Protein AF-0000000080307171 (afdb_homodimer)

Solvent-accessible surface area (backbone atoms only — not comparable to full-atom values): 32841 Å² total; per-residue (Å²): 119,34,70,27,59,46,83,41,43,65,80,33,69,46,70,68,60,58,66,61,47,36,55,33,38,45,42,75,67,17,59,69,42,80,75,53,62,64,29,27,46,39,48,31,55,58,38,39,78,59,56,26,82,56,65,39,86,40,44,44,78,24,10,11,58,54,11,36,52,40,49,56,48,55,66,59,37,56,58,87,26,27,34,36,37,55,36,51,30,69,65,64,64,58,67,69,60,53,37,44,75,45,79,36,65,47,35,81,44,96,52,27,58,39,85,43,64,68,59,48,58,71,66,60,54,97,49,52,44,32,40,40,48,43,34,26,24,55,40,54,1,41,66,41,32,51,69,56,46,53,55,52,46,68,67,64,49,26,36,37,34,42,34,60,38,36,86,38,62,40,87,57,62,89,55,49,45,62,42,88,62,50,49,92,44,93,27,43,33,38,40,32,33,45,52,63,66,45,59,37,55,22,43,15,30,35,38,56,36,36,42,69,69,60,33,54,52,51,47,52,47,50,60,71,44,34,51,48,32,10,39,68,27,12,28,58,47,63,16,38,44,58,47,61,67,59,37,59,67,33,52,51,50,48,49,51,41,32,49,52,43,48,50,56,46,41,72,75,36,74,84,42,58,48,62,28,16,44,56,39,40,52,45,74,57,66,32,93,81,32,64,32,44,57,39,60,15,54,61,23,71,38,60,80,58,28,30,35,35,26,28,47,28,47,63,70,54,40,53,53,26,48,52,34,28,64,78,119,33,68,26,60,48,83,39,43,65,80,34,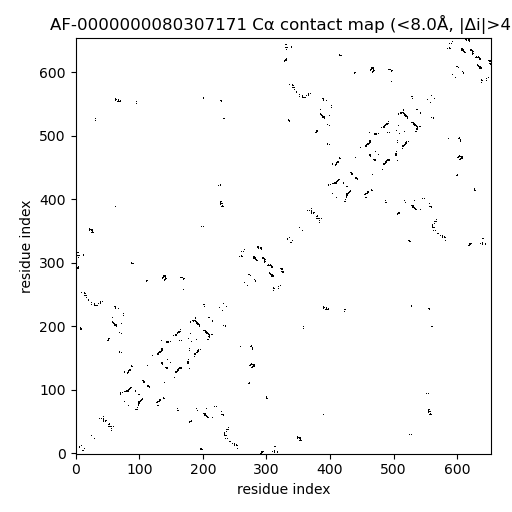71,47,69,67,61,58,66,62,48,35,56,33,37,48,43,74,69,16,60,71,40,81,76,54,63,64,30,27,45,39,49,29,54,58,38,39,77,57,58,24,82,57,66,39,87,39,43,45,78,25,11,12,56,54,11,34,52,38,49,55,47,55,65,59,37,56,56,89,27,26,33,35,37,55,34,50,29,70,65,64,66,56,68,68,60,54,39,44,75,45,78,38,66,49,34,80,45,96,54,27,57,39,85,44,64,68,58,48,57,70,67,59,52,97,51,51,42,33,41,41,47,42,33,27,24,56,39,54,2,40,65,40,32,50,68,57,48,52,55,52,46,68,68,65,50,29,36,36,35,41,36,58,38,37,85,38,61,40,90,57,63,89,53,49,46,63,43,89,60,50,48,93,40,92,28,43,32,36,40,31,32,44,51,60,66,46,59,38,53,23,44,15,31,35,40,54,36,35,43,68,69,62,34,54,52,50,47,51,47,50,60,71,44,34,49,47,32,8,40,68,26,14,29,58,47,65,15,40,41,57,45,62,68,59,37,58,68,34,53,50,50,49,48,52,41,30,51,53,44,47,51,54,47,41,73,75,36,74,83,42,58,47,61,28,17,44,56,39,39,52,45,74,56,68,30,91,81,32,63,35,45,57,38,60,16,55,61,23,70,38,59,79,57,29,28,34,36,26,26,49,28,47,64,70,53,41,53,54,27,48,51,34,29,64,78

Secondary structure (DSSP, 8-state):
-EE-----TTTTT----HHHHHHHHT-GGGGT----HHHHHHHHHHHHTTT----GGGEEEESSHHHHHHHHHHHH--TTSEEEEEESS-THHHHHTTSEEEEEEPEEETTEEE--HHHHHHH--TTEEEEEEESSPTTT-PPPBHHHHHHHHHT-S-EEEE-TTTT-BSS--TTB-S-GGGS--SS-EEEEEE-TT-GGG--EEEEEESSHHHHHHHHHHHHHTTTTT-PPPHHHHHHHHHHHHTTHHHHHHHHHHHHHHHHHHHHH-TTS----BSSEEEEE-S-TT-SEE-EEGGGGT--TTEEEEETTS-HHHHHHHHHHHH-/-EE-----TTTTT----HHHHHHHHT-GGGGT----HHHHHHHHHHHHTTT----GGGEEEESSHHHHHHHHHHHH--TTSEEEEEESS-THHHHHTTSEEEEEEPEEETTEEE--HHHHHHH--TTEEEEEEESSPTTT-PPPBHHHHHHHHHT-S-EEEE-TTTT-BSS--TTB-S-GGGS--SS-EEEEEE-TT-GGG--EEEEEESSHHHHHHHHHHHHHTTTTT-PPPHHHHHHHHHHHHTTHHHHHHHHHHHHHHHHHHHHH-TTSPP--BSSEEEEE-S-TT-SEE-EEGGGGT--TTEEEEETTS-HHHHHHHHHHHH-

InterPro domains:
  IPR004839 Aminotransferase, class I/classII, large domain [PF00155] (50-175)
  IPR015421 Pyridoxal phosphate-dependent transferase, major domain [G3DSA:3.40.640.10] (30-247)
  IPR015424 Pyridoxal phosphate-dependent transferase [SSF53383] (2-325)
  IPR050596 Aspartate/prephenate aminotransferase-like [PTHR46383] (40-172)

Sequence (654 aa):
MLDLTIDDPMRAALPVDERAMLAALSDPSALTTRDDAPARAAIARDWAALGVSIDPARIVLAAGRDSALARAIATLCEPHEEIITLTPRVAAIARLAGVHVAQVPLARAEHGFELDVAAIYDAISDRTRAIVLSAPHEPTGVVLTEDTHEALVALGVPLIVDESRARYVLDAPEDRVSSVLARPLETLAIASSCFEIAPALELAWLGVGGPAHDVEDAVAKLDATAATHGAIASPLLAAVPRLLESASATRDAITARIRRNLDALRARVPDGARIEGGWLACLRYRNENAGAHARPGVLYDLSSDWVVVSLLTEPATFDAGLDELLAMLDLTIDDPMRAALPVDERAMLAALSDPSALTTRDDAPARAAIARDWAALGVSIDPARIVLAAGRDSALARAIATLCEPHEEIITLTPRVAAIARLAGVHVAQVPLARAEHGFELDVAAIYDAISDRTRAIVLSAPHEPTGVVLTEDTHEALVALGVPLIVDESRARYVLDAPEDRVSSVLARPLETLAIASSCFEIAPALELAWLGVGGPAHDVEDAVAKLDATAATHGAIASPLLAAVPRLLESASATRDAITARIRRNLDALRARVPDGARIEGGWLACLRYRNENAGAHARPGVLYDLSSDWVVVSLLTEPATFDAGLDELLA

Structure (mmCIF, N/CA/C/O backbone):
data_AF-0000000080307171-model_v1
#
loop_
_entity.id
_entity.type
_entity.pdbx_description
1 polymer 'Glutamine-dependent 2-keto-4-methylthiobutyrate transaminase'
#
loop_
_atom_site.group_PDB
_atom_site.id
_atom_site.type_symbol
_atom_site.label_atom_id
_atom_site.label_alt_id
_atom_site.label_comp_id
_atom_site.label_asym_id
_atom_site.label_entity_id
_atom_site.label_seq_id
_atom_site.pdbx_PDB_ins_code
_atom_site.Cartn_x
_atom_site.Cartn_y
_atom_site.Cartn_z
_atom_site.occupancy
_atom_site.B_iso_or_equiv
_atom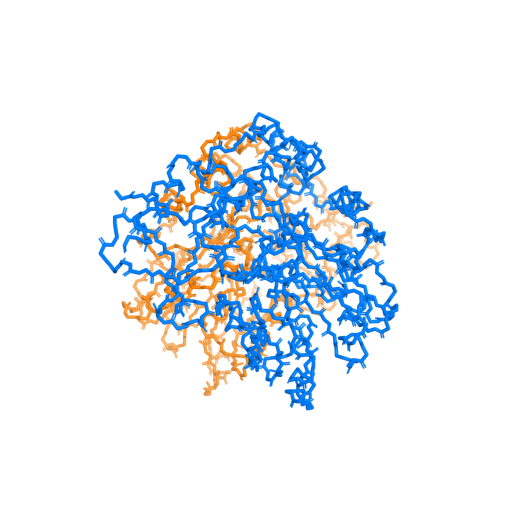_site.auth_seq_id
_atom_site.auth_comp_id
_atom_site.auth_asym_id
_atom_site.auth_atom_id
_atom_site.pdbx_PDB_model_num
ATOM 1 N N . MET A 1 1 ? 13.203 30.766 -10.047 1 83.75 1 MET A N 1
ATOM 2 C CA . MET A 1 1 ? 11.922 30.75 -9.352 1 83.75 1 MET A CA 1
ATOM 3 C C . MET A 1 1 ? 12.07 30.172 -7.953 1 83.75 1 MET A C 1
ATOM 5 O O . MET A 1 1 ? 12.727 29.141 -7.77 1 83.75 1 MET A O 1
ATOM 9 N N . LEU A 1 2 ? 11.742 31.016 -6.938 1 94.25 2 LEU A N 1
ATOM 10 C CA . LEU A 1 2 ? 11.812 30.625 -5.531 1 94.25 2 LEU A CA 1
ATOM 11 C C . LEU A 1 2 ? 10.695 29.656 -5.176 1 94.25 2 LEU A C 1
ATOM 13 O O . LEU A 1 2 ? 9.508 29.984 -5.316 1 94.25 2 LEU A O 1
ATOM 17 N N . ASP A 1 3 ? 11.039 28.438 -4.734 1 96.25 3 ASP A N 1
ATOM 18 C CA . ASP A 1 3 ? 10.047 27.391 -4.473 1 96.25 3 ASP A CA 1
ATOM 19 C C . ASP A 1 3 ? 9.602 27.422 -3.014 1 96.25 3 ASP A C 1
ATOM 21 O O . ASP A 1 3 ? 10.375 27.094 -2.113 1 96.25 3 ASP A O 1
ATOM 25 N N . LEU A 1 4 ? 8.367 27.766 -2.818 1 97.38 4 LEU A N 1
ATOM 26 C CA . LEU A 1 4 ? 7.816 27.812 -1.47 1 97.38 4 LEU A CA 1
ATOM 27 C C . LEU A 1 4 ? 6.887 26.625 -1.22 1 97.38 4 LEU A C 1
ATOM 29 O O . LEU A 1 4 ? 6.023 26.688 -0.343 1 97.38 4 LEU A O 1
ATOM 33 N N . THR A 1 5 ? 7.062 25.5 -1.976 1 95.44 5 THR A N 1
ATOM 34 C CA . THR A 1 5 ? 6.105 24.406 -1.896 1 95.44 5 THR A CA 1
ATOM 35 C C . THR A 1 5 ? 6.762 23.156 -1.317 1 95.44 5 THR A C 1
ATOM 37 O O . THR A 1 5 ? 6.109 22.125 -1.166 1 95.44 5 THR A O 1
ATOM 40 N N . ILE A 1 6 ? 8.039 23.219 -0.935 1 93.12 6 ILE A N 1
ATOM 41 C CA . ILE A 1 6 ? 8.758 22.047 -0.468 1 93.12 6 ILE A CA 1
ATOM 42 C C . ILE A 1 6 ? 8.195 21.594 0.883 1 93.12 6 ILE A C 1
ATOM 44 O O . ILE A 1 6 ? 8.211 22.359 1.85 1 93.12 6 ILE A O 1
ATOM 48 N N . ASP A 1 7 ? 7.652 20.406 0.942 1 90.06 7 ASP A N 1
ATOM 49 C CA . ASP A 1 7 ? 7.051 19.922 2.18 1 90.06 7 ASP A CA 1
ATOM 50 C C . ASP A 1 7 ? 7.684 18.594 2.615 1 90.06 7 ASP A C 1
ATOM 52 O O . ASP A 1 7 ? 7.039 17.781 3.281 1 90.06 7 ASP A O 1
ATOM 56 N N . ASP A 1 8 ? 8.867 18.328 2.174 1 91.69 8 ASP A N 1
ATOM 57 C CA . ASP A 1 8 ? 9.711 17.188 2.514 1 91.69 8 ASP A CA 1
ATOM 58 C C . ASP A 1 8 ? 10.969 17.641 3.258 1 91.69 8 ASP A C 1
ATOM 60 O O . ASP A 1 8 ? 11.836 18.297 2.68 1 91.69 8 ASP A O 1
ATOM 64 N N . PRO A 1 9 ? 11.062 17.219 4.504 1 93.88 9 PRO A N 1
ATOM 65 C CA . PRO A 1 9 ? 12.211 17.656 5.301 1 93.88 9 PRO A CA 1
ATOM 66 C C . PRO A 1 9 ? 13.547 17.328 4.648 1 93.88 9 PRO A C 1
ATOM 68 O O . PRO A 1 9 ? 14.5 18.109 4.75 1 93.88 9 PRO A O 1
ATOM 71 N N . MET A 1 10 ? 13.625 16.266 3.986 1 87.62 10 MET A N 1
ATOM 72 C CA . MET A 1 10 ? 14.867 15.867 3.322 1 87.62 10 MET A CA 1
ATOM 73 C C . MET A 1 10 ? 15.164 16.781 2.141 1 87.62 10 MET A C 1
ATOM 75 O O . MET A 1 10 ? 16.328 17.094 1.868 1 87.62 10 MET A O 1
ATOM 79 N N . ARG A 1 11 ? 14.188 17.266 1.496 1 87.56 11 ARG A N 1
ATOM 80 C CA . ARG A 1 11 ? 14.352 18.172 0.366 1 87.56 11 ARG A CA 1
ATOM 81 C C . ARG A 1 11 ? 14.531 19.609 0.843 1 87.56 11 ARG A C 1
ATOM 83 O O . ARG A 1 11 ? 15.023 20.453 0.099 1 87.56 11 ARG A O 1
ATOM 90 N N . ALA A 1 12 ? 14.086 19.891 2.039 1 91.94 12 ALA A N 1
ATOM 91 C CA . ALA A 1 12 ? 14.203 21.219 2.625 1 91.94 12 ALA A CA 1
ATOM 92 C C . ALA A 1 12 ? 15.555 21.406 3.312 1 91.94 12 ALA A C 1
ATOM 94 O O . ALA A 1 12 ? 15.75 22.359 4.07 1 91.94 12 ALA A O 1
ATOM 95 N N . ALA A 1 13 ? 16.438 20.484 3.141 1 88.25 13 ALA A N 1
ATOM 96 C CA . ALA A 1 13 ? 17.797 20.531 3.654 1 88.25 13 ALA A CA 1
ATOM 97 C C . ALA A 1 13 ? 17.812 20.516 5.18 1 88.25 13 ALA A C 1
ATOM 99 O O . ALA A 1 13 ? 18.609 21.219 5.809 1 88.25 13 ALA A O 1
ATOM 100 N N . LEU A 1 14 ? 16.906 19.938 5.742 1 93.88 14 LEU A N 1
ATOM 101 C CA . LEU A 1 14 ? 16.938 19.703 7.184 1 93.88 14 LEU A CA 1
ATOM 102 C C . LEU A 1 14 ? 17.828 18.5 7.516 1 93.88 14 LEU A C 1
ATOM 104 O O . LEU A 1 14 ? 17.969 17.594 6.699 1 93.88 14 LEU A O 1
ATOM 108 N N . PRO A 1 15 ? 18.453 18.578 8.656 1 91.88 15 PRO A N 1
ATOM 109 C CA . PRO A 1 15 ? 19.375 17.469 9.008 1 91.88 15 PRO A CA 1
ATOM 110 C C . PRO A 1 15 ? 18.641 16.156 9.25 1 91.88 15 PRO A C 1
ATOM 112 O O . PRO A 1 15 ? 17.688 16.109 10.039 1 91.88 15 PRO A O 1
ATOM 115 N N . VAL A 1 16 ? 18.969 15.156 8.539 1 89.94 16 VAL A N 1
ATOM 116 C CA . VAL A 1 16 ? 18.469 13.805 8.719 1 89.94 16 VAL A CA 1
ATOM 117 C C . VAL A 1 16 ? 19.625 12.828 8.867 1 89.94 16 VAL A C 1
ATOM 119 O O . VAL A 1 16 ? 20.641 12.945 8.18 1 89.94 16 VAL A O 1
ATOM 122 N N . ASP A 1 17 ? 19.516 11.938 9.812 1 90.19 17 ASP A N 1
ATOM 123 C CA . ASP A 1 17 ? 20.547 10.906 9.992 1 90.19 17 ASP A CA 1
ATOM 124 C C . ASP A 1 17 ? 20.406 9.805 8.945 1 90.19 17 ASP A C 1
ATOM 126 O O . ASP A 1 17 ? 19.953 8.703 9.258 1 90.19 17 ASP A O 1
ATOM 130 N N . GLU A 1 18 ? 20.891 10.078 7.789 1 88.5 18 GLU A N 1
ATOM 131 C CA . GLU A 1 18 ? 20.75 9.172 6.66 1 88.5 18 GLU A CA 1
ATOM 132 C C . GLU A 1 18 ? 21.469 7.844 6.93 1 88.5 18 GLU A C 1
ATOM 134 O O . GLU A 1 18 ? 20.984 6.781 6.543 1 88.5 18 GLU A O 1
ATOM 139 N N . ARG A 1 19 ? 22.594 7.914 7.57 1 88.69 19 ARG A N 1
ATOM 140 C CA . ARG A 1 19 ? 23.359 6.711 7.875 1 88.69 19 ARG A CA 1
ATOM 141 C C . ARG A 1 19 ? 22.578 5.766 8.773 1 88.69 19 ARG A C 1
ATOM 143 O O . ARG A 1 19 ? 22.5 4.566 8.508 1 88.69 19 ARG A O 1
ATOM 150 N N . ALA A 1 20 ? 21.984 6.344 9.766 1 89 20 ALA A N 1
ATOM 151 C CA . ALA A 1 20 ? 21.188 5.535 10.68 1 89 20 ALA A CA 1
ATOM 152 C C . ALA A 1 20 ? 19.984 4.941 9.977 1 89 20 ALA A C 1
ATOM 154 O O . ALA A 1 20 ? 19.609 3.791 10.219 1 89 20 ALA A O 1
ATOM 155 N N . MET A 1 21 ? 19.375 5.688 9.133 1 88.56 21 MET A N 1
ATOM 156 C CA . MET A 1 21 ? 18.188 5.23 8.414 1 88.56 21 MET A CA 1
ATOM 157 C C . MET A 1 21 ? 18.531 4.082 7.469 1 88.56 21 MET A C 1
ATOM 159 O O . MET A 1 21 ? 17.844 3.064 7.449 1 88.56 21 MET A O 1
ATOM 163 N N . LEU A 1 22 ? 19.641 4.242 6.738 1 87.5 22 LEU A N 1
ATOM 164 C CA . LEU A 1 22 ? 20.062 3.221 5.785 1 87.5 22 LEU A CA 1
ATOM 165 C C . LEU A 1 22 ? 20.5 1.951 6.508 1 87.5 22 LEU A C 1
ATOM 167 O O . LEU A 1 22 ? 20.234 0.842 6.039 1 87.5 22 LEU A O 1
ATOM 171 N N . ALA A 1 23 ? 21.141 2.121 7.617 1 88.25 23 ALA A N 1
ATOM 172 C CA . ALA A 1 23 ? 21.547 0.971 8.422 1 88.25 23 ALA A CA 1
ATOM 173 C C . ALA A 1 23 ? 20.328 0.185 8.906 1 88.25 23 ALA A C 1
ATOM 175 O O . ALA A 1 23 ? 20.375 -1.045 8.984 1 88.25 23 ALA A O 1
ATOM 176 N N . ALA A 1 24 ? 19.344 0.866 9.188 1 87.69 24 ALA A N 1
ATOM 177 C CA . ALA A 1 24 ? 18.125 0.219 9.68 1 87.69 24 ALA A CA 1
ATOM 178 C C . ALA A 1 24 ? 17.484 -0.631 8.586 1 87.69 24 ALA A C 1
ATOM 180 O O . ALA A 1 24 ? 16.859 -1.658 8.875 1 87.69 24 ALA A O 1
ATOM 181 N N . LEU A 1 25 ? 17.688 -0.289 7.363 1 86.62 25 LEU A N 1
ATOM 182 C CA . LEU A 1 25 ? 17.047 -0.962 6.23 1 86.62 25 LEU A CA 1
ATOM 183 C C . LEU A 1 25 ? 17.859 -2.18 5.801 1 86.62 25 LEU A C 1
ATOM 185 O O . LEU A 1 25 ? 17.406 -2.99 5 1 86.62 25 LEU A O 1
ATOM 189 N N . SER A 1 26 ? 19.062 -2.301 6.309 1 83.81 26 SER A N 1
ATOM 190 C CA . SER A 1 26 ? 19.984 -3.346 5.848 1 83.81 26 SER A CA 1
ATOM 191 C C . SER A 1 26 ? 20.094 -4.469 6.871 1 83.81 26 SER A C 1
ATOM 193 O O . SER A 1 26 ? 21.062 -5.227 6.859 1 83.81 26 SER A O 1
ATOM 195 N N . ASP A 1 27 ? 19.094 -4.637 7.648 1 81.31 27 ASP A N 1
ATOM 196 C CA . ASP A 1 27 ? 19.047 -5.742 8.602 1 81.31 27 ASP A CA 1
ATOM 197 C C . ASP A 1 27 ? 18.656 -7.047 7.91 1 81.31 27 ASP A C 1
ATOM 199 O O . ASP A 1 27 ? 17.578 -7.148 7.336 1 81.31 27 ASP A O 1
ATOM 203 N N . PRO A 1 28 ? 19.531 -8.047 7.957 1 78.12 28 PRO A N 1
ATOM 204 C CA . PRO A 1 28 ? 19.219 -9.305 7.273 1 78.12 28 PRO A CA 1
ATOM 205 C C . PRO A 1 28 ? 17.891 -9.914 7.746 1 78.12 28 PRO A C 1
ATOM 207 O O . PRO A 1 28 ? 17.203 -10.57 6.965 1 78.12 28 PRO A O 1
ATOM 210 N N . SER A 1 29 ? 17.641 -9.797 9 1 76.56 29 SER A N 1
ATOM 211 C CA . SER A 1 29 ? 16.375 -10.336 9.516 1 76.56 29 SER A CA 1
ATOM 212 C C . SER A 1 29 ? 15.18 -9.711 8.82 1 76.56 29 SER A C 1
ATOM 214 O O . SER A 1 29 ? 14.078 -10.266 8.852 1 76.56 29 SER A O 1
ATOM 216 N N . ALA A 1 30 ? 15.5 -8.68 8.117 1 75 30 ALA A N 1
ATOM 217 C CA . ALA A 1 30 ? 14.461 -7.863 7.496 1 75 30 ALA A CA 1
ATOM 218 C C . ALA A 1 30 ? 13.891 -8.555 6.254 1 75 30 ALA A C 1
ATOM 220 O O . ALA A 1 30 ? 12.797 -8.219 5.797 1 75 30 ALA A O 1
ATOM 221 N N . LEU A 1 31 ? 14.562 -9.516 5.836 1 78.44 31 LEU A N 1
ATOM 222 C CA . LEU A 1 31 ? 14.141 -10.117 4.574 1 78.44 31 LEU A CA 1
ATOM 223 C C . LEU A 1 31 ? 13.07 -11.172 4.809 1 78.44 31 LEU A C 1
ATOM 225 O O . LEU A 1 31 ? 12.375 -11.578 3.873 1 78.44 31 LEU A O 1
ATOM 229 N N . THR A 1 32 ? 12.898 -11.602 6.125 1 75.5 32 THR A N 1
ATOM 230 C CA . THR A 1 32 ? 11.961 -12.695 6.336 1 75.5 32 THR A CA 1
ATOM 231 C C . THR A 1 32 ? 10.961 -12.352 7.434 1 75.5 32 THR A C 1
ATOM 233 O O . THR A 1 32 ? 9.977 -13.062 7.629 1 75.5 32 THR A O 1
ATOM 236 N N . THR A 1 33 ? 11.188 -11.305 8.031 1 73.31 33 THR A N 1
ATOM 237 C CA . THR A 1 33 ? 10.336 -11.023 9.18 1 73.31 33 THR A CA 1
ATOM 238 C C . THR A 1 33 ? 8.961 -10.539 8.727 1 73.31 33 THR A C 1
ATOM 240 O O . THR A 1 33 ? 8.852 -9.805 7.742 1 73.31 33 THR A O 1
ATOM 243 N N . ARG A 1 34 ? 7.957 -11.086 9.422 1 78.81 34 ARG A N 1
ATOM 244 C CA . ARG A 1 34 ? 6.605 -10.586 9.219 1 78.81 34 ARG A CA 1
ATOM 245 C C . ARG A 1 34 ? 6.004 -10.094 10.531 1 78.81 34 ARG A C 1
ATOM 247 O O . ARG A 1 34 ? 4.883 -9.578 10.555 1 78.81 34 ARG A O 1
ATOM 254 N N . ASP A 1 35 ? 6.812 -10.164 11.508 1 86.38 35 ASP A N 1
ATOM 255 C CA . ASP A 1 35 ? 6.348 -9.742 12.828 1 86.38 35 ASP A CA 1
ATOM 256 C C . ASP A 1 35 ? 6.391 -8.219 12.961 1 86.38 35 ASP A C 1
ATOM 258 O O . ASP A 1 35 ? 7.461 -7.613 12.883 1 86.38 35 ASP A O 1
ATOM 262 N N . ASP A 1 36 ? 5.242 -7.637 13.242 1 91.81 36 ASP A N 1
ATOM 263 C CA . ASP A 1 36 ? 5.215 -6.18 13.336 1 91.81 36 ASP A CA 1
ATOM 264 C C . ASP A 1 36 ? 5.137 -5.723 14.789 1 91.81 36 ASP A C 1
ATOM 266 O O . ASP A 1 36 ? 4.977 -4.531 15.062 1 91.81 36 ASP A O 1
ATOM 270 N N . ALA A 1 37 ? 5.293 -6.676 15.758 1 95 37 ALA A N 1
ATOM 271 C CA . ALA A 1 37 ? 5.152 -6.352 17.172 1 95 37 ALA A CA 1
ATOM 272 C C . ALA A 1 37 ? 6.195 -5.324 17.609 1 95 37 ALA A C 1
ATOM 274 O O . ALA A 1 37 ? 5.867 -4.34 18.266 1 95 37 ALA A O 1
ATOM 275 N N . PRO A 1 38 ? 7.484 -5.48 17.203 1 95.12 38 PRO A N 1
ATOM 276 C CA . PRO A 1 38 ? 8.469 -4.473 17.594 1 95.12 38 PRO A CA 1
ATOM 277 C C . PRO A 1 38 ? 8.156 -3.088 17.047 1 95.12 38 PRO A C 1
ATOM 279 O O . PRO A 1 38 ? 8.359 -2.082 17.734 1 95.12 38 PRO A O 1
ATOM 282 N N . ALA A 1 39 ? 7.668 -3.057 15.867 1 96 39 ALA A N 1
ATOM 283 C CA . ALA A 1 39 ? 7.301 -1.779 15.258 1 96 39 ALA A CA 1
ATOM 284 C C . ALA A 1 39 ? 6.148 -1.123 16.016 1 96 39 ALA A C 1
ATOM 286 O O . ALA A 1 39 ? 6.203 0.068 16.328 1 96 39 ALA A O 1
ATOM 287 N N . ARG A 1 40 ? 5.113 -1.872 16.328 1 97.56 40 ARG A N 1
ATOM 288 C CA . ARG A 1 40 ? 3.959 -1.359 17.062 1 97.56 40 ARG A CA 1
ATOM 289 C C . ARG A 1 40 ? 4.367 -0.835 18.422 1 97.56 40 ARG A C 1
ATOM 291 O O . ARG A 1 40 ? 3.906 0.223 18.859 1 97.56 40 ARG A O 1
ATOM 298 N N . ALA A 1 41 ? 5.254 -1.563 19.062 1 98 41 ALA A N 1
ATOM 299 C CA . ALA A 1 41 ? 5.738 -1.14 20.375 1 98 41 ALA A CA 1
ATOM 300 C C . ALA A 1 41 ? 6.508 0.176 20.281 1 98 41 ALA A C 1
ATOM 302 O O . ALA A 1 41 ? 6.344 1.062 21.109 1 98 41 ALA A O 1
ATOM 303 N N . ALA A 1 42 ? 7.34 0.289 19.312 1 97.81 42 ALA A N 1
ATOM 304 C CA . ALA A 1 42 ? 8.117 1.511 19.109 1 97.81 42 ALA A CA 1
ATOM 305 C C . ALA A 1 42 ? 7.199 2.699 18.828 1 97.81 42 ALA A C 1
ATOM 307 O O . ALA A 1 42 ? 7.43 3.801 19.328 1 97.81 42 ALA A O 1
ATOM 308 N N . ILE A 1 43 ? 6.16 2.488 18.062 1 98.19 43 ILE A N 1
ATOM 309 C CA . ILE A 1 43 ? 5.207 3.539 17.734 1 98.19 43 ILE A CA 1
ATOM 310 C C . ILE A 1 43 ? 4.445 3.965 18.984 1 98.19 43 ILE A C 1
ATOM 312 O O . ILE A 1 43 ? 4.238 5.16 19.219 1 98.19 43 ILE A O 1
ATOM 316 N N . ALA A 1 44 ? 4.07 3.004 19.75 1 98.19 44 ALA A N 1
ATOM 317 C CA . ALA A 1 44 ? 3.391 3.314 21 1 98.19 44 ALA A CA 1
ATOM 318 C C . ALA A 1 44 ? 4.266 4.188 21.906 1 98.19 44 ALA A C 1
ATOM 320 O O . ALA A 1 44 ? 3.781 5.152 22.5 1 98.19 44 ALA A O 1
ATOM 321 N N . ARG A 1 45 ? 5.535 3.891 21.953 1 97.31 45 ARG A N 1
ATOM 322 C CA . ARG A 1 45 ? 6.465 4.688 22.75 1 97.31 45 ARG A CA 1
ATOM 323 C C . ARG A 1 45 ? 6.598 6.098 22.188 1 97.31 45 ARG A C 1
ATOM 325 O O . ARG A 1 45 ? 6.656 7.07 22.938 1 97.31 45 ARG A O 1
ATOM 332 N N . ASP A 1 46 ? 6.664 6.129 20.953 1 96.69 46 ASP A N 1
ATOM 333 C CA . ASP A 1 46 ? 6.758 7.43 20.297 1 96.69 46 ASP A CA 1
ATOM 334 C C . ASP A 1 46 ? 5.523 8.281 20.578 1 96.69 46 ASP A C 1
ATOM 336 O O . ASP A 1 46 ? 5.637 9.492 20.797 1 96.69 46 ASP A O 1
ATOM 340 N N . TRP A 1 47 ? 4.324 7.68 20.578 1 96.25 47 TRP A N 1
ATOM 341 C CA . TRP A 1 47 ? 3.07 8.375 20.844 1 96.25 47 TRP A CA 1
ATOM 342 C C . TRP A 1 47 ? 2.969 8.766 22.312 1 96.25 47 TRP A C 1
ATOM 344 O O . TRP A 1 47 ? 2.309 9.75 22.656 1 96.25 47 TRP A O 1
ATOM 354 N N . ALA A 1 48 ? 3.598 8.031 23.156 1 95.12 48 ALA A N 1
ATOM 355 C CA . ALA A 1 48 ? 3.602 8.359 24.578 1 95.12 48 ALA A CA 1
ATOM 356 C C . ALA A 1 48 ? 4.246 9.719 24.828 1 95.12 48 ALA A C 1
ATOM 358 O O . ALA A 1 48 ? 3.84 10.453 25.734 1 95.12 48 ALA A O 1
ATOM 359 N N . ALA A 1 49 ? 5.211 10.031 23.984 1 88.5 49 ALA A N 1
ATOM 360 C CA . ALA A 1 49 ? 5.871 11.328 24.078 1 88.5 49 ALA A CA 1
ATOM 361 C C . ALA A 1 49 ? 4.898 12.469 23.797 1 88.5 49 ALA A C 1
ATOM 363 O O . ALA A 1 49 ? 5.133 13.609 24.188 1 88.5 49 ALA A O 1
ATOM 364 N N . LEU A 1 50 ? 3.762 12.141 23.172 1 88.06 50 LEU A N 1
ATOM 365 C CA . LEU A 1 50 ? 2.709 13.102 22.875 1 88.06 50 LEU A CA 1
ATOM 366 C C . LEU A 1 50 ? 1.582 13 23.906 1 88.06 50 LEU A C 1
ATOM 368 O O . LEU A 1 50 ? 0.525 13.617 23.734 1 88.06 50 LEU A O 1
ATOM 372 N N . GLY A 1 51 ? 1.813 12.18 24.844 1 90.31 51 GLY A N 1
ATOM 373 C CA . GLY A 1 51 ? 0.803 12.039 25.891 1 90.31 51 GLY A CA 1
ATOM 374 C C . GLY A 1 51 ? -0.247 10.992 25.547 1 90.31 51 GLY A C 1
ATOM 375 O O . GLY A 1 51 ? -1.314 10.961 26.172 1 90.31 51 GLY A O 1
ATOM 376 N N . VAL A 1 52 ? -0.012 10.219 24.578 1 93.88 52 VAL A N 1
ATOM 377 C CA . VAL A 1 52 ? -0.95 9.18 24.172 1 93.88 52 VAL A CA 1
ATOM 378 C C . VAL A 1 52 ? -0.5 7.832 24.734 1 93.88 52 VAL A C 1
ATOM 380 O O . VAL A 1 52 ? 0.588 7.348 24.406 1 93.88 52 VAL A O 1
ATOM 383 N N . SER A 1 53 ? -1.235 7.266 25.594 1 94.81 53 SER A N 1
ATOM 384 C CA . SER A 1 53 ? -1.031 5.891 26.047 1 94.81 53 SER A CA 1
ATOM 385 C C . SER A 1 53 ? -1.925 4.922 25.281 1 94.81 53 SER A C 1
ATOM 387 O O . SER A 1 53 ? -3.141 4.898 25.484 1 94.81 53 SER A O 1
ATOM 389 N N . ILE A 1 54 ? -1.312 4.156 24.438 1 96.62 54 ILE A N 1
ATOM 390 C CA . ILE A 1 54 ? -2.102 3.268 23.594 1 96.62 54 ILE A CA 1
ATOM 391 C C . ILE A 1 54 ? -1.503 1.863 23.625 1 96.62 54 ILE A C 1
ATOM 393 O O . ILE A 1 54 ? -0.281 1.702 23.609 1 96.62 54 ILE A O 1
ATOM 397 N N . ASP A 1 55 ? -2.359 0.829 23.766 1 97.19 55 ASP A N 1
ATOM 398 C CA . ASP A 1 55 ? -1.956 -0.563 23.594 1 97.19 55 ASP A CA 1
ATOM 399 C C . ASP A 1 55 ? -1.416 -0.81 22.172 1 97.19 55 ASP A C 1
ATOM 401 O O . ASP A 1 55 ? -2.1 -0.542 21.188 1 97.19 55 ASP A O 1
ATOM 405 N N . PRO A 1 56 ? -0.181 -1.341 22.094 1 98.06 56 PRO A N 1
ATOM 406 C CA . PRO A 1 56 ? 0.39 -1.615 20.781 1 98.06 56 PRO A CA 1
ATOM 407 C C . PRO A 1 56 ? -0.537 -2.447 19.891 1 98.06 56 PRO A C 1
ATOM 409 O O . PRO A 1 56 ? -0.501 -2.326 18.672 1 98.06 56 PRO A O 1
ATOM 412 N N . ALA A 1 57 ? -1.396 -3.234 20.422 1 97 57 ALA A N 1
ATOM 413 C CA . ALA A 1 57 ? -2.314 -4.086 19.672 1 97 57 ALA A CA 1
ATOM 414 C C . ALA A 1 57 ? -3.34 -3.25 18.906 1 97 57 ALA A C 1
ATOM 416 O O . ALA A 1 57 ? -4.016 -3.754 18 1 97 57 ALA A O 1
ATOM 417 N N . ARG A 1 58 ? -3.486 -1.964 19.266 1 97.94 58 ARG A N 1
ATOM 418 C CA . ARG A 1 58 ? -4.453 -1.079 18.625 1 97.94 58 ARG A CA 1
ATOM 419 C C . ARG A 1 58 ? -3.789 -0.229 17.547 1 97.94 58 ARG A C 1
ATOM 421 O O . ARG A 1 58 ? -4.391 0.721 17.031 1 97.94 58 ARG A O 1
ATOM 428 N N . ILE A 1 59 ? -2.529 -0.539 17.312 1 97.88 59 ILE A N 1
ATOM 429 C CA . ILE A 1 59 ? -1.779 0.174 16.281 1 97.88 59 ILE A CA 1
ATOM 430 C C . ILE A 1 59 ? -1.666 -0.696 15.023 1 97.88 59 ILE A C 1
ATOM 432 O O . ILE A 1 59 ? -1.328 -1.879 15.117 1 97.88 59 ILE A O 1
ATOM 436 N N . VAL A 1 60 ? -2.018 -0.12 13.898 1 96.75 60 VAL A N 1
ATOM 437 C CA . VAL A 1 60 ? -1.908 -0.805 12.617 1 96.75 60 VAL A CA 1
ATOM 438 C C . VAL A 1 60 ? -1.036 0.013 11.664 1 96.75 60 VAL A C 1
ATOM 440 O O . VAL A 1 60 ? -1.249 1.217 11.5 1 96.75 60 VAL A O 1
ATOM 443 N N . LEU A 1 61 ? -0.077 -0.642 11.086 1 95.31 61 LEU A N 1
ATOM 444 C CA . LEU A 1 61 ? 0.806 0.046 10.148 1 95.31 61 LEU A CA 1
ATOM 445 C C . LEU A 1 61 ? 0.176 0.121 8.766 1 95.31 61 LEU A C 1
ATOM 447 O O . LEU A 1 61 ? -0.685 -0.693 8.422 1 95.31 61 LEU A O 1
ATOM 451 N N . ALA A 1 62 ? 0.573 1.118 8.008 1 93.5 62 ALA A N 1
ATOM 452 C CA . ALA A 1 62 ? 0.073 1.354 6.656 1 93.5 62 ALA A CA 1
ATOM 453 C C . ALA A 1 62 ? 1.19 1.837 5.738 1 93.5 62 ALA A C 1
ATOM 455 O O . ALA A 1 62 ? 2.176 2.416 6.199 1 93.5 62 ALA A O 1
ATOM 456 N N . ALA A 1 63 ? 0.985 1.626 4.469 1 91 63 ALA A N 1
ATOM 457 C CA . ALA A 1 63 ? 1.979 1.978 3.457 1 91 63 ALA A CA 1
ATOM 458 C C . ALA A 1 63 ? 1.776 3.406 2.963 1 91 63 ALA A C 1
ATOM 460 O O . ALA A 1 63 ? 1.522 3.631 1.777 1 91 63 ALA A O 1
ATOM 461 N N . GLY A 1 64 ? 1.893 4.352 3.893 1 91.31 64 GLY A N 1
ATOM 462 C CA . GLY A 1 64 ? 1.784 5.762 3.543 1 91.31 64 GLY A CA 1
ATOM 463 C C . GLY A 1 64 ? 0.6 6.449 4.195 1 91.31 64 GLY A C 1
ATOM 464 O O . GLY A 1 64 ? -0.376 5.793 4.57 1 91.31 64 GLY A O 1
ATOM 465 N N . ARG A 1 65 ? 0.686 7.707 4.219 1 90.69 65 ARG A N 1
ATOM 466 C CA . ARG A 1 65 ? -0.327 8.523 4.879 1 90.69 65 ARG A CA 1
ATOM 467 C C . ARG A 1 65 ? -1.675 8.398 4.176 1 90.69 65 ARG A C 1
ATOM 469 O O . ARG A 1 65 ? -2.705 8.219 4.824 1 90.69 65 ARG A O 1
ATOM 476 N N . ASP A 1 66 ? -1.672 8.523 2.898 1 87.56 66 ASP A N 1
ATOM 477 C CA . ASP A 1 66 ? -2.922 8.469 2.145 1 87.56 66 ASP A CA 1
ATOM 478 C C . ASP A 1 66 ? -3.576 7.098 2.26 1 87.56 66 ASP A C 1
ATOM 480 O O . ASP A 1 66 ? -4.797 6.992 2.381 1 87.56 66 ASP A O 1
ATOM 484 N N . SER A 1 67 ? -2.744 6.086 2.219 1 88.56 67 SER A N 1
ATOM 485 C CA . SER A 1 67 ? -3.268 4.738 2.408 1 88.56 67 SER A CA 1
ATOM 486 C C . SER A 1 67 ? -3.857 4.566 3.803 1 88.56 67 SER A C 1
ATOM 488 O O . SER A 1 67 ? -4.887 3.906 3.969 1 88.56 67 SER A O 1
ATOM 490 N N . ALA A 1 68 ? -3.215 5.082 4.781 1 92.44 68 ALA A N 1
ATOM 491 C CA . ALA A 1 68 ? -3.719 5 6.148 1 92.44 68 ALA A CA 1
ATOM 492 C C . ALA A 1 68 ? -5.109 5.621 6.258 1 92.44 68 ALA A C 1
ATOM 494 O O . ALA A 1 68 ? -6.023 5.02 6.824 1 92.44 68 ALA A O 1
ATOM 495 N N . LEU A 1 69 ? -5.25 6.762 5.652 1 91.06 69 LEU A N 1
ATOM 496 C CA . LEU A 1 69 ? -6.531 7.461 5.715 1 91.06 69 LEU A CA 1
ATOM 497 C C . LEU A 1 69 ? -7.598 6.707 4.934 1 91.06 69 LEU A C 1
ATOM 499 O O . LEU A 1 69 ? -8.734 6.578 5.391 1 91.06 69 LEU A O 1
ATOM 503 N N . ALA A 1 70 ? -7.238 6.254 3.805 1 87.56 70 ALA A N 1
ATOM 504 C CA . ALA A 1 70 ? -8.172 5.473 3 1 87.56 70 ALA A CA 1
ATOM 505 C C . ALA A 1 70 ? -8.641 4.23 3.752 1 87.56 70 ALA A C 1
ATOM 507 O O . ALA A 1 70 ? -9.828 3.889 3.725 1 87.56 70 ALA A O 1
ATOM 508 N N . ARG A 1 71 ? -7.734 3.582 4.414 1 89.69 71 ARG A N 1
ATOM 509 C CA . ARG A 1 71 ? -8.062 2.387 5.184 1 89.69 71 ARG A CA 1
ATOM 510 C C . ARG A 1 71 ? -8.992 2.721 6.344 1 89.69 71 ARG A C 1
ATOM 512 O O . ARG A 1 71 ? -9.93 1.972 6.629 1 89.69 71 ARG A O 1
ATOM 519 N N . ALA A 1 72 ? -8.688 3.771 6.98 1 93 72 ALA A N 1
ATOM 520 C CA . ALA A 1 72 ? -9.555 4.191 8.086 1 93 72 ALA A CA 1
ATOM 521 C C . ALA A 1 72 ? -10.977 4.438 7.602 1 93 72 ALA A C 1
ATOM 523 O O . ALA A 1 72 ? -11.938 3.982 8.227 1 93 72 ALA A O 1
ATOM 524 N N . ILE A 1 73 ? -11.102 5.102 6.504 1 90.69 73 ILE A N 1
ATOM 525 C CA . ILE A 1 73 ? -12.414 5.406 5.941 1 90.69 73 ILE A CA 1
ATOM 526 C C . ILE A 1 73 ? -13.117 4.113 5.539 1 90.69 73 ILE A C 1
ATOM 528 O O . ILE A 1 73 ? -14.289 3.91 5.863 1 90.69 73 ILE A O 1
ATOM 532 N N . ALA A 1 74 ? -12.383 3.24 4.906 1 86.31 74 ALA A N 1
ATOM 533 C CA . ALA A 1 74 ? -12.969 1.988 4.426 1 86.31 74 ALA A CA 1
ATOM 534 C C . ALA A 1 74 ? -13.398 1.105 5.594 1 86.31 74 ALA A C 1
ATOM 536 O O . ALA A 1 74 ? -14.32 0.292 5.457 1 86.31 74 ALA A O 1
ATOM 537 N N . THR A 1 75 ? -12.75 1.251 6.645 1 89.5 75 THR A N 1
ATOM 538 C CA . THR A 1 75 ? -13.07 0.478 7.84 1 89.5 75 THR A CA 1
ATOM 539 C C . THR A 1 75 ? -14.43 0.883 8.398 1 89.5 75 THR A C 1
ATOM 541 O O . THR A 1 75 ? -15.148 0.057 8.977 1 89.5 75 THR A O 1
ATOM 544 N N . LEU A 1 76 ? -14.844 2.115 8.141 1 91.56 76 LEU A N 1
ATOM 545 C CA . LEU A 1 76 ? -16.031 2.65 8.812 1 91.56 76 LEU A CA 1
ATOM 546 C C . LEU A 1 76 ? -17.156 2.875 7.82 1 91.56 76 LEU A C 1
ATOM 548 O O . LEU A 1 76 ? -18.312 3.039 8.219 1 91.56 76 LEU A O 1
ATOM 552 N N . CYS A 1 77 ? -16.797 2.9 6.559 1 87.94 77 CYS A N 1
ATOM 553 C CA . CYS A 1 77 ? -17.781 3.342 5.578 1 87.94 77 CYS A CA 1
ATOM 554 C C . CYS A 1 77 ? -17.891 2.342 4.434 1 87.94 77 CYS A C 1
ATOM 556 O O . CYS A 1 77 ? -16.875 1.916 3.869 1 87.94 77 CYS A O 1
ATOM 558 N N . GLU A 1 78 ? -19.078 2.049 4.121 1 82.19 78 GLU A N 1
ATOM 559 C CA . GLU A 1 78 ? -19.344 1.336 2.875 1 82.19 78 GLU A CA 1
ATOM 560 C C . GLU A 1 78 ? -19.453 2.301 1.698 1 82.19 78 GLU A C 1
ATOM 562 O O . GLU A 1 78 ? -19.688 3.498 1.889 1 82.19 78 GLU A O 1
ATOM 567 N N . PRO A 1 79 ? -19.266 1.923 0.428 1 75.62 79 PRO A N 1
ATOM 568 C CA . PRO A 1 79 ? -19.219 2.801 -0.744 1 75.62 79 PRO A CA 1
ATOM 569 C C . PRO A 1 79 ? -20.453 3.699 -0.857 1 75.62 79 PRO A C 1
ATOM 571 O O . PRO A 1 79 ? -20.359 4.805 -1.398 1 75.62 79 PRO A O 1
ATOM 574 N N . HIS A 1 80 ? -21.547 3.432 -0.35 1 78 80 HIS A N 1
ATOM 575 C CA . HIS A 1 80 ? -22.75 4.234 -0.511 1 78 80 HIS A CA 1
ATOM 576 C C . HIS A 1 80 ? -22.984 5.121 0.708 1 78 80 HIS A C 1
ATOM 578 O O . HIS A 1 80 ? -23.859 5.992 0.687 1 78 80 HIS A O 1
ATOM 584 N N . GLU A 1 81 ? -22.125 5.043 1.593 1 89.12 81 GLU A N 1
ATOM 585 C CA . GLU A 1 81 ? -22.297 5.816 2.818 1 89.12 81 GLU A CA 1
ATOM 586 C C . GLU A 1 81 ? -21.5 7.121 2.758 1 89.12 81 GLU A C 1
ATOM 588 O O . GLU A 1 81 ? -21 7.504 1.696 1 89.12 81 GLU A O 1
ATOM 593 N N . GLU A 1 82 ? -21.562 7.914 3.904 1 92.25 82 GLU A N 1
ATOM 594 C CA . GLU A 1 82 ? -21.094 9.297 3.844 1 92.25 82 GLU A CA 1
ATOM 595 C C . GLU A 1 82 ? -20.094 9.586 4.961 1 92.25 82 GLU A C 1
ATOM 597 O O . GLU A 1 82 ? -20.25 9.094 6.082 1 92.25 82 GLU A O 1
ATOM 602 N N . ILE A 1 83 ? -19.125 10.391 4.586 1 93.56 83 ILE A N 1
ATOM 603 C CA . ILE A 1 83 ? -18.25 10.977 5.598 1 93.56 83 ILE A CA 1
ATOM 604 C C . ILE A 1 83 ? -18.312 12.5 5.52 1 93.56 83 ILE A C 1
ATOM 606 O O . ILE A 1 83 ? -18.656 13.062 4.477 1 93.56 83 ILE A O 1
ATOM 610 N N . ILE A 1 84 ? -18 13.125 6.625 1 94.62 84 ILE A N 1
ATOM 611 C CA . ILE A 1 84 ? -17.875 14.578 6.68 1 94.62 84 ILE A CA 1
ATOM 612 C C . ILE A 1 84 ? -16.406 14.969 6.699 1 94.62 84 ILE A C 1
ATOM 614 O O . ILE A 1 84 ? -15.609 14.383 7.441 1 94.62 84 ILE A O 1
ATOM 618 N N . THR A 1 85 ? -16.016 15.875 5.871 1 93.56 85 THR A N 1
ATOM 619 C CA . THR A 1 85 ? -14.672 16.438 5.883 1 93.56 85 THR A CA 1
ATOM 620 C C . THR A 1 85 ? -14.727 17.953 6.074 1 93.56 85 THR A C 1
ATOM 622 O O . THR A 1 85 ? -15.773 18.578 5.875 1 93.56 85 THR A O 1
ATOM 625 N N . LEU A 1 86 ? -13.602 18.484 6.504 1 93.56 86 LEU A N 1
ATOM 626 C CA . LEU A 1 86 ? -13.508 19.922 6.719 1 93.56 86 LEU A CA 1
ATOM 627 C C . LEU A 1 86 ? -12.688 20.578 5.613 1 93.56 86 LEU A C 1
ATOM 629 O O . LEU A 1 86 ? -11.695 20.016 5.152 1 93.56 86 LEU A O 1
ATOM 633 N N . THR A 1 87 ? -13.062 21.75 5.176 1 90.62 87 THR A N 1
ATOM 634 C CA . THR A 1 87 ? -12.336 22.547 4.199 1 90.62 87 THR A CA 1
ATOM 635 C C . THR A 1 87 ? -11.859 23.859 4.82 1 90.62 87 THR A C 1
ATOM 637 O O . THR A 1 87 ? -12.461 24.359 5.773 1 90.62 87 THR A O 1
ATOM 640 N N . PRO A 1 88 ? -10.758 24.375 4.352 1 88.94 88 PRO A N 1
ATOM 641 C CA . PRO A 1 88 ? -10.008 23.984 3.158 1 88.94 88 PRO A CA 1
ATOM 642 C C . PRO A 1 88 ? -9.109 22.766 3.393 1 88.94 88 PRO A C 1
ATOM 644 O O . PRO A 1 88 ? -8.539 22.625 4.477 1 88.94 88 PRO A O 1
ATOM 647 N N . ARG A 1 89 ? -9.016 21.922 2.408 1 81.88 89 ARG A N 1
ATOM 648 C CA . ARG A 1 89 ? -8.133 20.766 2.391 1 81.88 89 ARG A CA 1
ATOM 649 C C . ARG A 1 89 ? -7.91 20.266 0.965 1 81.88 89 ARG A C 1
ATOM 651 O O . ARG A 1 89 ? -8.727 20.531 0.078 1 81.88 89 ARG A O 1
ATOM 658 N N . VAL A 1 90 ? -6.738 19.625 0.88 1 68.44 90 VAL A N 1
ATOM 659 C CA . VAL A 1 90 ? -6.527 19.031 -0.431 1 68.44 90 VAL A CA 1
ATOM 660 C C . VAL A 1 90 ? -7.562 17.922 -0.669 1 68.44 90 VAL A C 1
ATOM 662 O O . VAL A 1 90 ? -7.773 17.078 0.192 1 68.44 90 VAL A O 1
ATOM 665 N N . ALA A 1 91 ? -8.406 17.953 -1.706 1 57.22 91 ALA A N 1
ATOM 666 C CA . ALA A 1 91 ? -9.602 17.188 -2.055 1 57.22 91 ALA A CA 1
ATOM 667 C C . ALA A 1 91 ? -9.273 15.719 -2.289 1 57.22 91 ALA A C 1
ATOM 669 O O . ALA A 1 91 ? -10.164 14.875 -2.33 1 57.22 91 ALA A O 1
ATOM 670 N N . ALA A 1 92 ? -8.117 15.305 -2.318 1 59 92 ALA A N 1
ATOM 671 C CA . ALA A 1 92 ? -7.785 14.078 -3.035 1 59 92 ALA A CA 1
ATOM 672 C C . ALA A 1 92 ? -8.203 12.844 -2.238 1 59 92 ALA A C 1
ATOM 674 O O . ALA A 1 92 ? -8.664 11.859 -2.809 1 59 92 ALA A O 1
ATOM 675 N N . ILE A 1 93 ? -8.219 12.875 -0.945 1 60.5 93 ILE A N 1
ATOM 676 C CA . ILE A 1 93 ? -8.352 11.594 -0.253 1 60.5 93 ILE A CA 1
ATOM 677 C C . ILE A 1 93 ? -9.797 11.117 -0.336 1 60.5 93 ILE A C 1
ATOM 679 O O . ILE A 1 93 ? -10.055 9.914 -0.473 1 60.5 93 ILE A O 1
ATOM 683 N N . ALA A 1 94 ? -10.758 12.008 -0.201 1 55.12 94 ALA A N 1
ATOM 684 C CA . ALA A 1 94 ? -12.156 11.594 -0.125 1 55.12 94 ALA A CA 1
ATOM 685 C C . ALA A 1 94 ? -12.609 10.945 -1.429 1 55.12 94 ALA A C 1
ATOM 687 O O . ALA A 1 94 ? -13.336 9.945 -1.413 1 55.12 94 ALA A O 1
ATOM 688 N N . ARG A 1 95 ? -12.219 11.445 -2.434 1 56.31 95 ARG A N 1
ATOM 689 C CA . ARG A 1 95 ? -12.672 10.922 -3.715 1 56.31 95 ARG A CA 1
ATOM 690 C C . ARG A 1 95 ? -12.211 9.484 -3.914 1 56.31 95 ARG A C 1
ATOM 692 O O . ARG A 1 95 ? -12.914 8.68 -4.535 1 56.31 95 ARG A O 1
ATOM 699 N N . LEU A 1 96 ? -11.281 9.336 -3.189 1 58 96 LEU A N 1
ATOM 700 C CA . LEU A 1 96 ? -10.57 8.102 -3.516 1 58 96 LEU A CA 1
ATOM 701 C C . LEU A 1 96 ? -11.203 6.906 -2.816 1 58 96 LEU A C 1
ATOM 703 O O . LEU A 1 96 ? -11.008 5.762 -3.232 1 58 96 LEU A O 1
ATOM 707 N N . ALA A 1 97 ? -12.117 7.199 -1.847 1 59.69 97 ALA A N 1
ATOM 708 C CA . ALA A 1 97 ? -12.648 6.047 -1.123 1 59.69 97 ALA A CA 1
ATOM 709 C C . ALA A 1 97 ? -13.984 5.594 -1.721 1 59.69 97 ALA A C 1
ATOM 711 O O . ALA A 1 97 ? -14.531 4.562 -1.32 1 59.69 97 ALA A O 1
ATOM 712 N N . GLY A 1 98 ? -14.5 6.215 -2.707 1 67.44 98 GLY A N 1
ATOM 713 C CA . GLY A 1 98 ? -15.758 5.844 -3.326 1 67.44 98 GLY A CA 1
ATOM 714 C C . GLY A 1 98 ? -16.969 6.121 -2.439 1 67.44 98 GLY A C 1
ATOM 715 O O . GLY A 1 98 ? -18 5.461 -2.568 1 67.44 98 GLY A O 1
ATOM 716 N N . VAL A 1 99 ? -16.734 6.992 -1.449 1 78.81 99 VAL A N 1
ATOM 717 C CA . VAL A 1 99 ? -17.812 7.34 -0.519 1 78.81 99 VAL A CA 1
ATOM 718 C C . VAL A 1 99 ? -18.312 8.75 -0.815 1 78.81 99 VAL A C 1
ATOM 720 O O . VAL A 1 99 ? -17.641 9.516 -1.521 1 78.81 99 VAL A O 1
ATOM 723 N N . HIS A 1 100 ? -19.531 9 -0.321 1 86.81 100 HIS A N 1
ATOM 724 C CA . HIS A 1 100 ? -20.031 10.367 -0.403 1 86.81 100 HIS A CA 1
ATOM 725 C C . HIS A 1 100 ? -19.328 11.273 0.602 1 86.81 100 HIS A C 1
ATOM 727 O O . HIS A 1 100 ? -19.062 10.867 1.738 1 86.81 100 HIS A O 1
ATOM 733 N N . VAL A 1 101 ? -19.031 12.477 0.155 1 90.06 101 VAL A N 1
ATOM 734 C CA . VAL A 1 101 ? -18.328 13.406 1.023 1 90.06 101 VAL A CA 1
ATOM 735 C C . VAL A 1 101 ? -19.156 14.664 1.233 1 90.06 101 VAL A C 1
ATOM 737 O O . VAL A 1 101 ? -19.469 15.375 0.276 1 90.06 101 VAL A O 1
ATOM 740 N N . ALA A 1 102 ? -19.531 14.875 2.432 1 91.69 102 ALA A N 1
ATOM 741 C CA . ALA A 1 102 ? -20.094 16.156 2.838 1 91.69 102 ALA A CA 1
ATOM 742 C C . ALA A 1 102 ? -19.016 17.094 3.375 1 91.69 102 ALA A C 1
ATOM 744 O O . ALA A 1 102 ? -18.312 16.75 4.32 1 91.69 102 ALA A O 1
ATOM 745 N N . GLN A 1 103 ? -18.953 18.266 2.82 1 92.12 103 GLN A N 1
ATOM 746 C CA . GLN A 1 103 ? -17.906 19.219 3.201 1 92.12 103 GLN A CA 1
ATOM 747 C C . GLN A 1 103 ? -18.453 20.297 4.121 1 92.12 103 GLN A C 1
ATOM 749 O O . GLN A 1 103 ? -19.531 20.859 3.865 1 92.12 103 GLN A O 1
ATOM 754 N N . VAL A 1 104 ? -17.719 20.531 5.16 1 94.12 104 VAL A N 1
ATOM 755 C CA . VAL A 1 104 ? -18.031 21.609 6.086 1 94.12 104 VAL A CA 1
ATOM 756 C C . VAL A 1 104 ? -16.859 22.594 6.156 1 94.12 104 VAL A C 1
ATOM 758 O O . VAL A 1 104 ? -15.766 22.219 6.59 1 94.12 104 VAL A O 1
ATOM 761 N N . PRO A 1 105 ? -17.062 23.828 5.781 1 92.69 105 PRO A N 1
ATOM 762 C CA . PRO A 1 105 ? -15.961 24.797 5.855 1 92.69 105 PRO A CA 1
ATOM 763 C C . PRO A 1 105 ? -15.641 25.203 7.289 1 92.69 105 PRO A C 1
ATOM 765 O O . PRO A 1 105 ? -16.547 25.344 8.117 1 92.69 105 PRO A O 1
ATOM 768 N N . LEU A 1 106 ? -14.336 25.344 7.52 1 93.06 106 LEU A N 1
ATOM 769 C CA . LEU A 1 106 ? -13.977 26.031 8.758 1 93.06 106 LEU A CA 1
ATOM 770 C C . LEU A 1 106 ? -14.539 27.453 8.766 1 93.06 106 LEU A C 1
ATOM 772 O O . LEU A 1 106 ? -14.602 28.109 7.723 1 93.06 106 LEU A O 1
ATOM 776 N N . ALA A 1 107 ? -14.891 27.844 9.938 1 90.56 107 ALA A N 1
ATOM 777 C CA . ALA A 1 107 ? -15.391 29.219 10.078 1 90.56 107 ALA A CA 1
ATOM 778 C C . ALA A 1 107 ? -14.25 30.219 10.055 1 90.56 107 ALA A C 1
ATOM 780 O O . ALA A 1 107 ? -13.125 29.906 10.469 1 90.56 107 ALA A O 1
ATOM 781 N N . ARG A 1 108 ? -14.656 31.406 9.539 1 87.31 108 ARG A N 1
ATOM 782 C CA . ARG A 1 108 ? -13.695 32.5 9.617 1 87.31 108 ARG A CA 1
ATOM 783 C C . ARG A 1 108 ? -13.727 33.156 10.992 1 87.31 108 ARG A C 1
ATOM 785 O O . ARG A 1 108 ? -14.805 33.344 11.562 1 87.31 108 ARG A O 1
ATOM 792 N N . ALA A 1 109 ? -12.523 33.281 11.516 1 84.31 109 ALA A N 1
ATOM 793 C CA . ALA A 1 109 ? -12.375 34.031 12.766 1 84.31 109 ALA A CA 1
ATOM 794 C C . ALA A 1 109 ? -11.656 35.344 12.531 1 84.31 109 ALA A C 1
ATOM 796 O O . ALA A 1 109 ? -11.242 35.656 11.414 1 84.31 109 ALA A O 1
ATOM 797 N N . GLU A 1 110 ? -11.648 36.188 13.57 1 79.12 110 GLU A N 1
ATOM 798 C CA . GLU A 1 110 ? -10.977 37.5 13.469 1 79.12 110 GLU A CA 1
ATOM 799 C C . GLU A 1 110 ? -9.547 37.344 12.961 1 79.12 110 GLU A C 1
ATOM 801 O O . GLU A 1 110 ? -9.109 38.094 12.086 1 79.12 110 GLU A O 1
ATOM 806 N N . HIS A 1 111 ? -8.875 36.375 13.508 1 78.25 111 HIS A N 1
ATOM 807 C CA . HIS A 1 111 ? -7.484 36.156 13.109 1 78.25 111 HIS A CA 1
ATOM 808 C C . HIS A 1 111 ? -7.273 34.75 12.562 1 78.25 111 HIS A C 1
ATOM 810 O O . HIS A 1 111 ? -6.293 34.094 12.906 1 78.25 111 HIS A O 1
ATOM 816 N N . GLY A 1 112 ? -8.109 34.375 11.578 1 86.81 112 GLY A N 1
ATOM 817 C CA . GLY A 1 112 ? -7.84 33.094 10.961 1 86.81 112 GLY A CA 1
ATOM 818 C C . GLY A 1 112 ? -9.078 32.219 10.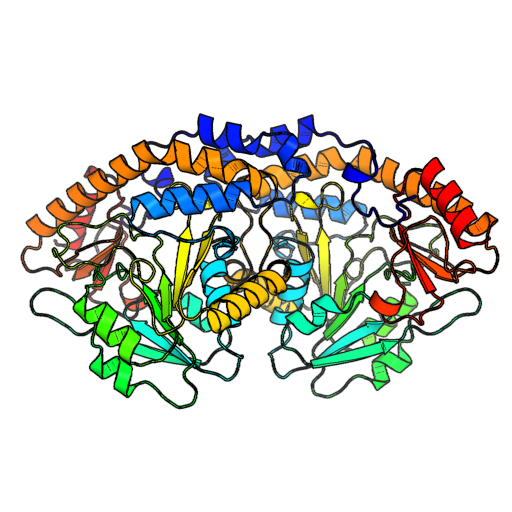844 1 86.81 112 GLY A C 1
ATOM 819 O O . GLY A 1 112 ? -10.117 32.656 10.352 1 86.81 112 GLY A O 1
ATOM 820 N N . PHE A 1 113 ? -8.867 30.938 11.203 1 90.69 113 PHE A N 1
ATOM 821 C CA . PHE A 1 113 ? -9.93 29.953 11.023 1 90.69 113 PHE A CA 1
ATOM 822 C C . PHE A 1 113 ? -10.266 29.281 12.344 1 90.69 113 PHE A C 1
ATOM 824 O O . PHE A 1 113 ? -9.469 29.312 13.281 1 90.69 113 PHE A O 1
ATOM 831 N N . GLU A 1 114 ? -11.469 28.766 12.477 1 91.31 114 GLU A N 1
ATOM 832 C CA . GLU A 1 114 ? -11.891 27.984 13.625 1 91.31 114 GLU A CA 1
ATOM 833 C C . GLU A 1 114 ? -12.836 26.859 13.211 1 91.31 114 GLU A C 1
ATOM 835 O O . GLU A 1 114 ? -13.516 26.953 12.188 1 91.31 114 GLU A O 1
ATOM 840 N N . LEU A 1 115 ? -12.789 25.812 13.992 1 93.25 115 LEU A N 1
ATOM 841 C CA . LEU A 1 115 ? -13.711 24.703 13.742 1 93.25 115 LEU A CA 1
ATOM 842 C C . LEU A 1 115 ? -15.133 25.078 14.156 1 93.25 115 LEU A C 1
ATOM 844 O O . LEU A 1 115 ? -15.344 25.609 15.242 1 93.25 115 LEU A O 1
ATOM 848 N N . ASP A 1 116 ? -16.078 24.797 13.305 1 94.25 116 ASP A N 1
ATOM 849 C CA . ASP A 1 116 ? -17.5 25.062 13.562 1 94.25 116 ASP A CA 1
ATOM 850 C C . ASP A 1 116 ? -18.266 23.766 13.828 1 94.25 116 ASP A C 1
ATOM 852 O O . ASP A 1 116 ? -18.844 23.188 12.914 1 94.25 116 ASP A O 1
ATOM 856 N N . VAL A 1 117 ? -18.375 23.422 15.086 1 96.62 117 VAL A N 1
ATOM 857 C CA . VAL A 1 117 ? -18.969 22.156 15.461 1 96.62 117 VAL A CA 1
ATOM 858 C C . VAL A 1 117 ? -20.453 22.156 15.141 1 96.62 117 VAL A C 1
ATOM 860 O O . VAL A 1 117 ? -21.031 21.141 14.766 1 96.62 117 VAL A O 1
ATOM 863 N N . ALA A 1 118 ? -21.078 23.312 15.258 1 96.69 118 ALA A N 1
ATOM 864 C CA . ALA A 1 118 ? -22.5 23.422 14.922 1 96.69 118 ALA A CA 1
ATOM 865 C C . ALA A 1 118 ? -22.734 23.109 13.445 1 96.69 118 ALA A C 1
ATOM 867 O O . ALA A 1 118 ? -23.703 22.422 13.094 1 96.69 118 ALA A O 1
ATOM 868 N N . ALA A 1 119 ? -21.906 23.609 12.633 1 97.12 119 ALA A N 1
ATOM 869 C CA . ALA A 1 119 ? -22.016 23.344 11.203 1 97.12 119 ALA A CA 1
ATOM 870 C C . ALA A 1 119 ? -21.797 21.859 10.906 1 97.12 119 ALA A C 1
ATOM 872 O O . ALA A 1 119 ? -22.438 21.312 10.008 1 97.12 119 ALA A O 1
ATOM 873 N N . ILE A 1 120 ? -20.922 21.266 11.648 1 97.62 120 ILE A N 1
ATOM 874 C CA . ILE A 1 120 ? -20.688 19.828 11.5 1 97.62 120 ILE A CA 1
ATOM 875 C C . ILE A 1 120 ? -21.938 19.047 11.914 1 97.62 120 ILE A C 1
ATOM 877 O O . ILE A 1 120 ? -22.375 18.141 11.203 1 97.62 120 ILE A O 1
ATOM 881 N N . TYR A 1 121 ? -22.484 19.438 12.992 1 97.88 121 TYR A N 1
ATOM 882 C CA . TYR A 1 121 ? -23.719 18.797 13.469 1 97.88 121 TYR A CA 1
ATOM 883 C C . TYR A 1 121 ? -24.812 18.875 12.406 1 97.88 121 TYR A C 1
ATOM 885 O O . TYR A 1 121 ? -25.484 17.875 12.133 1 97.88 121 TYR A O 1
ATOM 893 N N . ASP A 1 122 ? -24.922 20.031 11.812 1 97.88 122 ASP A N 1
ATOM 894 C CA . ASP A 1 122 ? -25.969 20.266 10.82 1 97.88 122 ASP A CA 1
ATOM 895 C C . ASP A 1 122 ? -25.75 19.391 9.586 1 97.88 122 ASP A C 1
ATOM 897 O O . ASP A 1 122 ? -26.688 19.078 8.867 1 97.88 122 ASP A O 1
ATOM 901 N N . ALA A 1 123 ? -24.516 18.984 9.375 1 97.06 123 ALA A N 1
ATOM 902 C CA . ALA A 1 123 ? -24.172 18.219 8.188 1 97.06 123 ALA A CA 1
ATOM 903 C C . ALA A 1 123 ? -24.375 16.734 8.422 1 97.06 123 ALA A C 1
ATOM 905 O O . ALA A 1 123 ? -24.375 15.938 7.469 1 97.06 123 ALA A O 1
ATOM 906 N N . ILE A 1 124 ? -24.578 16.312 9.664 1 97.5 124 ILE A N 1
ATOM 907 C CA . ILE A 1 124 ? -24.734 14.906 9.992 1 97.5 124 ILE A CA 1
ATOM 908 C C . ILE A 1 124 ? -26.094 14.406 9.5 1 97.5 124 ILE A C 1
ATOM 910 O O . ILE A 1 124 ? -27.109 15.094 9.648 1 97.5 124 ILE A O 1
ATOM 914 N N . SER A 1 125 ? -26.062 13.32 8.859 1 96 125 SER A N 1
ATOM 915 C CA . SER A 1 125 ? -27.266 12.617 8.406 1 96 125 SER A CA 1
ATOM 916 C C . SER A 1 125 ? -27.234 11.148 8.828 1 96 125 SER A C 1
ATOM 918 O O . SER A 1 125 ? -26.281 10.703 9.469 1 96 125 SER A O 1
ATOM 920 N N . ASP A 1 126 ? -28.297 10.367 8.391 1 94.31 126 ASP A N 1
ATOM 921 C CA . ASP A 1 126 ? -28.391 8.938 8.711 1 94.31 126 ASP A CA 1
ATOM 922 C C . ASP A 1 126 ? -27.328 8.141 7.945 1 94.31 126 ASP A C 1
ATOM 924 O O . ASP A 1 126 ? -27.047 6.992 8.289 1 94.31 126 ASP A O 1
ATOM 928 N N . ARG A 1 127 ? -26.734 8.781 7.02 1 93.75 127 ARG A N 1
ATOM 929 C CA . ARG A 1 127 ? -25.734 8.109 6.18 1 93.75 127 ARG A CA 1
ATOM 930 C C . ARG A 1 127 ? -24.328 8.406 6.656 1 93.75 127 ARG A C 1
ATOM 932 O O . ARG A 1 127 ? -23.359 7.777 6.195 1 93.75 127 ARG A O 1
ATOM 939 N N . THR A 1 128 ? -24.172 9.305 7.633 1 96.25 128 THR A N 1
ATOM 940 C CA . THR A 1 128 ? -22.844 9.703 8.078 1 96.25 128 THR A CA 1
ATOM 941 C C . THR A 1 128 ? -22.203 8.617 8.938 1 96.25 128 THR A C 1
ATOM 943 O O . THR A 1 128 ? -22.812 8.156 9.914 1 96.25 128 THR A O 1
ATOM 946 N N . ARG A 1 129 ? -20.984 8.273 8.586 1 95.62 129 ARG A N 1
ATOM 947 C CA . ARG A 1 129 ? -20.344 7.172 9.297 1 95.62 129 ARG A CA 1
ATOM 948 C C . ARG A 1 129 ? -19.078 7.645 10.008 1 95.62 129 ARG A C 1
ATOM 950 O O . ARG A 1 129 ? -18.594 6.973 10.914 1 95.62 129 ARG A O 1
ATOM 957 N N . ALA A 1 130 ? -18.578 8.836 9.578 1 96.31 130 ALA A N 1
ATOM 958 C CA . ALA A 1 130 ? -17.375 9.352 10.227 1 96.31 130 ALA A CA 1
ATOM 959 C C . ALA A 1 130 ? -17.188 10.836 9.938 1 96.31 130 ALA A C 1
ATOM 961 O O . ALA A 1 130 ? -17.672 11.344 8.922 1 96.31 130 ALA A O 1
ATOM 962 N N . ILE A 1 131 ? -16.531 11.484 10.805 1 96 131 ILE A N 1
ATOM 963 C CA . ILE A 1 131 ? -16 12.828 10.617 1 96 131 ILE A CA 1
ATOM 964 C C . ILE A 1 131 ? -14.484 12.758 10.445 1 96 131 ILE A C 1
ATOM 966 O O . ILE A 1 131 ? -13.773 12.242 11.312 1 96 131 ILE A O 1
ATOM 970 N N . VAL A 1 132 ? -13.992 13.289 9.344 1 94.94 132 VAL A N 1
ATOM 971 C CA . VAL A 1 132 ? -12.57 13.25 9.023 1 94.94 132 VAL A CA 1
ATOM 972 C C . VAL A 1 132 ? -11.977 14.648 9.141 1 94.94 132 VAL A C 1
ATOM 974 O O . VAL A 1 132 ? -12.469 15.594 8.516 1 94.94 132 VAL A O 1
ATOM 977 N N . LEU A 1 133 ? -10.938 14.766 9.906 1 94.56 133 LEU A N 1
ATOM 978 C CA . LEU A 1 133 ? -10.266 16.062 10.047 1 94.56 133 LEU A CA 1
ATOM 979 C C . LEU A 1 133 ? -8.773 15.859 10.305 1 94.56 133 LEU A C 1
ATOM 981 O O . LEU A 1 133 ? -8.289 14.727 10.352 1 94.56 133 LEU A O 1
ATOM 985 N N . SER A 1 134 ? -8.055 16.906 10.312 1 95 134 SER A N 1
ATOM 986 C CA . SER A 1 134 ? -6.652 16.906 10.703 1 95 134 SER A CA 1
ATOM 987 C C . SER A 1 134 ? -6.398 17.844 11.875 1 95 134 SER A C 1
ATOM 989 O O . SER A 1 134 ? -7.07 18.875 12.008 1 95 134 SER A O 1
ATOM 991 N N . ALA A 1 135 ? -5.539 17.5 12.648 1 94.12 135 ALA A N 1
ATOM 992 C CA . ALA A 1 135 ? -5.168 18.281 13.82 1 94.12 135 ALA A CA 1
ATOM 993 C C . ALA A 1 135 ? -3.658 18.25 14.047 1 94.12 135 ALA A C 1
ATOM 995 O O . ALA A 1 135 ? -3.121 17.281 14.586 1 94.12 135 ALA A O 1
ATOM 996 N N . PRO A 1 136 ? -2.932 19.312 13.734 1 94.69 136 PRO A N 1
ATOM 997 C CA . PRO A 1 136 ? -3.455 20.594 13.234 1 94.69 136 PRO A CA 1
ATOM 998 C C . PRO A 1 136 ? -4.082 20.469 11.852 1 94.69 136 PRO A C 1
ATOM 1000 O O . PRO A 1 136 ? -3.676 19.609 11.055 1 94.69 136 PRO A O 1
ATOM 1003 N N . HIS A 1 137 ? -5.059 21.344 11.656 1 94.12 137 HIS A N 1
ATOM 1004 C CA . HIS A 1 137 ? -5.668 21.422 10.336 1 94.12 137 HIS A CA 1
ATOM 1005 C C . HIS A 1 137 ? -4.734 22.078 9.328 1 94.12 137 HIS A C 1
ATOM 1007 O O . HIS A 1 137 ? -4.293 23.219 9.547 1 94.12 137 HIS A O 1
ATOM 1013 N N . GLU A 1 138 ? -4.398 21.422 8.32 1 91.69 138 GLU A N 1
ATOM 1014 C CA . GLU A 1 138 ? -3.611 22.016 7.246 1 91.69 138 GLU A CA 1
ATOM 1015 C C . GLU A 1 138 ? -4.488 22.359 6.047 1 91.69 138 GLU A C 1
ATOM 1017 O O . GLU A 1 138 ? -5.27 21.516 5.582 1 91.69 138 GLU A O 1
ATOM 1022 N N . PRO A 1 139 ? -4.484 23.547 5.578 1 92.12 139 PRO A N 1
ATOM 1023 C CA . PRO A 1 139 ? -3.373 24.484 5.734 1 92.12 139 PRO A CA 1
ATOM 1024 C C . PRO A 1 139 ? -3.678 25.594 6.734 1 92.12 139 PRO A C 1
ATOM 1026 O O . PRO A 1 139 ? -2.895 26.531 6.879 1 92.12 139 PRO A O 1
ATOM 1029 N N . THR A 1 140 ? -4.719 25.547 7.488 1 92.56 140 THR A N 1
ATOM 1030 C CA . THR A 1 140 ? -5.156 26.688 8.273 1 92.56 140 THR A CA 1
ATOM 1031 C C . THR A 1 140 ? -4.398 26.766 9.594 1 92.56 140 THR A C 1
ATOM 1033 O O . THR A 1 140 ? -4.379 27.797 10.25 1 92.56 140 THR A O 1
ATOM 1036 N N . GLY A 1 141 ? -3.891 25.641 10.016 1 93.56 141 GLY A N 1
ATOM 1037 C CA . GLY A 1 141 ? -3.086 25.625 11.227 1 93.56 141 GLY A CA 1
ATOM 1038 C C . GLY A 1 141 ? -3.916 25.484 12.492 1 93.56 141 GLY A C 1
ATOM 1039 O O . GLY A 1 141 ? -3.377 25.516 13.594 1 93.56 141 GLY A O 1
ATOM 1040 N N . VAL A 1 142 ? -5.191 25.312 12.359 1 93.25 142 VAL A N 1
ATOM 1041 C CA . VAL A 1 142 ? -6.082 25.203 13.508 1 93.25 142 VAL A CA 1
ATOM 1042 C C . VAL A 1 142 ? -5.793 23.906 14.273 1 93.25 142 VAL A C 1
ATOM 1044 O O . VAL A 1 142 ? -5.652 22.844 13.664 1 93.25 142 VAL A O 1
ATOM 1047 N N . VAL A 1 143 ? -5.656 23.984 15.609 1 94.31 143 VAL A N 1
ATOM 1048 C CA . VAL A 1 143 ? -5.414 22.812 16.453 1 94.31 143 VAL A CA 1
ATOM 1049 C C . VAL A 1 143 ? -6.715 22.391 17.125 1 94.31 143 VAL A C 1
ATOM 1051 O O . VAL A 1 143 ? -7.719 23.094 17.062 1 94.31 143 VAL A O 1
ATOM 1054 N N . LEU A 1 144 ? -6.699 21.266 17.688 1 93.56 144 LEU A N 1
ATOM 1055 C CA . LEU A 1 144 ? -7.828 20.734 18.438 1 93.56 144 LEU A CA 1
ATOM 1056 C C . LEU A 1 144 ? -7.727 21.125 19.906 1 93.56 144 LEU A C 1
ATOM 1058 O O . LEU A 1 144 ? -6.773 20.766 20.594 1 93.56 144 LEU A O 1
ATOM 1062 N N . THR A 1 145 ? -8.703 21.875 20.391 1 93.69 145 THR A N 1
ATOM 1063 C CA . THR A 1 145 ? -8.758 22.219 21.797 1 93.69 145 THR A CA 1
ATOM 1064 C C . THR A 1 145 ? -9.586 21.188 22.578 1 93.69 145 THR A C 1
ATOM 1066 O O . THR A 1 145 ? -10.297 20.375 21.969 1 93.69 145 THR A O 1
ATOM 1069 N N . GLU A 1 146 ? -9.469 21.188 23.906 1 94.81 146 GLU A N 1
ATOM 1070 C CA . GLU A 1 146 ? -10.242 20.281 24.734 1 94.81 146 GLU A CA 1
ATOM 1071 C C . GLU A 1 146 ? -11.742 20.453 24.516 1 94.81 146 GLU A C 1
ATOM 1073 O O . GLU A 1 146 ? -12.469 19.484 24.375 1 94.81 146 GLU A O 1
ATOM 1078 N N . ASP A 1 147 ? -12.141 21.719 24.453 1 94.69 147 ASP A N 1
ATOM 1079 C CA . ASP A 1 147 ? -13.555 22 24.266 1 94.69 147 ASP A CA 1
ATOM 1080 C C . ASP A 1 147 ? -14.055 21.484 22.922 1 94.69 147 ASP A C 1
ATOM 1082 O O . ASP A 1 147 ? -15.117 20.859 22.844 1 94.69 147 ASP A O 1
ATOM 1086 N N . THR A 1 148 ? -13.312 21.75 21.875 1 94.06 148 THR A N 1
ATOM 1087 C CA . THR A 1 148 ? -13.695 21.281 20.547 1 94.06 148 THR A CA 1
ATOM 1088 C C . THR A 1 148 ? -13.688 19.766 20.484 1 94.06 148 THR A C 1
ATOM 1090 O O . THR A 1 148 ? -14.562 19.156 19.875 1 94.06 148 THR A O 1
ATOM 1093 N N . HIS A 1 149 ? -12.703 19.172 21.078 1 95.69 149 HIS A N 1
ATOM 1094 C CA . HIS A 1 149 ? -12.602 17.719 21.141 1 95.69 149 HIS A CA 1
ATOM 1095 C C . HIS A 1 149 ? -13.844 17.109 21.797 1 95.69 149 HIS A C 1
ATOM 1097 O O . HIS A 1 149 ? -14.461 16.203 21.234 1 95.69 149 HIS A O 1
ATOM 1103 N N . GLU A 1 150 ? -14.18 17.641 22.938 1 95.75 150 GLU A N 1
ATOM 1104 C CA . GLU A 1 150 ? -15.344 17.141 23.672 1 95.75 150 GLU A CA 1
ATOM 1105 C C . GLU A 1 150 ? -16.625 17.312 22.844 1 95.75 150 GLU A C 1
ATOM 1107 O O . GLU A 1 150 ? -17.469 16.406 22.828 1 95.75 150 GLU A O 1
ATOM 1112 N N . ALA A 1 151 ? -16.734 18.438 22.25 1 96.31 151 ALA A N 1
ATOM 1113 C CA . ALA A 1 151 ? -17.922 18.719 21.438 1 96.31 151 ALA A CA 1
ATOM 1114 C C . ALA A 1 151 ? -18.031 17.75 20.266 1 96.31 151 ALA A C 1
ATOM 1116 O O . ALA A 1 151 ? -19.125 17.297 19.938 1 96.31 151 ALA A O 1
ATOM 1117 N N . LEU A 1 152 ? -16.922 17.453 19.609 1 96.44 152 LEU A N 1
ATOM 1118 C CA . LEU A 1 152 ? -16.922 16.531 18.484 1 96.44 152 LEU A CA 1
ATOM 1119 C C . LEU A 1 152 ? -17.312 15.117 18.922 1 96.44 152 LEU A C 1
ATOM 1121 O O . LEU A 1 152 ? -18.109 14.453 18.266 1 96.44 152 LEU A O 1
ATOM 1125 N N . VAL A 1 153 ? -16.766 14.672 20.031 1 96.19 153 VAL A N 1
ATOM 1126 C CA . VAL A 1 153 ? -17.031 13.344 20.578 1 96.19 153 VAL A CA 1
ATOM 1127 C C . VAL A 1 153 ? -18.516 13.227 20.938 1 96.19 153 VAL A C 1
ATOM 1129 O O . VAL A 1 153 ? -19.125 12.172 20.734 1 96.19 153 VAL A O 1
ATOM 1132 N N . ALA A 1 154 ? -19.047 14.305 21.422 1 95.81 154 ALA A N 1
ATOM 1133 C CA . ALA A 1 154 ? -20.438 14.32 21.875 1 95.81 154 ALA A CA 1
ATOM 1134 C C . ALA A 1 154 ? -21.406 14.148 20.703 1 95.81 154 ALA A C 1
ATOM 1136 O O . ALA A 1 154 ? -22.562 13.773 20.906 1 95.81 154 ALA A O 1
ATOM 1137 N N . LEU A 1 155 ? -20.953 14.391 19.5 1 96.88 155 LEU A N 1
ATOM 1138 C CA . LEU A 1 155 ? -21.797 14.227 18.328 1 96.88 155 LEU A CA 1
ATOM 1139 C C . LEU A 1 155 ? -22.156 12.758 18.109 1 96.88 155 LEU A C 1
ATOM 1141 O O . LEU A 1 155 ? -23.109 12.438 17.391 1 96.88 155 LEU A O 1
ATOM 1145 N N . GLY A 1 156 ? -21.297 11.828 18.625 1 96.25 156 GLY A N 1
ATOM 1146 C CA . GLY A 1 156 ? -21.594 10.406 18.594 1 96.25 156 GLY A CA 1
ATOM 1147 C C . GLY A 1 156 ? -21.219 9.742 17.281 1 96.25 156 GLY A C 1
ATOM 1148 O O . GLY A 1 156 ? -21.562 8.586 17.047 1 96.25 156 GLY A O 1
ATOM 1149 N N . VAL A 1 157 ? -20.625 10.453 16.391 1 97.38 157 VAL A N 1
ATOM 1150 C CA . VAL A 1 157 ? -20.141 9.938 15.109 1 97.38 157 VAL A CA 1
ATOM 1151 C C . VAL A 1 157 ? -18.641 9.633 15.211 1 97.38 157 VAL A C 1
ATOM 1153 O O . VAL A 1 157 ? -17.875 10.438 15.766 1 97.38 157 VAL A O 1
ATOM 1156 N N . PRO A 1 158 ? -18.188 8.453 14.734 1 98.12 158 PRO A N 1
ATOM 1157 C CA . PRO A 1 158 ? -16.766 8.133 14.781 1 98.12 158 PRO A CA 1
ATOM 1158 C C . PRO A 1 158 ? -15.883 9.219 14.172 1 98.12 158 PRO A C 1
ATOM 1160 O O . PRO A 1 158 ? -16.297 9.891 13.219 1 98.12 158 PRO A O 1
ATOM 1163 N N . LEU A 1 159 ? -14.672 9.367 14.703 1 97.62 159 LEU A N 1
ATOM 1164 C CA . LEU A 1 159 ? -13.719 10.367 14.234 1 97.62 159 LEU A CA 1
ATOM 1165 C C . LEU A 1 159 ? -12.531 9.703 13.547 1 97.62 159 LEU A C 1
ATOM 1167 O O . LEU A 1 159 ? -12.031 8.672 14.016 1 97.62 159 LEU A O 1
ATOM 1171 N N . ILE A 1 160 ? -12.117 10.211 12.469 1 96.38 160 ILE A N 1
ATOM 1172 C CA . ILE A 1 160 ? -10.836 9.93 11.828 1 96.38 160 ILE A CA 1
ATOM 1173 C C . ILE A 1 160 ? -9.984 11.195 11.805 1 96.38 160 ILE A C 1
ATOM 1175 O O . ILE A 1 160 ? -10.352 12.188 11.164 1 96.38 160 ILE A O 1
ATOM 1179 N N . VAL A 1 161 ? -8.859 11.172 12.43 1 96.75 161 VAL A N 1
ATOM 1180 C CA . VAL A 1 161 ? -8.078 12.391 12.578 1 96.75 161 VAL A CA 1
ATOM 1181 C C . VAL A 1 161 ? -6.664 12.164 12.055 1 96.75 161 VAL A C 1
ATOM 1183 O O . VAL A 1 161 ? -5.949 11.281 12.539 1 96.75 161 VAL A O 1
ATOM 1186 N N . ASP A 1 162 ? -6.348 12.914 11.055 1 96.12 162 ASP A N 1
ATOM 1187 C CA . ASP A 1 162 ? -4.965 12.93 10.594 1 96.12 162 ASP A CA 1
ATOM 1188 C C . ASP A 1 162 ? -4.082 13.75 11.523 1 96.12 162 ASP A C 1
ATOM 1190 O O . ASP A 1 162 ? -4.195 14.977 11.578 1 96.12 162 ASP A O 1
ATOM 1194 N N . GLU A 1 163 ? -3.15 13.078 12.18 1 96.62 163 GLU A N 1
ATOM 1195 C CA . GLU A 1 163 ? -2.303 13.727 13.172 1 96.62 163 GLU A CA 1
ATOM 1196 C C . GLU A 1 163 ? -0.831 13.656 12.781 1 96.62 163 GLU A C 1
ATOM 1198 O O . GLU A 1 163 ? 0.047 13.586 13.641 1 96.62 163 GLU A O 1
ATOM 1203 N N . SER A 1 164 ? -0.575 13.617 11.469 1 95.31 164 SER A N 1
ATOM 1204 C CA . SER A 1 164 ? 0.768 13.508 10.914 1 95.31 164 SER A CA 1
ATOM 1205 C C . SER A 1 164 ? 1.649 14.672 11.352 1 95.31 164 SER A C 1
ATOM 1207 O O . SER A 1 164 ? 2.877 14.555 11.367 1 95.31 164 SER A O 1
ATOM 1209 N N . ARG A 1 165 ? 1.006 15.789 11.742 1 95.56 165 ARG A N 1
ATOM 1210 C CA . ARG A 1 165 ? 1.768 16.969 12.148 1 95.56 165 ARG A CA 1
ATOM 1211 C C . ARG A 1 165 ? 1.453 17.359 13.586 1 95.56 165 ARG A C 1
ATOM 1213 O O . ARG A 1 165 ? 1.659 18.5 13.992 1 95.56 165 ARG A O 1
ATOM 1220 N N . ALA A 1 166 ? 0.994 16.438 14.352 1 94.75 166 ALA A N 1
ATOM 1221 C CA . ALA A 1 166 ? 0.522 16.719 15.703 1 94.75 166 ALA A CA 1
ATOM 1222 C C . ALA A 1 166 ? 1.656 17.234 16.594 1 94.75 166 ALA A C 1
ATOM 1224 O O . ALA A 1 166 ? 1.419 17.984 17.547 1 94.75 166 ALA A O 1
ATOM 1225 N N . ARG A 1 167 ? 2.859 16.906 16.25 1 93.75 167 ARG A N 1
ATOM 1226 C CA . ARG A 1 167 ? 4.023 17.281 17.047 1 93.75 167 ARG A CA 1
ATOM 1227 C C . ARG A 1 167 ? 4.398 18.75 16.812 1 93.75 167 ARG A C 1
ATOM 1229 O O . ARG A 1 167 ? 5.098 19.359 17.625 1 93.75 167 ARG A O 1
ATOM 1236 N N . TYR A 1 168 ? 3.953 19.234 15.758 1 95.19 168 TYR A N 1
ATOM 1237 C CA . TYR A 1 168 ? 4.469 20.531 15.32 1 95.19 168 TYR A CA 1
ATOM 1238 C C . TYR A 1 168 ? 3.457 21.641 15.594 1 95.19 168 TYR A C 1
ATOM 1240 O O . TYR A 1 168 ? 2.705 22.031 14.703 1 95.19 168 TYR A O 1
ATOM 1248 N N . VAL A 1 169 ? 3.465 22.062 16.719 1 91.25 169 VAL A N 1
ATOM 1249 C CA . VAL A 1 169 ? 2.576 23.125 17.172 1 91.25 169 VAL A CA 1
ATOM 1250 C C . VAL A 1 169 ? 3.398 24.312 17.641 1 91.25 169 VAL A C 1
ATOM 1252 O O . VAL A 1 169 ? 4.52 24.156 18.125 1 91.25 169 VAL A O 1
ATOM 1255 N N . LEU A 1 170 ? 2.773 25.438 17.203 1 83.75 170 LEU A N 1
ATOM 1256 C CA . LEU A 1 170 ? 3.402 26.688 17.578 1 83.75 170 LEU A CA 1
ATOM 1257 C C . LEU A 1 170 ? 2.414 27.594 18.312 1 83.75 170 LEU A C 1
ATOM 1259 O O . LEU A 1 170 ? 1.298 27.812 17.828 1 83.75 170 LEU A O 1
ATOM 1263 N N . ASP A 1 171 ? 2.732 28.047 19.438 1 81.25 171 ASP A N 1
ATOM 1264 C CA . ASP A 1 171 ? 1.937 28.969 20.234 1 81.25 171 ASP A CA 1
ATOM 1265 C C . ASP A 1 171 ? 0.525 28.422 20.453 1 81.25 171 ASP A C 1
ATOM 1267 O O . ASP A 1 171 ? -0.458 29.141 20.25 1 81.25 171 ASP A O 1
ATOM 1271 N N . ALA A 1 172 ? 0.432 27.156 20.625 1 79.69 172 ALA A N 1
ATOM 1272 C CA . ALA A 1 172 ? -0.872 26.531 20.828 1 79.69 172 ALA A CA 1
ATOM 1273 C C . ALA A 1 172 ? -1.477 26.938 22.156 1 79.69 172 ALA A C 1
ATOM 1275 O O . ALA A 1 172 ? -0.75 27.266 23.109 1 79.69 172 ALA A O 1
ATOM 1276 N N . PRO A 1 173 ? -2.801 26.969 22.078 1 85.81 173 PRO A N 1
ATOM 1277 C CA . PRO A 1 173 ? -3.463 27.234 23.359 1 85.81 173 PRO A CA 1
ATOM 1278 C C . PRO A 1 173 ? -3.129 26.203 24.422 1 85.81 173 PRO A C 1
ATOM 1280 O O . PRO A 1 173 ? -2.754 25.078 24.094 1 85.81 173 PRO A O 1
ATOM 1283 N N . GLU A 1 174 ? -3.314 26.594 25.625 1 87.31 174 GLU A N 1
ATOM 1284 C CA . GLU A 1 174 ? -2.994 25.734 26.75 1 87.31 174 GLU A CA 1
ATOM 1285 C C . GLU A 1 174 ? -3.879 24.5 26.766 1 87.31 174 GLU A C 1
ATOM 1287 O O . GLU A 1 174 ? -3.453 23.422 27.219 1 87.31 174 GLU A O 1
ATOM 1292 N N . ASP A 1 175 ? -5.043 24.625 26.219 1 91.88 175 ASP A N 1
ATOM 1293 C CA . ASP A 1 175 ? -6 23.531 26.297 1 91.88 175 ASP A CA 1
ATOM 1294 C C . ASP A 1 175 ? -5.965 22.672 25.031 1 91.88 175 ASP A C 1
ATOM 1296 O O . ASP A 1 175 ? -6.906 21.922 24.75 1 91.88 175 ASP A O 1
ATOM 1300 N N . ARG A 1 176 ? -4.941 22.781 24.297 1 92.38 176 ARG A N 1
ATOM 1301 C CA . ARG A 1 176 ? -4.801 21.969 23.094 1 92.38 176 ARG A CA 1
ATOM 1302 C C . ARG A 1 176 ? -4.738 20.484 23.453 1 92.38 176 ARG A C 1
ATOM 1304 O O . ARG A 1 176 ? -4.102 20.109 24.438 1 92.38 176 ARG A O 1
ATOM 1311 N N . VAL A 1 177 ? -5.363 19.734 22.625 1 92.44 177 VAL A N 1
ATOM 1312 C CA . VAL A 1 177 ? -5.281 18.281 22.719 1 92.44 177 VAL A CA 1
ATOM 1313 C C . VAL A 1 177 ? -4.23 17.766 21.734 1 92.44 177 VAL A C 1
ATOM 1315 O O . VAL A 1 177 ? -4.289 18.062 20.547 1 92.44 177 VAL A O 1
ATOM 1318 N N . SER A 1 178 ? -3.293 17 22.297 1 91.94 178 SER A N 1
ATOM 1319 C CA . SER A 1 178 ? -2.178 16.547 21.469 1 91.94 178 SER A CA 1
ATOM 1320 C C . SER A 1 178 ? -2.621 15.469 20.484 1 91.94 178 SER A C 1
ATOM 1322 O O . SER A 1 178 ? -2.006 15.297 19.422 1 91.94 178 SER A O 1
ATOM 1324 N N . SER A 1 179 ? -3.65 14.773 20.875 1 95.75 179 SER A N 1
ATOM 1325 C CA . SER A 1 179 ? -4.227 13.711 20.062 1 95.75 179 SER A CA 1
ATOM 1326 C C . SER A 1 179 ? -5.68 13.445 20.453 1 95.75 179 SER A C 1
ATOM 1328 O O . SER A 1 179 ? -6.062 13.617 21.609 1 95.75 179 SER A O 1
ATOM 1330 N N . VAL A 1 180 ? -6.434 13.023 19.484 1 96.19 180 VAL A N 1
ATOM 1331 C CA . VAL A 1 180 ? -7.816 12.633 19.75 1 96.19 180 VAL A CA 1
ATOM 1332 C C . VAL A 1 180 ? -7.844 11.438 20.703 1 96.19 180 VAL A C 1
ATOM 1334 O O . VAL A 1 180 ? -8.812 11.242 21.438 1 96.19 180 VAL A O 1
ATOM 1337 N N . LEU A 1 181 ? -6.707 10.703 20.797 1 96.56 181 LEU A N 1
ATOM 1338 C CA . LEU A 1 181 ? -6.625 9.492 21.594 1 96.56 181 LEU A CA 1
ATOM 1339 C C . LEU A 1 181 ? -6.066 9.789 22.984 1 96.56 181 LEU A C 1
ATOM 1341 O O . LEU A 1 181 ? -5.926 8.891 23.812 1 96.56 181 LEU A O 1
ATOM 1345 N N . ALA A 1 182 ? -5.762 11.039 23.203 1 92.88 182 ALA A N 1
ATOM 1346 C CA . ALA A 1 182 ? -5.113 11.406 24.469 1 92.88 182 ALA A CA 1
ATOM 1347 C C . ALA A 1 182 ? -6.133 11.508 25.594 1 92.88 182 ALA A C 1
ATOM 1349 O O . ALA A 1 182 ? -5.766 11.711 26.75 1 92.88 182 ALA A O 1
ATOM 1350 N N . ARG A 1 183 ? -7.391 11.383 25.219 1 87.5 183 ARG A N 1
ATOM 1351 C CA . ARG A 1 183 ? -8.477 11.469 26.203 1 87.5 183 ARG A CA 1
ATOM 1352 C C . ARG A 1 183 ? -9.414 10.273 26.078 1 87.5 183 ARG A C 1
ATOM 1354 O O . ARG A 1 183 ? -9.453 9.609 25.047 1 87.5 183 ARG A O 1
ATOM 1361 N N . PRO A 1 184 ? -10.062 9.953 27.141 1 83.81 184 PRO A N 1
ATOM 1362 C CA . PRO A 1 184 ? -11.07 8.898 27.031 1 83.81 184 PRO A CA 1
ATOM 1363 C C . PRO A 1 184 ? -12.141 9.211 26 1 83.81 184 PRO A C 1
ATOM 1365 O O . PRO A 1 184 ? -12.555 10.367 25.859 1 83.81 184 PRO A O 1
ATOM 1368 N N . LEU A 1 185 ? -12.562 8.242 25.344 1 92.88 185 LEU A N 1
ATOM 1369 C CA . LEU A 1 185 ? -13.5 8.438 24.234 1 92.88 185 LEU A CA 1
ATOM 1370 C C . LEU A 1 185 ? -14.742 7.586 24.438 1 92.88 185 LEU A C 1
ATOM 1372 O O . LEU A 1 185 ? -14.648 6.383 24.688 1 92.88 185 LEU A O 1
ATOM 1376 N N . GLU A 1 186 ? -15.836 8.25 24.297 1 93.38 186 GLU A N 1
ATOM 1377 C CA . GLU A 1 186 ? -17.109 7.543 24.281 1 93.38 186 GLU A CA 1
ATOM 1378 C C . GLU A 1 186 ? -17.531 7.172 22.859 1 93.38 186 GLU A C 1
ATOM 1380 O O . GLU A 1 186 ? -18.547 6.496 22.672 1 93.38 186 GLU A O 1
ATOM 1385 N N . THR A 1 187 ? -16.797 7.633 21.969 1 96.12 187 THR A N 1
ATOM 1386 C CA . THR A 1 187 ? -17 7.359 20.547 1 96.12 187 THR A CA 1
ATOM 1387 C C . THR A 1 187 ? -15.719 6.848 19.906 1 96.12 187 THR A C 1
ATOM 1389 O O . THR A 1 187 ? -14.617 7.18 20.344 1 96.12 187 THR A O 1
ATOM 1392 N N . LEU A 1 188 ? -15.867 6 18.891 1 98 188 LEU A N 1
ATOM 1393 C CA . LEU A 1 188 ? -14.719 5.453 18.188 1 98 188 LEU A CA 1
ATOM 1394 C C . LEU A 1 188 ? -13.922 6.559 17.5 1 98 188 LEU A C 1
ATOM 1396 O O . LEU A 1 188 ? -14.5 7.461 16.906 1 98 188 LEU A O 1
ATOM 1400 N N . ALA A 1 189 ? -12.625 6.461 17.625 1 98.19 189 ALA A N 1
ATOM 1401 C CA . ALA A 1 189 ? -11.742 7.379 16.922 1 98.19 189 ALA A CA 1
ATOM 1402 C C . ALA A 1 189 ? -10.531 6.645 16.359 1 98.19 189 ALA A C 1
ATOM 1404 O O . ALA A 1 189 ? -9.992 5.734 17 1 98.19 189 ALA A O 1
ATOM 1405 N N . ILE A 1 190 ? -10.133 6.996 15.211 1 98 190 ILE A N 1
ATOM 1406 C CA . ILE A 1 190 ? -8.922 6.5 14.578 1 98 190 ILE A CA 1
ATOM 1407 C C . ILE A 1 190 ? -7.977 7.664 14.289 1 98 190 ILE A C 1
ATOM 1409 O O . ILE A 1 190 ? -8.312 8.57 13.523 1 98 190 ILE A O 1
ATOM 1413 N N . ALA A 1 191 ? -6.855 7.641 14.938 1 97.94 191 ALA A N 1
ATOM 1414 C CA . ALA A 1 191 ? -5.809 8.625 14.664 1 97.94 191 ALA A CA 1
ATOM 1415 C C . ALA A 1 191 ? -4.781 8.07 13.68 1 97.94 191 ALA A C 1
ATOM 1417 O O . ALA A 1 191 ? -4.355 6.922 13.797 1 97.94 191 ALA A O 1
ATOM 1418 N N . SER A 1 192 ? -4.453 8.875 12.695 1 96.56 192 SER A N 1
ATOM 1419 C CA . SER A 1 192 ? -3.412 8.484 11.75 1 96.56 192 SER A CA 1
ATOM 1420 C C . SER A 1 192 ? -2.168 9.352 11.906 1 96.56 192 SER A C 1
ATOM 1422 O O . SER A 1 192 ? -2.268 10.531 12.242 1 96.56 192 SER A O 1
ATOM 1424 N N . SER A 1 193 ? -1.038 8.75 11.703 1 96.75 193 SER A N 1
ATOM 1425 C CA . SER A 1 193 ? 0.248 9.438 11.688 1 96.75 193 SER A CA 1
ATOM 1426 C C . SER A 1 193 ? 1.221 8.766 10.727 1 96.75 193 SER A C 1
ATOM 1428 O O . SER A 1 193 ? 0.846 7.84 10 1 96.75 193 SER A O 1
ATOM 1430 N N . CYS A 1 194 ? 2.449 9.375 10.586 1 96 194 CYS A N 1
ATOM 1431 C CA . CYS A 1 194 ? 3.441 8.836 9.664 1 96 194 CYS A CA 1
ATOM 1432 C C . CYS A 1 194 ? 4.852 9.219 10.094 1 96 194 CYS A C 1
ATOM 1434 O O . CYS A 1 194 ? 5.031 9.977 11.047 1 96 194 CYS A O 1
ATOM 1436 N N . PHE A 1 195 ? 5.801 8.547 9.547 1 95.69 195 PHE A N 1
ATOM 1437 C CA . PHE A 1 195 ? 7.195 8.953 9.695 1 95.69 195 PHE A CA 1
ATOM 1438 C C . PHE A 1 195 ? 7.504 10.156 8.812 1 95.69 195 PHE A C 1
ATOM 1440 O O . PHE A 1 195 ? 8.039 10 7.715 1 95.69 195 PHE A O 1
ATOM 1447 N N . GLU A 1 196 ? 7.254 11.312 9.281 1 94.62 196 GLU A N 1
ATOM 1448 C CA . GLU A 1 196 ? 7.164 12.547 8.508 1 94.62 196 GLU A CA 1
ATOM 1449 C C . GLU A 1 196 ? 8.555 13.047 8.109 1 94.62 196 GLU A C 1
ATOM 1451 O O . GLU A 1 196 ? 8.68 13.875 7.203 1 94.62 196 GLU A O 1
ATOM 1456 N N . ILE A 1 197 ? 9.609 12.57 8.727 1 93.06 197 ILE A N 1
ATOM 1457 C CA . ILE A 1 197 ? 10.969 13.039 8.469 1 93.06 197 ILE A CA 1
ATOM 1458 C C . ILE A 1 197 ? 11.438 12.555 7.098 1 93.06 197 ILE A C 1
ATOM 1460 O O . ILE A 1 197 ? 12.242 13.219 6.441 1 93.06 197 ILE A O 1
ATOM 1464 N N . ALA A 1 198 ? 11.016 11.453 6.742 1 91.12 198 ALA A N 1
ATOM 1465 C CA . ALA A 1 198 ? 11.352 10.852 5.457 1 91.12 198 ALA A CA 1
ATOM 1466 C C . ALA A 1 198 ? 10.109 10.305 4.766 1 91.12 198 ALA A C 1
ATOM 1468 O O . ALA A 1 198 ? 9.922 9.086 4.688 1 91.12 198 ALA A O 1
ATOM 1469 N N . PRO A 1 199 ? 9.344 11.219 4.133 1 90.44 199 PRO A N 1
ATOM 1470 C CA . PRO A 1 199 ? 8.062 10.805 3.562 1 90.44 199 PRO A CA 1
ATOM 1471 C C . PRO A 1 199 ? 8.211 9.766 2.459 1 90.44 199 PRO A C 1
ATOM 1473 O O . PRO A 1 199 ? 7.297 8.969 2.223 1 90.44 199 PRO A O 1
ATOM 1476 N N . ALA A 1 200 ? 9.375 9.688 1.868 1 88.88 200 ALA A N 1
ATOM 1477 C CA . ALA A 1 200 ? 9.609 8.758 0.765 1 88.88 200 ALA A CA 1
ATOM 1478 C C . ALA A 1 200 ? 9.625 7.312 1.26 1 88.88 200 ALA A C 1
ATOM 1480 O O . ALA A 1 200 ? 9.547 6.375 0.462 1 88.88 200 ALA A O 1
ATOM 1481 N N . LEU A 1 201 ? 9.703 7.074 2.566 1 91.25 201 LEU A N 1
ATOM 1482 C CA . LEU A 1 201 ? 9.664 5.727 3.125 1 91.25 201 LEU A CA 1
ATOM 1483 C C . LEU A 1 201 ? 8.234 5.203 3.182 1 91.25 201 LEU A C 1
ATOM 1485 O O . LEU A 1 201 ? 8.016 4.008 3.393 1 91.25 201 LEU A O 1
ATOM 1489 N N . GLU A 1 202 ? 7.254 6.051 3.027 1 91.75 202 GLU A N 1
ATOM 1490 C CA . GLU A 1 202 ? 5.848 5.664 2.982 1 91.75 202 GLU A CA 1
ATOM 1491 C C . GLU A 1 202 ? 5.465 4.828 4.203 1 91.75 202 GLU A C 1
ATOM 1493 O O . GLU A 1 202 ? 4.848 3.77 4.066 1 91.75 202 GLU A O 1
ATOM 1498 N N . LEU A 1 203 ? 5.918 5.281 5.328 1 94.62 203 LEU A N 1
ATOM 1499 C CA . LEU A 1 203 ? 5.602 4.633 6.594 1 94.62 203 LEU A CA 1
ATOM 1500 C C . LEU A 1 203 ? 4.562 5.43 7.375 1 94.62 203 LEU A C 1
ATOM 1502 O O . LEU A 1 203 ? 4.793 6.594 7.715 1 94.62 203 LEU A O 1
ATOM 1506 N N . ALA A 1 204 ? 3.416 4.812 7.59 1 96.12 204 ALA A N 1
ATOM 1507 C CA . ALA A 1 204 ? 2.34 5.426 8.367 1 96.12 204 ALA A CA 1
ATOM 1508 C C . ALA A 1 204 ? 1.696 4.414 9.305 1 96.12 204 ALA A C 1
ATOM 1510 O O . ALA A 1 204 ? 2.029 3.227 9.273 1 96.12 204 ALA A O 1
ATOM 1511 N N . TRP A 1 205 ? 0.875 4.914 10.188 1 97.44 205 TRP A N 1
ATOM 1512 C CA . TRP A 1 205 ? 0.214 4.023 11.141 1 97.44 205 TRP A CA 1
ATOM 1513 C C . TRP A 1 205 ? -1.077 4.648 11.664 1 97.44 205 TRP A C 1
ATOM 1515 O O . TRP A 1 205 ? -1.272 5.863 11.562 1 97.44 205 TRP A O 1
ATOM 1525 N N . LEU A 1 206 ? -1.945 3.799 12.086 1 97.75 206 LEU A N 1
ATOM 1526 C CA . LEU A 1 206 ? -3.232 4.141 12.68 1 97.75 206 LEU A CA 1
ATOM 1527 C C . LEU A 1 206 ? -3.307 3.672 14.133 1 97.75 206 LEU A C 1
ATOM 1529 O O . LEU A 1 206 ? -2.812 2.592 14.461 1 97.75 206 LEU A O 1
ATOM 1533 N N . GLY A 1 207 ? -3.812 4.496 14.953 1 98.31 207 GLY A N 1
ATOM 1534 C CA . GLY A 1 207 ? -4.195 4.133 16.312 1 98.31 207 GLY A CA 1
ATOM 1535 C C . GLY A 1 207 ? -5.691 4.215 16.547 1 98.31 207 GLY A C 1
ATOM 1536 O O . GLY A 1 207 ? -6.34 5.18 16.141 1 98.31 207 GLY A O 1
ATOM 1537 N N . VAL A 1 208 ? -6.234 3.217 17.219 1 98.5 208 VAL A N 1
ATOM 1538 C CA . VAL A 1 208 ? -7.68 3.137 17.391 1 98.5 208 VAL A CA 1
ATOM 1539 C C . VAL A 1 208 ? -8.031 3.295 18.875 1 98.5 208 VAL A C 1
ATOM 1541 O O . VAL A 1 208 ? -7.406 2.67 19.734 1 98.5 208 VAL A O 1
ATOM 1544 N N . GLY A 1 209 ? -8.992 4.16 19.156 1 97.94 209 GLY A N 1
ATOM 1545 C CA . GLY A 1 209 ? -9.5 4.371 20.5 1 97.94 209 GLY A CA 1
ATOM 1546 C C . GLY A 1 209 ? -11.016 4.453 20.562 1 97.94 209 GLY A C 1
ATOM 1547 O O . GLY A 1 209 ? -11.672 4.621 19.531 1 97.94 209 GLY A O 1
ATOM 1548 N N . GLY A 1 210 ? -11.586 4.297 21.781 1 97.62 210 GLY A N 1
ATOM 1549 C CA . GLY A 1 210 ? -13.023 4.309 21.984 1 97.62 210 GLY A CA 1
ATOM 1550 C C . GLY A 1 210 ? -13.523 3.123 22.797 1 97.62 210 GLY A C 1
ATOM 1551 O O . GLY A 1 210 ? -12.758 2.504 23.531 1 97.62 210 GLY A O 1
ATOM 1552 N N . PRO A 1 211 ? -14.82 2.848 22.688 1 96.88 211 PRO A N 1
ATOM 1553 C CA . PRO A 1 211 ? -15.367 1.69 23.391 1 96.88 211 PRO A CA 1
ATOM 1554 C C . PRO A 1 211 ? -14.734 0.373 22.953 1 96.88 211 PRO A C 1
ATOM 1556 O O . PRO A 1 211 ? -14.469 0.181 21.766 1 96.88 211 PRO A O 1
ATOM 1559 N N . ALA A 1 212 ? -14.578 -0.55 23.875 1 95.62 212 ALA A N 1
ATOM 1560 C CA . ALA A 1 212 ? -13.781 -1.76 23.688 1 95.62 212 ALA A CA 1
ATOM 1561 C C . ALA A 1 212 ? -14.273 -2.566 22.484 1 95.62 212 ALA A C 1
ATOM 1563 O O . ALA A 1 212 ? -13.484 -2.959 21.625 1 95.62 212 ALA A O 1
ATOM 1564 N N . HIS A 1 213 ? -15.516 -2.773 22.406 1 96.31 213 HIS A N 1
ATOM 1565 C CA . HIS A 1 213 ? -16.078 -3.59 21.344 1 96.31 213 HIS A CA 1
ATOM 1566 C C . HIS A 1 213 ? -15.844 -2.947 19.969 1 96.31 213 HIS A C 1
ATOM 1568 O O . HIS A 1 213 ? -15.492 -3.635 19.016 1 96.31 213 HIS A O 1
ATOM 1574 N N . ASP A 1 214 ? -16.062 -1.614 19.922 1 96.88 214 ASP A N 1
ATOM 1575 C CA . ASP A 1 214 ? -15.859 -0.88 18.672 1 96.88 214 ASP A CA 1
ATOM 1576 C C . ASP A 1 214 ? -14.398 -0.913 18.25 1 96.88 214 ASP A C 1
ATOM 1578 O O . ASP A 1 214 ? -14.094 -1.053 17.062 1 96.88 214 ASP A O 1
ATOM 1582 N N . VAL A 1 215 ? -13.547 -0.819 19.25 1 97.62 215 VAL A N 1
ATOM 1583 C CA . VAL A 1 215 ? -12.117 -0.834 18.984 1 97.62 215 VAL A CA 1
ATOM 1584 C C . VAL A 1 215 ? -11.703 -2.199 18.438 1 97.62 215 VAL A C 1
ATOM 1586 O O . VAL A 1 215 ? -10.992 -2.283 17.438 1 97.62 215 VAL A O 1
ATOM 1589 N N . GLU A 1 216 ? -12.117 -3.258 19.031 1 97.25 216 GLU A N 1
ATOM 1590 C CA . GLU A 1 216 ? -11.781 -4.613 18.594 1 97.25 216 GLU A CA 1
ATOM 1591 C C . GLU A 1 216 ? -12.258 -4.867 17.172 1 97.25 216 GLU A C 1
ATOM 1593 O O . GLU A 1 216 ? -11.516 -5.41 16.344 1 97.25 216 GLU A O 1
ATOM 1598 N N . ASP A 1 217 ? -13.422 -4.422 16.922 1 96.88 217 ASP A N 1
ATOM 1599 C CA . ASP A 1 217 ? -13.992 -4.602 15.594 1 96.88 217 ASP A CA 1
ATOM 1600 C C . ASP A 1 217 ? -13.203 -3.816 14.547 1 96.88 217 ASP A C 1
ATOM 1602 O O . ASP A 1 217 ? -12.906 -4.336 13.469 1 96.88 217 ASP A O 1
ATOM 1606 N N . ALA A 1 218 ? -12.898 -2.59 14.859 1 97.06 218 ALA A N 1
ATOM 1607 C CA . ALA A 1 218 ? -12.172 -1.733 13.922 1 97.06 218 ALA A CA 1
ATOM 1608 C C . ALA A 1 218 ? -10.773 -2.285 13.648 1 97.06 218 ALA A C 1
ATOM 1610 O O . ALA A 1 218 ? -10.344 -2.344 12.492 1 97.06 218 ALA A O 1
ATOM 1611 N N . VAL A 1 219 ? -10.102 -2.754 14.672 1 97.06 219 VAL A N 1
ATOM 1612 C CA . VAL A 1 219 ? -8.75 -3.289 14.531 1 97.06 219 VAL A CA 1
ATOM 1613 C C . VAL A 1 219 ? -8.789 -4.57 13.703 1 97.06 219 VAL A C 1
ATOM 1615 O O . VAL A 1 219 ? -7.957 -4.773 12.82 1 97.06 219 VAL A O 1
ATOM 1618 N N . ALA A 1 220 ? -9.758 -5.375 13.969 1 94.31 220 ALA A N 1
ATOM 1619 C CA . ALA A 1 220 ? -9.906 -6.617 13.211 1 94.31 220 ALA A CA 1
ATOM 1620 C C . ALA A 1 220 ? -10.125 -6.328 11.727 1 94.31 220 ALA A C 1
ATOM 1622 O O . ALA A 1 220 ? -9.531 -6.988 10.867 1 94.31 220 ALA A O 1
ATOM 1623 N N . LYS A 1 221 ? -10.906 -5.391 11.445 1 91.25 221 LYS A N 1
ATOM 1624 C CA . LYS A 1 221 ? -11.18 -5.012 10.062 1 91.25 221 LYS A CA 1
ATOM 1625 C C . LYS A 1 221 ? -9.93 -4.438 9.391 1 91.25 221 LYS A C 1
ATOM 1627 O O . LYS A 1 221 ? -9.641 -4.754 8.234 1 91.25 221 LYS A O 1
ATOM 1632 N N . LEU A 1 222 ? -9.25 -3.6 10.117 1 93.12 222 LEU A N 1
ATOM 1633 C CA . LEU A 1 222 ? -8.016 -3.021 9.594 1 93.12 222 LEU A CA 1
ATOM 1634 C C . LEU A 1 222 ? -6.992 -4.113 9.281 1 93.12 222 LEU A C 1
ATOM 1636 O O . LEU A 1 222 ? -6.348 -4.086 8.234 1 93.12 222 LEU A O 1
ATOM 1640 N N . ASP A 1 223 ? -6.902 -5.059 10.125 1 88.44 223 ASP A N 1
ATOM 1641 C CA . ASP A 1 223 ? -5.961 -6.156 9.914 1 88.44 223 ASP A CA 1
ATOM 1642 C C . ASP A 1 223 ? -6.387 -7.031 8.742 1 88.44 223 ASP A C 1
ATOM 1644 O O . ASP A 1 223 ? -5.551 -7.434 7.926 1 88.44 223 ASP A O 1
ATOM 1648 N N . ALA A 1 224 ? -7.637 -7.227 8.648 1 82.62 224 ALA A N 1
ATOM 1649 C CA . ALA A 1 224 ? -8.172 -8.102 7.605 1 82.62 224 ALA A CA 1
ATOM 1650 C C . ALA A 1 224 ? -7.977 -7.496 6.223 1 82.62 224 ALA A C 1
ATOM 1652 O O . ALA A 1 224 ? -7.855 -8.219 5.23 1 82.62 224 ALA A O 1
ATOM 1653 N N . THR A 1 225 ? -7.824 -6.195 6.125 1 79.94 225 THR A N 1
ATOM 1654 C CA . THR A 1 225 ? -7.77 -5.539 4.824 1 79.94 225 THR A CA 1
ATOM 1655 C C . THR A 1 225 ? -6.352 -5.074 4.512 1 79.94 225 THR A C 1
ATOM 1657 O O . THR A 1 225 ? -6.113 -4.414 3.498 1 79.94 225 THR A O 1
ATOM 1660 N N . ALA A 1 226 ? -5.445 -5.438 5.387 1 77.19 226 ALA A N 1
ATOM 1661 C CA . ALA A 1 226 ? -4.07 -4.957 5.258 1 77.19 226 ALA A CA 1
ATOM 1662 C C . ALA A 1 226 ? -3.467 -5.367 3.918 1 77.19 226 ALA A C 1
ATOM 1664 O O . ALA A 1 226 ? -2.814 -4.562 3.252 1 77.19 226 ALA A O 1
ATOM 1665 N N . ALA A 1 227 ? -3.777 -6.492 3.504 1 70.5 227 ALA A N 1
ATOM 1666 C CA . ALA A 1 227 ? -3.135 -7.027 2.307 1 70.5 227 ALA A CA 1
ATOM 1667 C C . ALA A 1 227 ? -3.654 -6.336 1.049 1 70.5 227 ALA A C 1
ATOM 1669 O O . ALA A 1 227 ? -2.906 -6.133 0.09 1 70.5 227 ALA A O 1
ATOM 1670 N N . THR A 1 228 ? -4.895 -5.875 1.074 1 76.81 228 THR A N 1
ATOM 1671 C CA . THR A 1 228 ? -5.488 -5.289 -0.123 1 76.81 228 THR A CA 1
ATOM 1672 C C . THR A 1 228 ? -5.125 -3.812 -0.238 1 76.81 228 THR A C 1
ATOM 1674 O O . THR A 1 228 ? -5.211 -3.229 -1.319 1 76.81 228 THR A O 1
ATOM 1677 N N . HIS A 1 229 ? -4.684 -3.229 0.817 1 77.38 229 HIS A N 1
ATOM 1678 C CA . HIS A 1 229 ? -4.352 -1.809 0.797 1 77.38 229 HIS A CA 1
ATOM 1679 C C . HIS A 1 229 ? -2.842 -1.596 0.769 1 77.38 229 HIS A C 1
ATOM 1681 O O . HIS A 1 229 ? -2.365 -0.473 0.95 1 77.38 229 HIS A O 1
ATOM 1687 N N . GLY A 1 230 ? -2.219 -2.615 0.522 1 78.81 230 GLY A N 1
ATOM 1688 C CA . GLY A 1 230 ? -0.769 -2.516 0.472 1 78.81 230 GLY A CA 1
ATOM 1689 C C . GLY A 1 230 ? -0.099 -2.885 1.781 1 78.81 230 GLY A C 1
ATOM 1690 O O . GLY A 1 230 ? -0.403 -2.307 2.826 1 78.81 230 GLY A O 1
ATOM 1691 N N . ALA A 1 231 ? 0.759 -3.836 1.73 1 84.69 231 ALA A N 1
ATOM 1692 C CA . ALA A 1 231 ? 1.49 -4.289 2.91 1 84.69 231 ALA A CA 1
ATOM 1693 C C . ALA A 1 231 ? 2.84 -3.588 3.023 1 84.69 231 ALA A C 1
ATOM 1695 O O . ALA A 1 231 ? 3.43 -3.195 2.014 1 84.69 231 ALA A O 1
ATOM 1696 N N . ILE A 1 232 ? 3.213 -3.393 4.23 1 90.25 232 ILE A N 1
ATOM 1697 C CA . ILE A 1 232 ? 4.531 -2.812 4.465 1 90.25 232 ILE A CA 1
ATOM 1698 C C . ILE A 1 232 ? 5.605 -3.877 4.266 1 90.25 232 ILE A C 1
ATOM 1700 O O . ILE A 1 232 ? 5.488 -4.992 4.781 1 90.25 232 ILE A O 1
ATOM 1704 N N . ALA A 1 233 ? 6.586 -3.449 3.492 1 91.5 233 ALA A N 1
ATOM 1705 C CA . ALA A 1 233 ? 7.707 -4.359 3.264 1 91.5 233 ALA A CA 1
ATOM 1706 C C . ALA A 1 233 ? 8.445 -4.66 4.566 1 91.5 233 ALA A C 1
ATOM 1708 O O . ALA A 1 233 ? 8.633 -3.771 5.398 1 91.5 233 ALA A O 1
ATOM 1709 N N . SER A 1 234 ? 8.93 -5.836 4.703 1 90.81 234 SER A N 1
ATOM 1710 C CA . SER A 1 234 ? 9.539 -6.328 5.938 1 90.81 234 SER A CA 1
ATOM 1711 C C . SER A 1 234 ? 10.758 -5.492 6.324 1 90.81 234 SER A C 1
ATOM 1713 O O . SER A 1 234 ? 10.977 -5.215 7.504 1 90.81 234 SER A O 1
ATOM 1715 N N . PRO A 1 235 ? 11.617 -5.098 5.363 1 89.88 235 PRO A N 1
ATOM 1716 C CA . PRO A 1 235 ? 12.758 -4.273 5.777 1 89.88 235 PRO A CA 1
ATOM 1717 C C . PRO A 1 235 ? 12.328 -2.953 6.418 1 89.88 235 PRO A C 1
ATOM 1719 O O . PRO A 1 235 ? 12.992 -2.465 7.336 1 89.88 235 PRO A O 1
ATOM 1722 N N . LEU A 1 236 ? 11.266 -2.4 5.934 1 90.94 236 LEU A N 1
ATOM 1723 C CA . LEU A 1 236 ? 10.75 -1.171 6.523 1 90.94 236 LEU A CA 1
ATOM 1724 C C . LEU A 1 236 ? 10.156 -1.435 7.902 1 90.94 236 LEU A C 1
ATOM 1726 O O . LEU A 1 236 ? 10.398 -0.671 8.844 1 90.94 236 LEU A O 1
ATOM 1730 N N . LEU A 1 237 ? 9.414 -2.477 7.957 1 91.31 237 LEU A N 1
ATOM 1731 C CA . LEU A 1 237 ? 8.812 -2.861 9.234 1 91.31 237 LEU A CA 1
ATOM 1732 C C . LEU A 1 237 ? 9.883 -3.041 10.305 1 91.31 237 LEU A C 1
ATOM 1734 O O . LEU A 1 237 ? 9.742 -2.543 11.422 1 91.31 237 LEU A O 1
ATOM 1738 N N . ALA A 1 238 ? 10.906 -3.693 9.953 1 91.25 238 ALA A N 1
ATOM 1739 C CA . ALA A 1 238 ? 12 -3.984 10.883 1 91.25 238 ALA A CA 1
ATOM 1740 C C . ALA A 1 238 ? 12.758 -2.711 11.258 1 91.25 238 ALA A C 1
ATOM 1742 O O . ALA A 1 238 ? 13.344 -2.627 12.336 1 91.25 238 ALA A O 1
ATOM 1743 N N . ALA A 1 239 ? 12.688 -1.769 10.414 1 92.12 239 ALA A N 1
ATOM 1744 C CA . ALA A 1 239 ? 13.469 -0.55 10.594 1 92.12 239 ALA A CA 1
ATOM 1745 C C . ALA A 1 239 ? 12.75 0.438 11.508 1 92.12 239 ALA A C 1
ATOM 1747 O O . ALA A 1 239 ? 13.352 1.4 11.992 1 92.12 239 ALA A O 1
ATOM 1748 N N . VAL A 1 240 ? 11.484 0.283 11.812 1 94.88 240 VAL A N 1
ATOM 1749 C CA . VAL A 1 240 ? 10.633 1.28 12.453 1 94.88 240 VAL A CA 1
ATOM 1750 C C . VAL A 1 240 ? 11.227 1.688 13.797 1 94.88 240 VAL A C 1
ATOM 1752 O O . VAL A 1 240 ? 11.398 2.879 14.07 1 94.88 240 VAL A O 1
ATOM 1755 N N . PRO A 1 241 ? 11.656 0.693 14.68 1 95.12 241 PRO A N 1
ATOM 1756 C CA . PRO A 1 241 ? 12.18 1.111 15.984 1 95.12 241 PRO A CA 1
ATOM 1757 C C . PRO A 1 241 ? 13.406 2.02 15.859 1 95.12 241 PRO A C 1
ATOM 1759 O O . PRO A 1 241 ? 13.461 3.072 16.5 1 95.12 241 PRO A O 1
ATOM 1762 N N . ARG A 1 242 ? 14.297 1.729 14.984 1 94 242 ARG A N 1
ATOM 1763 C CA . ARG A 1 242 ? 15.516 2.506 14.82 1 94 242 ARG A CA 1
ATOM 1764 C C . ARG A 1 242 ? 15.234 3.842 14.148 1 94 242 ARG A C 1
ATOM 1766 O O . ARG A 1 242 ? 15.867 4.852 14.469 1 94 242 ARG A O 1
ATOM 1773 N N . LEU A 1 243 ? 14.32 3.83 13.188 1 94.5 243 LEU A N 1
ATOM 1774 C CA . LEU A 1 243 ? 13.945 5.07 12.516 1 94.5 243 LEU A CA 1
ATOM 1775 C C . LEU A 1 243 ? 13.383 6.082 13.508 1 94.5 243 LEU A C 1
ATOM 1777 O O . LEU A 1 243 ? 13.797 7.242 13.516 1 94.5 243 LEU A O 1
ATOM 1781 N N . LEU A 1 244 ? 12.492 5.641 14.367 1 96.31 244 LEU A N 1
ATOM 1782 C CA . LEU A 1 244 ? 11.852 6.531 15.328 1 96.31 244 LEU A CA 1
ATOM 1783 C C . LEU A 1 244 ? 12.859 7.023 16.359 1 96.31 244 LEU A C 1
ATOM 1785 O O . LEU A 1 244 ? 12.82 8.188 16.766 1 96.31 244 LEU A O 1
ATOM 1789 N N . GLU A 1 245 ? 13.742 6.211 16.719 1 93.38 245 GLU A N 1
ATOM 1790 C CA . GLU A 1 245 ? 14.781 6.586 17.672 1 93.38 245 GLU A CA 1
ATOM 1791 C C . GLU A 1 245 ? 15.695 7.664 17.109 1 93.38 245 GLU A C 1
ATOM 1793 O O . GLU A 1 245 ? 16.203 8.508 17.844 1 93.38 245 GLU A O 1
ATOM 1798 N N . SER A 1 246 ? 15.906 7.656 15.836 1 91.94 246 SER A N 1
ATOM 1799 C CA . SER A 1 246 ? 16.859 8.555 15.195 1 91.94 246 SER A CA 1
ATOM 1800 C C . SER A 1 246 ? 16.188 9.867 14.781 1 91.94 246 SER A C 1
ATOM 1802 O O . SER A 1 246 ? 16.828 10.742 14.195 1 91.94 246 SER A O 1
ATOM 1804 N N . ALA A 1 247 ? 14.953 10.055 15.148 1 94.25 247 ALA A N 1
ATOM 1805 C CA . ALA A 1 247 ? 14.164 11.109 14.523 1 94.25 247 ALA A CA 1
ATOM 1806 C C . ALA A 1 247 ? 14.234 12.398 15.336 1 94.25 247 ALA A C 1
ATOM 1808 O O . ALA A 1 247 ? 13.883 13.477 14.844 1 94.25 247 ALA A O 1
ATOM 1809 N N . SER A 1 248 ? 14.68 12.375 16.578 1 92.94 248 SER A N 1
ATOM 1810 C CA . SER A 1 248 ? 14.523 13.461 17.547 1 92.94 248 SER A CA 1
ATOM 1811 C C . SER A 1 248 ? 15.203 14.734 17.047 1 92.94 248 SER A C 1
ATOM 1813 O O . SER A 1 248 ? 14.586 15.805 17.016 1 92.94 248 SER A O 1
ATOM 1815 N N . ALA A 1 249 ? 16.438 14.617 16.594 1 94.62 249 ALA A N 1
ATOM 1816 C CA . ALA A 1 249 ? 17.188 15.797 16.172 1 94.62 249 ALA A CA 1
ATOM 1817 C C . ALA A 1 249 ? 16.531 16.453 14.961 1 94.62 249 ALA A C 1
ATOM 1819 O O . ALA A 1 249 ? 16.484 17.688 14.875 1 94.62 249 ALA A O 1
ATOM 1820 N N . THR A 1 250 ? 16.109 15.656 14.078 1 96.19 250 THR A N 1
ATOM 1821 C CA . THR A 1 250 ? 15.445 16.188 12.891 1 96.19 250 THR A CA 1
ATOM 1822 C C . THR A 1 250 ? 14.125 16.859 13.266 1 96.19 250 THR A C 1
ATOM 1824 O O . THR A 1 250 ? 13.797 17.922 12.727 1 96.19 250 THR A O 1
ATOM 1827 N N . ARG A 1 251 ? 13.375 16.312 14.164 1 96.25 251 ARG A N 1
ATOM 1828 C CA . ARG A 1 251 ? 12.109 16.875 14.609 1 96.25 251 ARG A CA 1
ATOM 1829 C C . ARG A 1 251 ? 12.32 18.234 15.273 1 96.25 251 ARG A C 1
ATOM 1831 O O . ARG A 1 251 ? 11.555 19.172 15.055 1 96.25 251 ARG A O 1
ATOM 1838 N N . ASP A 1 252 ? 13.391 18.328 16 1 96.12 252 ASP A N 1
ATOM 1839 C CA . ASP A 1 252 ? 13.734 19.609 16.609 1 96.12 252 ASP A CA 1
ATOM 1840 C C . ASP A 1 252 ? 14.062 20.656 15.547 1 96.12 252 ASP A C 1
ATOM 1842 O O . ASP A 1 252 ? 13.641 21.812 15.648 1 96.12 252 ASP A O 1
ATOM 1846 N N . ALA A 1 253 ? 14.797 20.219 14.594 1 97.38 253 ALA A N 1
ATOM 1847 C CA . ALA A 1 253 ? 15.172 21.125 13.508 1 97.38 253 ALA A CA 1
ATOM 1848 C C . ALA A 1 253 ? 13.945 21.578 12.719 1 97.38 253 ALA A C 1
ATOM 1850 O O . ALA A 1 253 ? 13.867 22.719 12.289 1 97.38 253 ALA A O 1
ATOM 1851 N N . ILE A 1 254 ? 13.031 20.688 12.516 1 97.31 254 ILE A N 1
ATOM 1852 C CA . ILE A 1 254 ? 11.781 21.016 11.836 1 97.31 254 ILE A CA 1
ATOM 1853 C C . ILE A 1 254 ? 11.023 22.062 12.625 1 97.31 254 ILE A C 1
ATOM 1855 O O . ILE A 1 254 ? 10.594 23.078 12.062 1 97.31 254 ILE A O 1
ATOM 1859 N N . THR A 1 255 ? 10.914 21.844 13.898 1 96.12 255 THR A N 1
ATOM 1860 C CA . THR A 1 255 ? 10.211 22.781 14.766 1 96.12 255 THR A CA 1
ATOM 1861 C C . THR A 1 255 ? 10.859 24.156 14.703 1 96.12 255 THR A C 1
ATOM 1863 O O . THR A 1 255 ? 10.172 25.172 14.586 1 96.12 255 THR A O 1
ATOM 1866 N N . ALA A 1 256 ? 12.148 24.188 14.742 1 96.81 256 ALA A N 1
ATOM 1867 C CA . ALA A 1 256 ? 12.875 25.453 14.688 1 96.81 256 ALA A CA 1
ATOM 1868 C C . ALA A 1 256 ? 12.641 26.156 13.352 1 96.81 256 ALA A C 1
ATOM 1870 O O . ALA A 1 256 ? 12.461 27.375 13.312 1 96.81 256 ALA A O 1
ATOM 1871 N N . ARG A 1 257 ? 12.719 25.375 12.258 1 97.75 257 ARG A N 1
ATOM 1872 C CA . ARG A 1 257 ? 12.492 25.922 10.922 1 97.75 257 ARG A CA 1
ATOM 1873 C C . ARG A 1 257 ? 11.094 26.516 10.797 1 97.75 257 ARG A C 1
ATOM 1875 O O . ARG A 1 257 ? 10.93 27.625 10.297 1 97.75 257 ARG A O 1
ATOM 1882 N N . ILE A 1 258 ? 10.102 25.797 11.273 1 97.06 258 ILE A N 1
ATOM 1883 C CA . ILE A 1 258 ? 8.711 26.219 11.195 1 97.06 258 ILE A CA 1
ATOM 1884 C C . ILE A 1 258 ? 8.531 27.5 12.008 1 97.06 258 ILE A C 1
ATOM 1886 O O . ILE A 1 258 ? 7.918 28.469 11.539 1 97.06 258 ILE A O 1
ATOM 1890 N N . ARG A 1 259 ? 9.078 27.547 13.164 1 95.94 259 ARG A N 1
ATOM 1891 C CA . ARG A 1 259 ? 8.969 28.719 14.023 1 95.94 259 ARG A CA 1
ATOM 1892 C C . ARG A 1 259 ? 9.602 29.938 13.367 1 95.94 259 ARG A C 1
ATOM 1894 O O . ARG A 1 259 ? 8.992 31.016 13.32 1 95.94 259 ARG A O 1
ATOM 1901 N N . ARG A 1 260 ? 10.766 29.75 12.875 1 97.12 260 ARG A N 1
ATOM 1902 C CA . ARG A 1 260 ? 11.477 30.844 12.234 1 97.12 260 ARG A CA 1
ATOM 1903 C C . ARG A 1 260 ? 10.688 31.406 11.055 1 97.12 260 ARG A C 1
ATOM 1905 O O . ARG A 1 260 ? 10.539 32.625 10.914 1 97.12 260 ARG A O 1
ATOM 1912 N N . ASN A 1 261 ? 10.266 30.516 10.219 1 96.88 261 ASN A N 1
ATOM 1913 C CA . ASN A 1 261 ? 9.562 30.953 9.016 1 96.88 261 ASN A CA 1
ATOM 1914 C C . ASN A 1 261 ? 8.195 31.547 9.344 1 96.88 261 ASN A C 1
ATOM 1916 O O . ASN A 1 261 ? 7.738 32.469 8.688 1 96.88 261 ASN A O 1
ATOM 1920 N N . LEU A 1 262 ? 7.551 31 10.352 1 95.5 262 LEU A N 1
ATOM 1921 C CA . LEU A 1 262 ? 6.273 31.562 10.773 1 95.5 262 LEU A CA 1
ATOM 1922 C C . LEU A 1 262 ? 6.461 32.969 11.344 1 95.5 262 LEU A C 1
ATOM 1924 O O . LEU A 1 262 ? 5.648 33.844 11.094 1 95.5 262 LEU A O 1
ATOM 1928 N N . ASP A 1 263 ? 7.488 33.156 12.102 1 95.06 263 ASP A N 1
ATOM 1929 C CA . ASP A 1 263 ? 7.801 34.469 12.617 1 95.06 263 ASP A CA 1
ATOM 1930 C C . ASP A 1 263 ? 8.047 35.469 11.484 1 95.06 263 ASP A C 1
ATOM 1932 O O . ASP A 1 263 ? 7.59 36.594 11.547 1 95.06 263 ASP A O 1
ATOM 1936 N N . ALA A 1 264 ? 8.75 35 10.531 1 96.69 264 ALA A N 1
ATOM 1937 C CA . ALA A 1 264 ? 9 35.875 9.367 1 96.69 264 ALA A CA 1
ATOM 1938 C C . ALA A 1 264 ? 7.699 36.25 8.664 1 96.69 264 ALA A C 1
ATOM 1940 O O . ALA A 1 264 ? 7.531 37.375 8.219 1 96.69 264 ALA A O 1
ATOM 1941 N N . LEU A 1 265 ? 6.84 35.281 8.547 1 95.31 265 LEU A N 1
ATOM 1942 C CA . LEU A 1 265 ? 5.543 35.531 7.93 1 95.31 265 LEU A CA 1
ATOM 1943 C C . LEU A 1 265 ? 4.727 36.531 8.75 1 95.31 265 LEU A C 1
ATOM 1945 O O . LEU A 1 265 ? 4.172 37.469 8.203 1 95.31 265 LEU A O 1
ATOM 1949 N N . ARG A 1 266 ? 4.691 36.344 10.008 1 92.81 266 ARG A N 1
ATOM 1950 C CA . ARG A 1 266 ? 3.922 37.188 10.906 1 92.81 266 ARG A CA 1
ATOM 1951 C C . ARG A 1 266 ? 4.445 38.625 10.883 1 92.81 266 ARG A C 1
ATOM 1953 O O . ARG A 1 266 ? 3.668 39.594 11 1 92.81 266 ARG A O 1
ATOM 1960 N N . ALA A 1 267 ? 5.672 38.75 10.758 1 94.69 267 ALA A N 1
ATOM 1961 C CA . ALA A 1 267 ? 6.289 40.062 10.703 1 94.69 267 ALA A CA 1
ATOM 1962 C C . ALA A 1 267 ? 5.855 40.812 9.445 1 94.69 267 ALA A C 1
ATOM 1964 O O . ALA A 1 267 ? 5.742 42.062 9.461 1 94.69 267 ALA A O 1
ATOM 1965 N N . ARG A 1 268 ? 5.586 40.094 8.422 1 93.56 268 ARG A N 1
ATOM 1966 C CA . ARG A 1 268 ? 5.254 40.719 7.141 1 93.56 268 ARG A CA 1
ATOM 1967 C C . ARG A 1 268 ? 3.746 40.906 6.996 1 93.56 268 ARG A C 1
ATOM 1969 O O . ARG A 1 268 ? 3.291 41.75 6.246 1 93.56 268 ARG A O 1
ATOM 1976 N N . VAL A 1 269 ? 3.066 40.031 7.621 1 90.19 269 VAL A N 1
ATOM 1977 C CA . VAL A 1 269 ? 1.61 40.094 7.559 1 90.19 269 VAL A CA 1
ATOM 1978 C C . VAL A 1 269 ? 1.028 40 8.969 1 90.19 269 VAL A C 1
ATOM 1980 O O . VAL A 1 269 ? 0.357 39.031 9.32 1 90.19 269 VAL A O 1
ATOM 1983 N N . PRO A 1 270 ? 1.066 41.031 9.656 1 82.44 270 PRO A N 1
ATOM 1984 C CA . PRO A 1 270 ? 0.65 41 11.062 1 82.44 270 PRO A CA 1
ATOM 1985 C C . PRO A 1 270 ? -0.84 40.719 11.227 1 82.44 270 PRO A C 1
ATOM 1987 O O . PRO A 1 270 ? -1.251 40.156 12.25 1 82.44 270 PRO A O 1
ATOM 1990 N N . ASP A 1 271 ? -1.588 41.031 10.273 1 78.44 271 ASP A N 1
ATOM 1991 C CA . ASP A 1 271 ? -3.025 40.781 10.352 1 78.44 271 ASP A CA 1
ATOM 1992 C C . ASP A 1 271 ? -3.41 39.5 9.609 1 78.44 271 ASP A C 1
ATOM 1994 O O . ASP A 1 271 ? -4.582 39.281 9.289 1 78.44 271 ASP A O 1
ATOM 1998 N N . GLY A 1 272 ? -2.408 38.75 9.406 1 80.69 272 GLY A N 1
ATOM 1999 C CA . GLY A 1 272 ? -2.666 37.531 8.68 1 80.69 272 GLY A CA 1
ATOM 2000 C C . GLY A 1 272 ? -3.309 36.438 9.539 1 80.69 272 GLY A C 1
ATOM 2001 O O . GLY A 1 272 ? -3.508 36.625 10.742 1 80.69 272 GLY A O 1
ATOM 2002 N N . ALA A 1 273 ? -3.672 35.344 8.906 1 79.56 273 ALA A N 1
ATOM 2003 C CA . ALA A 1 273 ? -4.316 34.219 9.586 1 79.56 273 ALA A CA 1
ATOM 2004 C C . ALA A 1 273 ? -3.41 33.656 10.664 1 79.56 273 ALA A C 1
ATOM 2006 O O . ALA A 1 273 ? -2.199 33.5 10.469 1 79.56 273 ALA A O 1
ATOM 2007 N N . ARG A 1 274 ? -4.047 33.438 11.836 1 86.31 274 ARG A N 1
ATOM 2008 C CA . ARG A 1 274 ? -3.326 32.812 12.938 1 86.31 274 ARG A CA 1
ATOM 2009 C C . ARG A 1 274 ? -3.055 31.328 12.633 1 86.31 274 ARG A C 1
ATOM 2011 O O . ARG A 1 274 ? -3.98 30.562 12.352 1 86.31 274 ARG A O 1
ATOM 2018 N N . ILE A 1 275 ? -1.852 30.984 12.648 1 90.81 275 ILE A N 1
ATOM 2019 C CA . ILE A 1 275 ? -1.411 29.625 12.414 1 90.81 275 ILE A CA 1
ATOM 2020 C C . ILE A 1 275 ? -0.828 29.031 13.695 1 90.81 275 ILE A C 1
ATOM 2022 O O . ILE A 1 275 ? 0.199 29.516 14.188 1 90.81 275 ILE A O 1
ATOM 2026 N N . GLU A 1 276 ? -1.481 28.016 14.195 1 93.06 276 GLU A N 1
ATOM 2027 C CA . GLU A 1 276 ? -1.114 27.484 15.508 1 93.06 276 GLU A CA 1
ATOM 2028 C C . GLU A 1 276 ? -0.291 26.203 15.367 1 93.06 276 GLU A C 1
ATOM 2030 O O . GLU A 1 276 ? 0.343 25.766 16.328 1 93.06 276 GLU A O 1
ATOM 2035 N N . GLY A 1 277 ? -0.295 25.578 14.188 1 93.69 277 GLY A N 1
ATOM 2036 C CA . GLY A 1 277 ? 0.465 24.359 14 1 93.69 277 GLY A CA 1
ATOM 2037 C C . GLY A 1 277 ? 0.514 23.906 12.547 1 93.69 277 GLY A C 1
ATOM 2038 O O . GLY A 1 277 ? -0.126 24.5 11.688 1 93.69 277 GLY A O 1
ATOM 2039 N N . GLY A 1 278 ? 1.366 22.844 12.273 1 94.12 278 GLY A N 1
ATOM 2040 C CA . GLY A 1 278 ? 1.539 22.297 10.938 1 94.12 278 GLY A CA 1
ATOM 2041 C C . GLY A 1 278 ? 2.74 22.859 10.203 1 94.12 278 GLY A C 1
ATOM 2042 O O . GLY A 1 278 ? 3.523 23.625 10.781 1 94.12 278 GLY A O 1
ATOM 2043 N N . TRP A 1 279 ? 2.861 22.453 8.883 1 94.75 279 TRP A N 1
ATOM 2044 C CA . TRP A 1 279 ? 4.008 22.859 8.086 1 94.75 279 TRP A CA 1
ATOM 2045 C C . TRP A 1 279 ? 3.576 23.781 6.945 1 94.75 279 TRP A C 1
ATOM 2047 O O . TRP A 1 279 ? 4.387 24.125 6.082 1 94.75 279 TRP A O 1
ATOM 2057 N N . LEU A 1 280 ? 2.297 24.062 6.945 1 94.94 280 LEU A N 1
ATOM 2058 C CA . LEU A 1 280 ? 1.776 24.906 5.871 1 94.94 280 LEU A CA 1
ATOM 2059 C C . LEU A 1 280 ? 1.147 26.172 6.43 1 94.94 280 LEU A C 1
ATOM 2061 O O . LEU A 1 280 ? 0.711 26.203 7.582 1 94.94 280 LEU A O 1
ATOM 2065 N N . ALA A 1 281 ? 1.169 27.172 5.582 1 94.06 281 ALA A N 1
ATOM 2066 C CA . ALA A 1 281 ? 0.5 28.422 5.914 1 94.06 281 ALA A CA 1
ATOM 2067 C C . ALA A 1 281 ? -0.286 28.953 4.723 1 94.06 281 ALA A C 1
ATOM 2069 O O . ALA A 1 281 ? 0.202 28.938 3.59 1 94.06 281 ALA A O 1
ATOM 2070 N N . CYS A 1 282 ? -1.438 29.281 4.98 1 92.19 282 CYS A N 1
ATOM 2071 C CA . CYS A 1 282 ? -2.203 29.953 3.934 1 92.19 282 CYS A CA 1
ATOM 2072 C C . CYS A 1 282 ? -2.164 31.469 4.113 1 92.19 282 CYS A C 1
ATOM 2074 O O . CYS A 1 282 ? -2.199 31.969 5.238 1 92.19 282 CYS A O 1
ATOM 2076 N N . LEU A 1 283 ? -2.004 32.219 3.037 1 90.94 283 LEU A N 1
ATOM 2077 C CA . LEU A 1 283 ? -1.968 33.656 3.078 1 90.94 283 LEU A CA 1
ATOM 2078 C C . LEU A 1 283 ? -2.545 34.25 1.797 1 90.94 283 LEU A C 1
ATOM 2080 O O . LEU A 1 283 ? -2.562 33.594 0.755 1 90.94 283 LEU A O 1
ATOM 2084 N N . ARG A 1 284 ? -3.002 35.406 1.927 1 89.94 284 ARG A N 1
ATOM 2085 C CA . ARG A 1 284 ? -3.426 36.156 0.758 1 89.94 284 ARG A CA 1
ATOM 2086 C C . ARG A 1 284 ? -2.234 36.812 0.079 1 89.94 284 ARG A C 1
ATOM 2088 O O . ARG A 1 284 ? -1.397 37.438 0.745 1 89.94 284 ARG A O 1
ATOM 2095 N N . TYR A 1 285 ? -2.107 36.562 -1.115 1 88.75 285 TYR A N 1
ATOM 2096 C CA . TYR A 1 285 ? -0.985 37.188 -1.827 1 88.75 285 TYR A CA 1
ATOM 2097 C C . TYR A 1 285 ? -1.423 38.438 -2.578 1 88.75 285 TYR A C 1
ATOM 2099 O O . TYR A 1 285 ? -2.619 38.656 -2.75 1 88.75 285 TYR A O 1
ATOM 2107 N N . ARG A 1 286 ? -0.435 39.312 -3.051 1 86.44 286 ARG A N 1
ATOM 2108 C CA . ARG A 1 286 ? -0.711 40.594 -3.656 1 86.44 286 ARG A CA 1
ATOM 2109 C C . ARG A 1 286 ? -0.155 40.688 -5.074 1 86.44 286 ARG A C 1
ATOM 2111 O O . ARG A 1 286 ? -0.636 41.469 -5.895 1 86.44 286 ARG A O 1
ATOM 2118 N N . ASN A 1 287 ? 0.858 39.812 -5.32 1 87.81 287 ASN A N 1
ATOM 2119 C CA . ASN A 1 287 ? 1.549 39.906 -6.605 1 87.81 287 ASN A CA 1
ATOM 2120 C C . ASN A 1 287 ? 1.297 38.656 -7.461 1 87.81 287 ASN A C 1
ATOM 2122 O O . ASN A 1 287 ? 1.937 37.625 -7.266 1 87.81 287 ASN A O 1
ATOM 2126 N N . GLU A 1 288 ? 0.625 38.719 -8.453 1 81.44 288 GLU A N 1
ATOM 2127 C CA . GLU A 1 288 ? 0.271 37.594 -9.328 1 81.44 288 GLU A CA 1
ATOM 2128 C C . GLU A 1 288 ? 1.458 37.188 -10.188 1 81.44 288 GLU A C 1
ATOM 2130 O O . GLU A 1 288 ? 1.488 36.062 -10.695 1 81.44 288 GLU A O 1
ATOM 2135 N N . ASN A 1 289 ? 2.367 38.062 -10.367 1 82.25 289 ASN A N 1
ATOM 2136 C CA . ASN A 1 289 ? 3.537 37.812 -11.188 1 82.25 289 ASN A CA 1
ATOM 2137 C C . ASN A 1 289 ? 4.777 37.531 -10.344 1 82.25 289 ASN A C 1
ATOM 2139 O O . ASN A 1 289 ? 5.902 37.719 -10.805 1 82.25 289 ASN A O 1
ATOM 2143 N N . ALA A 1 290 ? 4.523 37.094 -9.195 1 84.12 290 ALA A N 1
ATOM 2144 C CA . ALA A 1 290 ? 5.625 36.844 -8.266 1 84.12 290 ALA A CA 1
ATOM 2145 C C . ALA A 1 290 ? 6.586 35.812 -8.797 1 84.12 290 ALA A C 1
ATOM 2147 O O . ALA A 1 290 ? 6.156 34.812 -9.398 1 84.12 290 ALA A O 1
ATOM 2148 N N . GLY A 1 291 ? 7.895 36 -8.656 1 90.5 291 GLY A N 1
ATOM 2149 C CA . GLY A 1 291 ? 8.922 35.031 -8.953 1 90.5 291 GLY A CA 1
ATOM 2150 C C . GLY A 1 291 ? 9.016 33.938 -7.902 1 90.5 291 GLY A C 1
ATOM 2151 O O . GLY A 1 291 ? 10.109 33.5 -7.555 1 90.5 291 GLY A O 1
ATOM 2152 N N . ALA A 1 292 ? 7.969 33.719 -7.215 1 93.88 292 ALA A N 1
ATOM 2153 C CA . ALA A 1 292 ? 7.887 32.656 -6.199 1 93.88 292 ALA A CA 1
ATOM 2154 C C . ALA A 1 292 ? 6.758 31.688 -6.508 1 93.88 292 ALA A C 1
ATOM 2156 O O . ALA A 1 292 ? 5.672 32.094 -6.926 1 93.88 292 ALA A O 1
ATOM 2157 N N . HIS A 1 293 ? 7.102 30.469 -6.355 1 94.81 293 HIS A N 1
ATOM 2158 C CA . HIS A 1 293 ? 6.137 29.406 -6.598 1 94.81 293 HIS A CA 1
ATOM 2159 C C . HIS A 1 293 ? 5.465 28.953 -5.301 1 94.81 293 HIS A C 1
ATOM 2161 O O . HIS A 1 293 ? 6.129 28.438 -4.402 1 94.81 293 HIS A O 1
ATOM 2167 N N . ALA A 1 294 ? 4.191 29.266 -5.18 1 95.44 294 ALA A N 1
ATOM 2168 C CA . ALA A 1 294 ? 3.332 28.828 -4.086 1 95.44 294 ALA A CA 1
ATOM 2169 C C . ALA A 1 294 ? 2.16 28 -4.605 1 95.44 294 ALA A C 1
ATOM 2171 O O . ALA A 1 294 ? 1.834 28.047 -5.793 1 95.44 294 ALA A O 1
ATOM 2172 N N . ARG A 1 295 ? 1.577 27.219 -3.697 1 94 295 ARG A N 1
ATOM 2173 C CA . ARG A 1 295 ? 0.424 26.438 -4.125 1 94 295 ARG A CA 1
ATOM 2174 C C . ARG A 1 295 ? -0.833 27.297 -4.191 1 94 295 ARG A C 1
ATOM 2176 O O . ARG A 1 295 ? -1.179 27.984 -3.219 1 94 295 ARG A O 1
ATOM 2183 N N . PRO A 1 296 ? -1.483 27.125 -5.34 1 92.12 296 PRO A N 1
ATOM 2184 C CA . PRO A 1 296 ? -2.727 27.891 -5.438 1 92.12 296 PRO A CA 1
ATOM 2185 C C . PRO A 1 296 ? -3.775 27.453 -4.418 1 92.12 296 PRO A C 1
ATOM 2187 O O . PRO A 1 296 ? -3.969 26.25 -4.207 1 92.12 296 PRO A O 1
ATOM 2190 N N . GLY A 1 297 ? -4.445 28.453 -3.852 1 89.94 297 GLY A N 1
ATOM 2191 C CA . GLY A 1 297 ? -5.453 28.188 -2.84 1 89.94 297 GLY A CA 1
ATOM 2192 C C . GLY A 1 297 ? -6.598 27.328 -3.354 1 89.94 297 GLY A C 1
ATOM 2193 O O . GLY A 1 297 ? -7.188 26.547 -2.602 1 89.94 297 GLY A O 1
ATOM 2194 N N . VAL A 1 298 ? -6.855 27.344 -4.586 1 87.44 298 VAL A N 1
ATOM 2195 C CA . VAL A 1 298 ? -7.98 26.641 -5.191 1 87.44 298 VAL A CA 1
ATOM 2196 C C . VAL A 1 298 ? -7.785 25.141 -5.039 1 87.44 298 VAL A C 1
ATOM 2198 O O . VAL A 1 298 ? -8.758 24.375 -4.984 1 87.44 298 VAL A O 1
ATOM 2201 N N . LEU A 1 299 ? -6.543 24.703 -4.891 1 85.69 299 LEU A N 1
ATOM 2202 C CA . LEU A 1 299 ? -6.254 23.281 -4.672 1 85.69 299 LEU A CA 1
ATOM 2203 C C . LEU A 1 299 ? -6.719 22.844 -3.291 1 85.69 299 LEU A C 1
ATOM 2205 O O . LEU A 1 299 ? -6.836 21.641 -3.025 1 85.69 299 LEU A O 1
ATOM 2209 N N . TYR A 1 300 ? -7.008 23.781 -2.438 1 87.75 300 TYR A N 1
ATOM 2210 C CA . TYR A 1 300 ? -7.414 23.516 -1.063 1 87.75 300 TYR A CA 1
ATOM 2211 C C . TYR A 1 300 ? -8.844 23.984 -0.811 1 87.75 300 TYR A C 1
ATOM 2213 O O . TYR A 1 300 ? -9.266 24.125 0.34 1 87.75 300 TYR A O 1
ATOM 2221 N N . ASP A 1 301 ? -9.484 24.344 -1.858 1 84.69 301 ASP A N 1
ATOM 2222 C CA . ASP A 1 301 ? -10.859 24.844 -1.777 1 84.69 301 ASP A CA 1
ATOM 2223 C C . ASP A 1 301 ? -10.906 26.25 -1.183 1 84.69 301 ASP A C 1
ATOM 2225 O O . ASP A 1 301 ? -11.828 26.594 -0.446 1 84.69 301 ASP A O 1
ATOM 2229 N N . LEU A 1 302 ? -9.836 26.984 -1.37 1 87.06 302 LEU A N 1
ATOM 2230 C CA . LEU A 1 302 ? -9.789 28.406 -1.043 1 87.06 302 LEU A CA 1
ATOM 2231 C C . LEU A 1 302 ? -9.984 29.266 -2.291 1 87.06 302 LEU A C 1
ATOM 2233 O O . LEU A 1 302 ? -9.93 28.75 -3.412 1 87.06 302 LEU A O 1
ATOM 2237 N N . SER A 1 303 ? -10.375 30.516 -2.033 1 87.56 303 SER A N 1
ATOM 2238 C CA . SER A 1 303 ? -10.5 31.438 -3.158 1 87.56 303 SER A CA 1
ATOM 2239 C C . SER A 1 303 ? -9.148 31.719 -3.803 1 87.56 303 SER A C 1
ATOM 2241 O O . SER A 1 303 ? -8.102 31.406 -3.225 1 87.56 303 SER A O 1
ATOM 2243 N N . SER A 1 304 ? -9.164 32.219 -4.98 1 89.81 304 SER A N 1
ATOM 2244 C CA . SER A 1 304 ? -7.984 32.344 -5.832 1 89.81 304 SER A CA 1
ATOM 2245 C C . SER A 1 304 ? -7.004 33.375 -5.27 1 89.81 304 SER A C 1
ATOM 2247 O O . SER A 1 304 ? -5.848 33.406 -5.691 1 89.81 304 SER A O 1
ATOM 2249 N N . ASP A 1 305 ? -7.406 34.156 -4.375 1 90.5 305 ASP A N 1
ATOM 2250 C CA . ASP A 1 305 ? -6.52 35.188 -3.814 1 90.5 305 ASP A CA 1
ATOM 2251 C C . ASP A 1 305 ? -5.684 34.625 -2.672 1 90.5 305 ASP A C 1
ATOM 2253 O O . ASP A 1 305 ? -4.852 35.312 -2.09 1 90.5 305 ASP A O 1
ATOM 2257 N N . TRP A 1 306 ? -5.883 33.344 -2.414 1 91.31 306 TRP A N 1
ATOM 2258 C CA . TRP A 1 306 ? -5.098 32.656 -1.391 1 91.31 306 TRP A CA 1
ATOM 2259 C C . TRP A 1 306 ? -4.016 31.797 -2.023 1 91.31 306 TRP A C 1
ATOM 2261 O O . TRP A 1 306 ? -4.203 31.25 -3.115 1 91.31 306 TRP A O 1
ATOM 2271 N N . VAL A 1 307 ? -2.932 31.672 -1.332 1 94.25 307 VAL A N 1
ATOM 2272 C CA . VAL A 1 307 ? -1.907 30.688 -1.649 1 94.25 307 VAL A CA 1
ATOM 2273 C C . VAL A 1 307 ? -1.495 29.953 -0.38 1 94.25 307 VAL A C 1
ATOM 2275 O O . VAL A 1 307 ? -1.794 30.391 0.731 1 94.25 307 VAL A O 1
ATOM 2278 N N . VAL A 1 308 ? -0.935 28.828 -0.582 1 95 308 VAL A N 1
ATOM 2279 C CA . VAL A 1 308 ? -0.41 28.016 0.515 1 95 308 VAL A CA 1
ATOM 2280 C C . VAL A 1 308 ? 1.099 27.844 0.355 1 95 308 VAL A C 1
ATOM 2282 O O . VAL A 1 308 ? 1.576 27.469 -0.716 1 95 308 VAL A O 1
ATOM 2285 N N . VAL A 1 309 ? 1.817 28.172 1.425 1 96.25 309 VAL A N 1
ATOM 2286 C CA . VAL A 1 309 ? 3.271 28.062 1.387 1 96.25 309 VAL A CA 1
ATOM 2287 C C . VAL A 1 309 ? 3.75 27.078 2.449 1 96.25 309 VAL A C 1
ATOM 2289 O O . VAL A 1 309 ? 3.043 26.812 3.426 1 96.25 309 VAL A O 1
ATOM 2292 N N . SER A 1 310 ? 4.938 26.5 2.201 1 97.38 310 SER A N 1
ATOM 2293 C CA . SER A 1 310 ? 5.543 25.562 3.135 1 97.38 310 SER A CA 1
ATOM 2294 C C . SER A 1 310 ? 6.441 26.266 4.137 1 97.38 310 SER A C 1
ATOM 2296 O O . SER A 1 310 ? 7.363 27 3.75 1 97.38 310 SER A O 1
ATOM 2298 N N . LEU A 1 311 ? 6.223 26 5.34 1 96.94 311 LEU A N 1
ATOM 2299 C CA . LEU A 1 311 ? 7.031 26.562 6.41 1 96.94 311 LEU A CA 1
ATOM 2300 C C . LEU A 1 311 ? 8.336 25.797 6.578 1 96.94 311 LEU A C 1
ATOM 2302 O O . LEU A 1 311 ? 9.172 26.156 7.406 1 96.94 311 LEU A O 1
ATOM 2306 N N . LEU A 1 312 ? 8.555 24.766 5.75 1 97.31 312 LEU A N 1
ATOM 2307 C CA . LEU A 1 312 ? 9.789 24 5.789 1 97.31 312 LEU A CA 1
ATOM 2308 C C . LEU A 1 312 ? 10.844 24.625 4.883 1 97.31 312 LEU A C 1
ATOM 2310 O O . LEU A 1 312 ? 12.023 24.25 4.953 1 97.31 312 LEU A O 1
ATOM 2314 N N . THR A 1 313 ? 10.477 25.578 4.074 1 97.19 313 THR A N 1
ATOM 2315 C CA . THR A 1 313 ? 11.359 26.156 3.064 1 97.19 313 THR A CA 1
ATOM 2316 C C . THR A 1 313 ? 12.594 26.781 3.715 1 97.19 313 THR A C 1
ATOM 2318 O O . THR A 1 313 ? 12.508 27.344 4.805 1 97.19 313 THR A O 1
ATOM 2321 N N . GLU A 1 314 ? 13.695 26.609 3.033 1 96.75 314 GLU A N 1
ATOM 2322 C CA . GLU A 1 314 ? 14.914 27.266 3.506 1 96.75 314 GLU A CA 1
ATOM 2323 C C . GLU A 1 314 ? 14.664 28.75 3.781 1 96.75 314 GLU A C 1
ATOM 2325 O O . GLU A 1 314 ? 14.008 29.438 2.986 1 96.75 314 GLU A O 1
ATOM 2330 N N . PRO A 1 315 ? 15.219 29.281 4.871 1 97.12 315 PRO A N 1
ATOM 2331 C CA . PRO A 1 315 ? 14.828 30.594 5.367 1 97.12 315 PRO A CA 1
ATOM 2332 C C . PRO A 1 315 ? 15.086 31.719 4.359 1 97.12 315 PRO A C 1
ATOM 2334 O O . PRO A 1 315 ? 14.227 32.562 4.145 1 97.12 315 PRO A O 1
ATOM 2337 N N . ALA A 1 316 ? 16.234 31.672 3.734 1 97.31 316 ALA A N 1
ATOM 2338 C CA . ALA A 1 316 ? 16.547 32.719 2.779 1 97.31 316 ALA A CA 1
ATOM 2339 C C . ALA A 1 316 ? 15.586 32.688 1.592 1 97.31 316 ALA A C 1
ATOM 2341 O O . ALA A 1 316 ? 15.109 33.75 1.139 1 97.31 316 ALA A O 1
ATOM 2342 N N . THR A 1 317 ? 15.359 31.516 1.146 1 97.12 317 THR A N 1
ATOM 2343 C CA . THR A 1 317 ? 14.398 31.344 0.059 1 97.12 317 THR A CA 1
ATOM 2344 C C . THR A 1 317 ? 12.992 31.734 0.502 1 97.12 317 THR A C 1
ATOM 2346 O O . THR A 1 317 ? 12.25 32.375 -0.256 1 97.12 317 THR A O 1
ATOM 2349 N N . PHE A 1 318 ? 12.695 31.359 1.699 1 97.5 318 PHE A N 1
ATOM 2350 C CA . PHE A 1 318 ? 11.383 31.672 2.246 1 97.5 318 PHE A CA 1
ATOM 2351 C C . PHE A 1 318 ? 11.18 33.188 2.328 1 97.5 318 PHE A C 1
ATOM 2353 O O . PHE A 1 318 ? 10.156 33.719 1.865 1 97.5 318 PHE A O 1
ATOM 2360 N N . ASP A 1 319 ? 12.117 33.844 2.836 1 97.62 319 ASP A N 1
ATOM 2361 C CA . ASP A 1 319 ? 12.039 35.312 2.986 1 97.62 319 ASP A CA 1
ATOM 2362 C C . ASP A 1 319 ? 11.898 36 1.63 1 97.62 319 ASP A C 1
ATOM 2364 O O . ASP A 1 319 ? 11 36.812 1.434 1 97.62 319 ASP A O 1
ATOM 2368 N N . ALA A 1 320 ? 12.758 35.562 0.776 1 97.5 320 ALA A N 1
ATOM 2369 C CA . ALA A 1 320 ? 12.734 36.156 -0.556 1 97.5 320 ALA A CA 1
ATOM 2370 C C . ALA A 1 320 ? 11.414 35.875 -1.264 1 97.5 320 ALA A C 1
ATOM 2372 O O . ALA A 1 320 ? 10.867 36.75 -1.952 1 97.5 320 ALA A O 1
ATOM 2373 N N . GLY A 1 321 ? 10.953 34.688 -1.09 1 96.88 321 GLY A N 1
ATOM 2374 C CA . GLY A 1 321 ? 9.688 34.312 -1.696 1 96.88 321 GLY A CA 1
ATOM 2375 C C . GLY A 1 321 ? 8.508 35.062 -1.142 1 96.88 321 GLY A C 1
ATOM 2376 O O . GLY A 1 321 ? 7.629 35.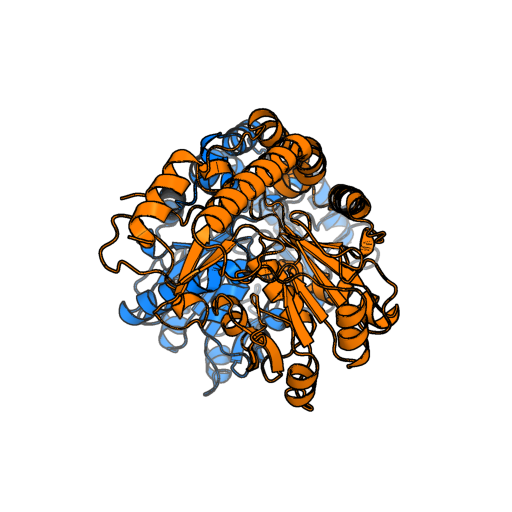5 -1.894 1 96.88 321 GLY A O 1
ATOM 2377 N N . LEU A 1 322 ? 8.5 35.281 0.114 1 95.81 322 LEU A N 1
ATOM 2378 C CA . LEU A 1 322 ? 7.441 36.062 0.733 1 95.81 322 LEU A CA 1
ATOM 2379 C C . LEU A 1 322 ? 7.465 37.5 0.22 1 95.81 322 LEU A C 1
ATOM 2381 O O . LEU A 1 322 ? 6.414 38.094 -0.056 1 95.81 322 LEU A O 1
ATOM 2385 N N . ASP A 1 323 ? 8.625 38.031 0.109 1 96.25 323 ASP A N 1
ATOM 2386 C CA . ASP A 1 323 ? 8.758 39.406 -0.386 1 96.25 323 ASP A CA 1
ATOM 2387 C C . ASP A 1 323 ? 8.195 39.531 -1.798 1 96.25 323 ASP A C 1
ATOM 2389 O O . ASP A 1 323 ? 7.535 40.531 -2.117 1 96.25 323 ASP A O 1
ATOM 2393 N N . GLU A 1 324 ? 8.43 38.531 -2.537 1 95.44 324 GLU A N 1
ATOM 2394 C CA . GLU A 1 324 ? 7.902 38.531 -3.896 1 95.44 324 GLU A CA 1
ATOM 2395 C C . GLU A 1 324 ? 6.379 38.406 -3.898 1 95.44 324 GLU A C 1
ATOM 2397 O O . GLU A 1 324 ? 5.703 39.094 -4.664 1 95.44 324 GLU A O 1
ATOM 2402 N N . LEU A 1 325 ? 5.828 37.594 -3.064 1 95 325 LEU A N 1
ATOM 2403 C CA . LEU A 1 325 ? 4.395 37.344 -3.035 1 95 325 LEU A CA 1
ATOM 2404 C C . LEU A 1 325 ? 3.633 38.562 -2.504 1 95 325 LEU A C 1
ATOM 2406 O O . LEU A 1 325 ? 2.5 38.812 -2.916 1 95 325 LEU A O 1
ATOM 2410 N N . LEU A 1 326 ? 4.305 39.312 -1.642 1 93.25 326 LEU A N 1
ATOM 2411 C CA . LEU A 1 326 ? 3.607 40.375 -0.918 1 93.25 326 LEU A CA 1
ATOM 2412 C C . LEU A 1 326 ? 3.957 41.75 -1.488 1 93.25 326 LEU A C 1
ATOM 2414 O O . LEU A 1 326 ? 3.488 42.75 -0.986 1 93.25 326 LEU A O 1
ATOM 2418 N N . ALA A 1 327 ? 4.66 41.719 -2.537 1 90.75 327 ALA A N 1
ATOM 2419 C CA . ALA A 1 327 ? 4.988 42.969 -3.199 1 90.75 327 ALA A CA 1
ATOM 2420 C C . ALA A 1 327 ? 3.75 43.594 -3.846 1 90.75 327 ALA A C 1
ATOM 2422 O O . ALA A 1 327 ? 2.844 42.875 -4.277 1 90.75 327 ALA A O 1
ATOM 2423 N N . MET B 1 1 ? 5.883 -32.344 13.266 1 83.88 1 MET B N 1
ATOM 2424 C CA . MET B 1 1 ? 4.914 -32.219 12.188 1 83.88 1 MET B CA 1
ATOM 2425 C C . MET B 1 1 ? 5.578 -31.656 10.93 1 83.88 1 MET B C 1
ATOM 2427 O O . MET B 1 1 ? 6.359 -30.703 10.992 1 83.88 1 MET B O 1
ATOM 2431 N N . LEU B 1 2 ? 5.52 -32.469 9.844 1 94.31 2 LEU B N 1
ATOM 2432 C CA . LEU B 1 2 ? 6.098 -32.125 8.547 1 94.31 2 LEU B CA 1
ATOM 2433 C C . LEU B 1 2 ? 5.27 -31.047 7.859 1 94.31 2 LEU B C 1
ATOM 2435 O O . LEU B 1 2 ? 4.082 -31.234 7.594 1 94.31 2 LEU B O 1
ATOM 2439 N N . ASP B 1 3 ? 5.871 -29.875 7.578 1 96.31 3 ASP B N 1
ATOM 2440 C CA . ASP B 1 3 ? 5.141 -28.734 7.023 1 96.31 3 ASP B CA 1
ATOM 2441 C C . ASP B 1 3 ? 5.203 -28.734 5.496 1 96.31 3 ASP B C 1
ATOM 2443 O O . ASP B 1 3 ? 6.266 -28.516 4.914 1 96.31 3 ASP B O 1
ATOM 2447 N N . LEU B 1 4 ? 4.082 -28.953 4.891 1 97.38 4 LEU B N 1
ATOM 2448 C CA . LEU B 1 4 ? 4.008 -28.969 3.436 1 97.38 4 LEU B CA 1
ATOM 2449 C C . LEU B 1 4 ? 3.346 -27.688 2.912 1 97.38 4 LEU B C 1
ATOM 2451 O O . LEU B 1 4 ? 2.82 -27.672 1.797 1 97.38 4 LEU B O 1
ATOM 2455 N N . THR B 1 5 ? 3.377 -26.578 3.707 1 95.31 5 THR B N 1
ATOM 2456 C CA . THR B 1 5 ? 2.617 -25.391 3.332 1 95.31 5 THR B CA 1
ATOM 2457 C C . THR B 1 5 ? 3.553 -24.219 3.031 1 95.31 5 THR B C 1
ATOM 2459 O O . THR B 1 5 ? 3.1 -23.125 2.686 1 95.31 5 THR B O 1
ATOM 2462 N N . ILE B 1 6 ? 4.875 -24.422 3.094 1 93 6 ILE B N 1
ATOM 2463 C CA . ILE B 1 6 ? 5.82 -23.328 2.916 1 93 6 ILE B CA 1
ATOM 2464 C C . ILE B 1 6 ? 5.793 -22.859 1.463 1 93 6 ILE B C 1
ATOM 2466 O O . ILE B 1 6 ? 6.062 -23.641 0.545 1 93 6 ILE B O 1
ATOM 2470 N N . ASP B 1 7 ? 5.426 -21.609 1.246 1 90 7 ASP B N 1
ATOM 2471 C CA . ASP B 1 7 ? 5.328 -21.094 -0.114 1 90 7 ASP B CA 1
ATOM 2472 C C . ASP B 1 7 ? 6.199 -19.844 -0.288 1 90 7 ASP B C 1
ATOM 2474 O O . ASP B 1 7 ? 5.898 -18.984 -1.117 1 90 7 ASP B O 1
ATOM 2478 N N . ASP B 1 8 ? 7.188 -19.719 0.529 1 91.69 8 ASP B N 1
ATOM 2479 C CA . ASP B 1 8 ? 8.203 -18.672 0.514 1 91.69 8 ASP B CA 1
ATOM 2480 C C . ASP B 1 8 ? 9.586 -19.25 0.225 1 91.69 8 ASP B C 1
ATOM 2482 O O . ASP B 1 8 ? 10.141 -19.984 1.046 1 91.69 8 ASP B O 1
ATOM 2486 N N . PRO B 1 9 ? 10.141 -18.859 -0.914 1 93.88 9 PRO B N 1
ATOM 2487 C CA . PRO B 1 9 ? 11.43 -19.422 -1.291 1 93.88 9 PRO B CA 1
ATOM 2488 C C . PRO B 1 9 ? 12.5 -19.219 -0.219 1 93.88 9 PRO B C 1
ATOM 2490 O O . PRO B 1 9 ? 13.344 -20.109 -0.01 1 93.88 9 PRO B O 1
ATOM 2493 N N . MET B 1 10 ? 12.461 -18.156 0.46 1 87.69 10 MET B N 1
ATOM 2494 C CA . MET B 1 10 ? 13.445 -17.875 1.507 1 87.69 10 MET B CA 1
ATOM 2495 C C . MET B 1 10 ? 13.242 -18.812 2.701 1 87.69 10 MET B C 1
ATOM 2497 O O . MET B 1 10 ? 14.203 -19.219 3.344 1 87.69 10 MET B O 1
ATOM 2501 N N . ARG B 1 11 ? 12.055 -19.188 2.969 1 87.5 11 ARG B N 1
ATOM 2502 C CA . ARG B 1 11 ? 11.742 -20.094 4.07 1 87.5 11 ARG B CA 1
ATOM 2503 C C . ARG B 1 11 ? 11.922 -21.547 3.654 1 87.5 11 ARG B C 1
ATOM 2505 O O . ARG B 1 11 ? 12.039 -22.438 4.504 1 87.5 11 ARG B O 1
ATOM 2512 N N . ALA B 1 12 ? 11.883 -21.797 2.369 1 91.88 12 ALA B N 1
ATOM 2513 C CA . ALA B 1 12 ? 12.039 -23.156 1.83 1 91.88 12 ALA B CA 1
ATOM 2514 C C . ALA B 1 12 ? 13.516 -23.484 1.63 1 91.88 12 ALA B C 1
ATOM 2516 O O . ALA B 1 12 ? 13.852 -24.469 0.958 1 91.88 12 ALA B O 1
ATOM 2517 N N . ALA B 1 13 ? 14.383 -22.672 2.107 1 88.38 13 ALA B N 1
ATOM 2518 C CA . ALA B 1 13 ? 15.828 -22.875 2.078 1 88.38 13 ALA B CA 1
ATOM 2519 C C . ALA B 1 13 ? 16.344 -22.891 0.645 1 88.38 13 ALA B C 1
ATOM 2521 O O . ALA B 1 13 ? 17.234 -23.688 0.307 1 88.38 13 ALA B O 1
ATOM 2522 N N . LEU B 1 14 ? 15.75 -22.234 -0.181 1 93.88 14 LEU B N 1
ATOM 2523 C CA . LEU B 1 14 ? 16.297 -22.016 -1.521 1 93.88 14 LEU B CA 1
ATOM 2524 C C . LEU B 1 14 ? 17.359 -20.938 -1.513 1 93.88 14 LEU B C 1
ATOM 2526 O O . LEU B 1 14 ? 17.328 -20.031 -0.676 1 93.88 14 LEU B O 1
ATOM 2530 N N . PRO B 1 15 ? 18.328 -21.078 -2.377 1 91.88 15 PRO B N 1
ATOM 2531 C CA . PRO B 1 15 ? 19.406 -20.078 -2.377 1 91.88 15 PRO B CA 1
ATOM 2532 C C . PRO B 1 15 ? 18.938 -18.703 -2.83 1 91.88 15 PRO B C 1
ATOM 2534 O O . PRO B 1 15 ? 18.312 -18.562 -3.889 1 91.88 15 PRO B O 1
ATOM 2537 N N . VAL B 1 16 ? 19.141 -17.734 -2.027 1 89.94 16 VAL B N 1
ATOM 2538 C CA . VAL B 1 16 ? 18.844 -16.328 -2.35 1 89.94 16 VAL B CA 1
ATOM 2539 C C . VAL B 1 16 ? 20.094 -15.477 -2.088 1 89.94 16 VAL B C 1
ATOM 2541 O O . VAL B 1 16 ? 20.797 -15.688 -1.102 1 89.94 16 VAL B O 1
ATOM 2544 N N . ASP B 1 17 ? 20.391 -14.594 -2.996 1 90.19 17 ASP B N 1
ATOM 2545 C CA . ASP B 1 17 ? 21.516 -13.68 -2.805 1 90.19 17 ASP B CA 1
ATOM 2546 C C . ASP B 1 17 ? 21.141 -12.547 -1.847 1 90.19 17 ASP B C 1
ATOM 2548 O O . ASP B 1 17 ? 20.938 -11.406 -2.271 1 90.19 17 ASP B O 1
ATOM 2552 N N . GLU B 1 18 ? 21.188 -12.859 -0.582 1 88.38 18 GLU B N 1
ATOM 2553 C CA . GLU B 1 18 ? 20.766 -11.914 0.453 1 88.38 18 GLU B CA 1
ATOM 2554 C C . GLU B 1 18 ? 21.656 -10.672 0.456 1 88.38 18 GLU B C 1
ATOM 2556 O O . GLU B 1 18 ? 21.172 -9.562 0.679 1 88.38 18 GLU B O 1
ATOM 2561 N N . ARG B 1 19 ? 22.922 -10.859 0.219 1 88.88 19 ARG B N 1
ATOM 2562 C CA . ARG B 1 19 ? 23.859 -9.75 0.21 1 88.88 19 ARG B CA 1
ATOM 2563 C C . ARG B 1 19 ? 23.516 -8.75 -0.888 1 88.88 19 ARG B C 1
ATOM 2565 O O . ARG B 1 19 ? 23.484 -7.539 -0.645 1 88.88 19 ARG B O 1
ATOM 2572 N N . ALA B 1 20 ? 23.234 -9.266 -2.027 1 88.94 20 ALA B N 1
ATOM 2573 C CA . ALA B 1 20 ? 22.875 -8.398 -3.145 1 88.94 20 ALA B CA 1
ATOM 2574 C C . ALA B 1 20 ? 21.562 -7.676 -2.875 1 88.94 20 ALA B C 1
ATOM 2576 O O . ALA B 1 20 ? 21.422 -6.5 -3.209 1 88.94 20 ALA B O 1
ATOM 2577 N N . MET B 1 21 ? 20.641 -8.344 -2.291 1 88.31 21 MET B N 1
ATOM 2578 C CA . MET B 1 21 ? 19.344 -7.758 -2.004 1 88.31 21 MET B CA 1
ATOM 2579 C C . MET B 1 21 ? 19.453 -6.633 -0.979 1 88.31 21 MET B C 1
ATOM 2581 O O . MET B 1 21 ? 18.906 -5.551 -1.171 1 88.31 21 MET B O 1
ATOM 2585 N N . LEU B 1 22 ? 20.25 -6.879 0.076 1 87.56 22 LEU B N 1
ATOM 2586 C CA . LEU B 1 22 ? 20.438 -5.891 1.131 1 87.56 22 LEU B CA 1
ATOM 2587 C C . LEU B 1 22 ? 21.219 -4.68 0.616 1 87.56 22 LEU B C 1
ATOM 2589 O O . LEU B 1 22 ? 20.906 -3.543 0.983 1 87.56 22 LEU B O 1
ATOM 2593 N N . ALA B 1 23 ? 22.156 -4.938 -0.215 1 88.31 23 ALA B N 1
ATOM 2594 C CA . ALA B 1 23 ? 22.922 -3.85 -0.817 1 88.31 23 ALA B CA 1
ATOM 2595 C C . ALA B 1 23 ? 22.016 -2.953 -1.668 1 88.31 23 ALA B C 1
ATOM 2597 O O . ALA B 1 23 ? 22.203 -1.736 -1.709 1 88.31 23 ALA B O 1
ATOM 2598 N N . ALA B 1 24 ? 21.109 -3.537 -2.279 1 87.69 24 ALA B N 1
ATOM 2599 C CA . ALA B 1 24 ? 20.188 -2.781 -3.131 1 87.69 24 ALA B CA 1
ATOM 2600 C C . ALA B 1 24 ? 19.312 -1.85 -2.301 1 87.69 24 ALA B C 1
ATOM 2602 O O . ALA B 1 24 ? 18.922 -0.775 -2.764 1 87.69 24 ALA B O 1
ATOM 2603 N N . LEU B 1 25 ? 19.078 -2.184 -1.071 1 86.44 25 LEU B N 1
ATOM 2604 C CA . LEU B 1 25 ? 18.172 -1.427 -0.201 1 86.44 25 LEU B CA 1
ATOM 2605 C C . LEU B 1 25 ? 18.922 -0.291 0.49 1 86.44 25 LEU B C 1
ATOM 2607 O O . LEU B 1 25 ? 18.312 0.575 1.113 1 86.44 25 LEU B O 1
ATOM 2611 N N . SER B 1 26 ? 20.234 -0.287 0.402 1 83.81 26 SER B N 1
ATOM 2612 C CA . SER B 1 26 ? 21.031 0.665 1.154 1 83.81 26 SER B CA 1
ATOM 2613 C C . SER B 1 26 ? 21.578 1.763 0.248 1 83.81 26 SER B C 1
ATOM 2615 O O . SER B 1 26 ? 22.562 2.434 0.595 1 83.81 26 SER B O 1
ATOM 2617 N N . ASP B 1 27 ? 20.922 2.023 -0.813 1 81.12 27 ASP B N 1
ATOM 2618 C CA . ASP B 1 27 ? 21.297 3.111 -1.708 1 81.12 27 ASP B CA 1
ATOM 2619 C C . ASP B 1 27 ? 20.828 4.457 -1.163 1 81.12 27 ASP B C 1
ATOM 2621 O O . ASP B 1 27 ? 19.641 4.68 -0.986 1 81.12 27 ASP B O 1
ATOM 2625 N N . PRO B 1 28 ? 21.766 5.352 -0.885 1 78.12 28 PRO B N 1
ATOM 2626 C CA . PRO B 1 28 ? 21.375 6.645 -0.319 1 78.12 28 PRO B CA 1
ATOM 2627 C C . PRO B 1 28 ? 20.359 7.391 -1.192 1 78.12 28 PRO B C 1
ATOM 2629 O O . PRO B 1 28 ? 19.516 8.133 -0.677 1 78.12 28 PRO B O 1
ATOM 2632 N N . SER B 1 29 ? 20.531 7.281 -2.469 1 76.62 29 SER B N 1
ATOM 2633 C CA . SER B 1 29 ? 19.594 7.953 -3.367 1 76.62 29 SER B CA 1
ATOM 2634 C C . SER B 1 29 ? 18.172 7.473 -3.137 1 76.62 29 SER B C 1
ATOM 2636 O O . SER B 1 29 ? 17.203 8.141 -3.531 1 76.62 29 SER B O 1
ATOM 2638 N N . ALA B 1 30 ? 18.109 6.41 -2.385 1 75.19 30 ALA B N 1
ATOM 2639 C CA . ALA B 1 30 ? 16.844 5.723 -2.188 1 75.19 30 ALA B CA 1
ATOM 2640 C C . ALA B 1 30 ? 15.969 6.469 -1.187 1 75.19 30 ALA B C 1
ATOM 2642 O O . ALA B 1 30 ? 14.75 6.254 -1.136 1 75.19 30 ALA B O 1
ATOM 2643 N N . LEU B 1 31 ? 16.547 7.355 -0.538 1 78.62 31 LEU B N 1
ATOM 2644 C CA . LEU B 1 31 ? 15.781 8.008 0.519 1 78.62 31 LEU B CA 1
ATOM 2645 C C . LEU B 1 31 ? 14.977 9.18 -0.038 1 78.62 31 LEU B C 1
ATOM 2647 O O . LEU B 1 31 ? 14.047 9.664 0.617 1 78.62 31 LEU B O 1
ATOM 2651 N N . THR B 1 32 ? 15.289 9.594 -1.329 1 75.25 32 THR B N 1
ATOM 2652 C CA . THR B 1 32 ? 14.602 10.781 -1.824 1 75.25 32 THR B CA 1
ATOM 2653 C C . THR B 1 32 ? 14.008 10.523 -3.203 1 75.25 32 THR B C 1
ATOM 2655 O O . THR B 1 32 ? 13.25 11.352 -3.721 1 75.25 32 THR B O 1
ATOM 2658 N N . THR B 1 33 ? 14.281 9.43 -3.682 1 72.94 33 THR B N 1
ATOM 2659 C CA . THR B 1 33 ? 13.836 9.203 -5.055 1 72.94 33 THR B CA 1
ATOM 2660 C C . THR B 1 33 ? 12.336 8.914 -5.094 1 72.94 33 THR B C 1
ATOM 2662 O O . THR B 1 33 ? 11.805 8.242 -4.207 1 72.94 33 THR B O 1
ATOM 2665 N N . ARG B 1 34 ? 11.711 9.562 -6.09 1 78.5 34 ARG B N 1
ATOM 2666 C CA . ARG B 1 34 ? 10.32 9.234 -6.367 1 78.5 34 ARG B CA 1
ATOM 2667 C C . ARG B 1 34 ? 10.141 8.773 -7.809 1 78.5 34 ARG B C 1
ATOM 2669 O O . ARG B 1 34 ? 9.039 8.391 -8.211 1 78.5 34 ARG B O 1
ATOM 2676 N N . ASP B 1 35 ? 11.234 8.711 -8.453 1 86.25 35 ASP B N 1
ATOM 2677 C CA . ASP B 1 35 ? 11.195 8.312 -9.859 1 86.25 35 ASP B CA 1
ATOM 2678 C C . ASP B 1 35 ? 11.133 6.793 -9.992 1 86.25 35 ASP B C 1
ATOM 2680 O O . ASP B 1 35 ? 12.039 6.086 -9.562 1 86.25 35 ASP B O 1
ATOM 2684 N N . ASP B 1 36 ? 10.086 6.316 -10.648 1 91.75 36 ASP B N 1
ATOM 2685 C CA . ASP B 1 36 ? 9.938 4.871 -10.766 1 91.75 36 ASP B CA 1
ATOM 2686 C C . ASP B 1 36 ? 10.305 4.395 -12.172 1 91.75 36 ASP B C 1
ATOM 2688 O O . ASP B 1 36 ? 10.117 3.223 -12.5 1 91.75 36 ASP B O 1
ATOM 2692 N N . ALA B 1 37 ? 10.875 5.316 -13.016 1 95 37 ALA B N 1
ATOM 2693 C CA . ALA B 1 37 ? 11.188 4.984 -14.398 1 95 37 ALA B CA 1
ATOM 2694 C C . ALA B 1 37 ? 12.203 3.852 -14.477 1 95 37 ALA B C 1
ATOM 2696 O O . ALA B 1 37 ? 12.016 2.891 -15.234 1 95 37 ALA B O 1
ATOM 2697 N N . PRO B 1 38 ? 13.297 3.881 -13.656 1 95.12 38 PRO B N 1
ATOM 2698 C CA . PRO B 1 38 ? 14.25 2.773 -13.727 1 95.12 38 PRO B CA 1
ATOM 2699 C C . PRO B 1 38 ? 13.633 1.434 -13.336 1 95.12 38 PRO B C 1
ATOM 2701 O O . PRO B 1 38 ? 13.953 0.404 -13.938 1 95.12 38 PRO B O 1
ATOM 2704 N N . ALA B 1 39 ? 12.781 1.466 -12.391 1 95.94 39 ALA B N 1
ATOM 2705 C CA . ALA B 1 39 ? 12.109 0.242 -11.961 1 95.94 39 ALA B CA 1
ATOM 2706 C C . ALA B 1 39 ? 11.211 -0.308 -13.07 1 95.94 39 ALA B C 1
ATOM 2708 O O . ALA B 1 39 ? 11.25 -1.504 -13.375 1 95.94 39 ALA B O 1
ATOM 2709 N N . ARG B 1 40 ? 10.422 0.537 -13.695 1 97.5 40 ARG B N 1
ATOM 2710 C CA . ARG B 1 40 ? 9.539 0.129 -14.781 1 97.5 40 ARG B CA 1
ATOM 2711 C C . ARG B 1 40 ? 10.328 -0.457 -15.945 1 97.5 40 ARG B C 1
ATOM 2713 O O . ARG B 1 40 ? 9.93 -1.472 -16.516 1 97.5 40 ARG B O 1
ATOM 2720 N N . ALA B 1 41 ? 11.445 0.171 -16.234 1 98 41 ALA B N 1
ATOM 2721 C CA . ALA B 1 41 ? 12.297 -0.322 -17.312 1 98 41 ALA B CA 1
ATOM 2722 C C . ALA B 1 41 ? 12.852 -1.707 -16.984 1 98 41 ALA B C 1
ATOM 2724 O O . ALA B 1 41 ? 12.883 -2.586 -17.859 1 98 41 ALA B O 1
ATOM 2725 N N . ALA B 1 42 ? 13.297 -1.891 -15.805 1 97.81 42 ALA B N 1
ATOM 2726 C CA . ALA B 1 42 ? 13.828 -3.182 -15.375 1 97.81 42 ALA B CA 1
ATOM 2727 C C . ALA B 1 42 ? 12.758 -4.266 -15.438 1 97.81 42 ALA B C 1
ATOM 2729 O O . ALA B 1 42 ? 13.031 -5.395 -15.859 1 97.81 42 ALA B O 1
ATOM 2730 N N . ILE B 1 43 ? 11.555 -3.949 -15.07 1 98.19 43 ILE B N 1
ATOM 2731 C CA . ILE B 1 43 ? 10.438 -4.891 -15.094 1 98.19 43 ILE B CA 1
ATOM 2732 C C . ILE B 1 43 ? 10.102 -5.258 -16.531 1 98.19 43 ILE B C 1
ATOM 2734 O O . ILE B 1 43 ? 9.875 -6.43 -16.844 1 98.19 43 ILE B O 1
ATOM 2738 N N . ALA B 1 44 ? 10.102 -4.277 -17.375 1 98.19 44 ALA B N 1
ATOM 2739 C CA . ALA B 1 44 ? 9.859 -4.535 -18.781 1 98.19 44 ALA B CA 1
ATOM 2740 C C . ALA B 1 44 ? 10.891 -5.508 -19.359 1 98.19 44 ALA B C 1
ATOM 2742 O O . ALA B 1 44 ? 10.539 -6.426 -20.094 1 98.19 44 ALA B O 1
ATOM 2743 N N . ARG B 1 45 ? 12.133 -5.336 -18.984 1 97.31 45 ARG B N 1
ATOM 2744 C CA . ARG B 1 45 ? 13.188 -6.234 -19.438 1 97.31 45 ARG B CA 1
ATOM 2745 C C . ARG B 1 45 ? 12.984 -7.641 -18.891 1 97.31 45 ARG B C 1
ATOM 2747 O O . ARG B 1 45 ? 13.195 -8.625 -19.609 1 97.31 45 ARG B O 1
ATOM 2754 N N . ASP B 1 46 ? 12.625 -7.668 -17.703 1 96.56 46 ASP B N 1
ATOM 2755 C CA . ASP B 1 46 ? 12.359 -8.961 -17.078 1 96.56 46 ASP B CA 1
ATOM 2756 C C . ASP B 1 46 ? 11.219 -9.688 -17.781 1 96.56 46 ASP B C 1
ATOM 2758 O O . ASP B 1 46 ? 11.273 -10.906 -17.984 1 96.56 46 ASP B O 1
ATOM 2762 N N . TRP B 1 47 ? 10.156 -8.969 -18.141 1 96 47 TRP B N 1
ATOM 2763 C CA . TRP B 1 47 ? 9 -9.531 -18.828 1 96 47 TRP B CA 1
ATOM 2764 C C . TRP B 1 47 ? 9.352 -9.938 -20.266 1 96 47 TRP B C 1
ATOM 2766 O O . TRP B 1 47 ? 8.758 -10.859 -20.828 1 96 47 TRP B O 1
ATOM 2776 N N . ALA B 1 48 ? 10.297 -9.258 -20.828 1 94.94 48 ALA B N 1
ATOM 2777 C CA . ALA B 1 48 ? 10.742 -9.602 -22.172 1 94.94 48 ALA B CA 1
ATOM 2778 C C . ALA B 1 48 ? 11.312 -11.016 -22.219 1 94.94 48 ALA B C 1
ATOM 2780 O O . ALA B 1 48 ? 11.164 -11.719 -23.219 1 94.94 48 ALA B O 1
ATOM 2781 N N . ALA B 1 49 ? 11.906 -11.406 -21.125 1 88.19 49 ALA B N 1
ATOM 2782 C CA . ALA B 1 49 ? 12.445 -12.766 -21.016 1 88.19 49 ALA B CA 1
ATOM 2783 C C . ALA B 1 49 ? 11.336 -13.805 -21.078 1 88.19 49 ALA B C 1
ATOM 2785 O O . ALA B 1 49 ? 11.586 -14.969 -21.406 1 88.19 49 ALA B O 1
ATOM 2786 N N . LEU B 1 50 ? 10.086 -13.367 -20.875 1 87.38 50 LEU B N 1
ATOM 2787 C CA . LEU B 1 50 ? 8.914 -14.227 -20.953 1 87.38 50 LEU B CA 1
ATOM 2788 C C . LEU B 1 50 ? 8.203 -14.039 -22.297 1 87.38 50 LEU B C 1
ATOM 2790 O O . LEU B 1 50 ? 7.102 -14.547 -22.5 1 87.38 50 LEU B O 1
ATOM 2794 N N . GLY B 1 51 ? 8.812 -13.25 -23.109 1 89.81 51 GLY B N 1
ATOM 2795 C CA . GLY B 1 51 ? 8.211 -13.031 -24.422 1 89.81 51 GLY B CA 1
ATOM 2796 C C . GLY B 1 51 ? 7.219 -11.891 -24.438 1 89.81 51 GLY B C 1
ATOM 2797 O O . GLY B 1 51 ? 6.43 -11.758 -25.375 1 89.81 51 GLY B O 1
ATOM 2798 N N . VAL B 1 52 ? 7.191 -11.133 -23.422 1 93.62 52 VAL B N 1
ATOM 2799 C CA . VAL B 1 52 ? 6.281 -9.992 -23.328 1 93.62 52 VAL B CA 1
ATOM 2800 C C . VAL B 1 52 ? 7.02 -8.703 -23.688 1 93.62 52 VAL B C 1
ATOM 2802 O O . VAL B 1 52 ? 7.988 -8.336 -23.016 1 93.62 52 VAL B O 1
ATOM 2805 N N . SER B 1 53 ? 6.66 -8.078 -24.719 1 94.75 53 SER B N 1
ATOM 2806 C CA . SER B 1 53 ? 7.137 -6.738 -25.047 1 94.75 53 SER B CA 1
ATOM 2807 C C . SER B 1 53 ? 6.141 -5.672 -24.594 1 94.75 53 SER B C 1
ATOM 2809 O O . SER B 1 53 ? 5.062 -5.543 -25.188 1 94.75 53 SER B O 1
ATOM 2811 N N . ILE B 1 54 ? 6.512 -4.961 -23.609 1 96.56 54 ILE B N 1
ATOM 2812 C CA . ILE B 1 54 ? 5.582 -3.982 -23.047 1 96.56 54 ILE B CA 1
ATOM 2813 C C . ILE B 1 54 ? 6.293 -2.646 -22.844 1 96.56 54 ILE B C 1
ATOM 2815 O O . ILE B 1 54 ? 7.449 -2.611 -22.422 1 96.56 54 ILE B O 1
ATOM 2819 N N . ASP B 1 55 ? 5.645 -1.523 -23.25 1 97.12 55 ASP B N 1
ATOM 2820 C CA . ASP B 1 55 ? 6.109 -0.176 -22.922 1 97.12 55 ASP B CA 1
ATOM 2821 C C . ASP B 1 55 ? 6.168 0.041 -21.422 1 97.12 55 ASP B C 1
ATOM 2823 O O . ASP B 1 55 ? 5.168 -0.135 -20.719 1 97.12 55 ASP B O 1
ATOM 2827 N N . PRO B 1 56 ? 7.355 0.437 -20.922 1 98 56 PRO B N 1
ATOM 2828 C CA . PRO B 1 56 ? 7.477 0.676 -19.469 1 98 56 PRO B CA 1
ATOM 2829 C C . PRO B 1 56 ? 6.398 1.615 -18.938 1 98 56 PRO B C 1
ATOM 2831 O O . PRO B 1 56 ? 6.008 1.514 -17.766 1 98 56 PRO B O 1
ATOM 2834 N N . ALA B 1 57 ? 5.84 2.484 -19.703 1 97 57 ALA B N 1
ATOM 2835 C CA . ALA B 1 57 ? 4.816 3.439 -19.297 1 97 57 ALA B CA 1
ATOM 2836 C C . ALA B 1 57 ? 3.518 2.727 -18.938 1 97 57 ALA B C 1
ATOM 2838 O O . ALA B 1 57 ? 2.635 3.312 -18.297 1 97 57 ALA B O 1
ATOM 2839 N N . ARG B 1 58 ? 3.371 1.464 -19.344 1 97.88 58 ARG B N 1
ATOM 2840 C CA . ARG B 1 58 ? 2.16 0.693 -19.078 1 97.88 58 ARG B CA 1
ATOM 2841 C C . ARG B 1 58 ? 2.336 -0.203 -17.859 1 97.88 58 ARG B C 1
ATOM 2843 O O . ARG B 1 58 ? 1.504 -1.075 -17.594 1 97.88 58 ARG B O 1
ATOM 2850 N N . ILE B 1 59 ? 3.469 -0.025 -17.203 1 97.88 59 ILE B N 1
ATOM 2851 C CA . ILE B 1 59 ? 3.754 -0.792 -15.992 1 97.88 59 ILE B CA 1
ATOM 2852 C C . ILE B 1 59 ? 3.529 0.082 -14.766 1 97.88 59 ILE B C 1
ATOM 2854 O O . ILE B 1 59 ? 4 1.221 -14.711 1 97.88 59 ILE B O 1
ATOM 2858 N N . VAL B 1 60 ? 2.762 -0.429 -13.828 1 96.69 60 VAL B N 1
ATOM 2859 C CA . VAL B 1 60 ? 2.5 0.265 -12.578 1 96.69 60 VAL B CA 1
ATOM 2860 C C . VAL B 1 60 ? 2.914 -0.62 -11.398 1 96.69 60 VAL B C 1
ATOM 2862 O O . VAL B 1 60 ? 2.533 -1.791 -11.336 1 96.69 60 VAL B O 1
ATOM 2865 N N . LEU B 1 61 ? 3.686 -0.065 -10.523 1 95.25 61 LEU B N 1
ATOM 2866 C CA . LEU B 1 61 ? 4.129 -0.819 -9.359 1 95.25 61 LEU B CA 1
ATOM 2867 C C . LEU B 1 61 ? 3.064 -0.809 -8.266 1 95.25 61 LEU B C 1
ATOM 2869 O O . LEU B 1 61 ? 2.229 0.095 -8.219 1 95.25 61 LEU B O 1
ATOM 2873 N N . ALA B 1 62 ? 3.086 -1.83 -7.445 1 93.44 62 ALA B N 1
ATOM 2874 C CA . ALA B 1 62 ? 2.137 -1.991 -6.348 1 93.44 62 ALA B CA 1
ATOM 2875 C C . ALA B 1 62 ? 2.82 -2.572 -5.113 1 93.44 62 ALA B C 1
ATOM 2877 O O . ALA B 1 62 ? 3.84 -3.26 -5.227 1 93.44 62 ALA B O 1
ATOM 2878 N N . ALA B 1 63 ? 2.219 -2.318 -3.977 1 91 63 ALA B N 1
ATOM 2879 C CA . ALA B 1 63 ? 2.77 -2.752 -2.697 1 91 63 ALA B CA 1
ATOM 2880 C C . ALA B 1 63 ? 2.271 -4.148 -2.328 1 91 63 ALA B C 1
ATOM 2882 O O . ALA B 1 63 ? 1.595 -4.32 -1.312 1 91 63 ALA B O 1
ATOM 2883 N N . GLY B 1 64 ? 2.607 -5.113 -3.176 1 91.25 64 GLY B N 1
ATOM 2884 C CA . GLY B 1 64 ? 2.248 -6.5 -2.91 1 91.25 64 GLY B CA 1
ATOM 2885 C C . GLY B 1 64 ? 1.294 -7.074 -3.939 1 91.25 64 GLY B C 1
ATOM 2886 O O . GLY B 1 64 ? 0.574 -6.332 -4.609 1 91.25 64 GLY B O 1
ATOM 2887 N N . ARG B 1 65 ? 1.254 -8.336 -3.953 1 90.56 65 ARG B N 1
ATOM 2888 C CA . ARG B 1 65 ? 0.447 -9.055 -4.93 1 90.56 65 ARG B CA 1
ATOM 2889 C C . ARG B 1 65 ? -1.039 -8.789 -4.719 1 90.56 65 ARG B C 1
ATOM 2891 O O . ARG B 1 65 ? -1.769 -8.516 -5.676 1 90.56 65 ARG B O 1
ATOM 2898 N N . ASP B 1 66 ? -1.471 -8.898 -3.527 1 87.69 66 ASP B N 1
ATOM 2899 C CA . ASP B 1 66 ? -2.889 -8.711 -3.236 1 87.69 66 ASP B CA 1
ATOM 2900 C C . ASP B 1 66 ? -3.328 -7.277 -3.535 1 87.69 66 ASP B C 1
ATOM 2902 O O . ASP B 1 66 ? -4.422 -7.055 -4.055 1 87.69 66 ASP B O 1
ATOM 2906 N N . SER B 1 67 ? -2.463 -6.355 -3.191 1 88.62 67 SER B N 1
ATOM 2907 C CA . SER B 1 67 ? -2.754 -4.965 -3.518 1 88.62 67 SER B CA 1
ATOM 2908 C C . SER B 1 67 ? -2.822 -4.75 -5.027 1 88.62 67 SER B C 1
ATOM 2910 O O . SER B 1 67 ? -3.662 -3.99 -5.512 1 88.62 67 SER B O 1
ATOM 2912 N N . ALA B 1 68 ? -1.949 -5.344 -5.742 1 92.38 68 ALA B N 1
ATOM 2913 C CA . ALA B 1 68 ? -1.954 -5.238 -7.199 1 92.38 68 ALA B CA 1
ATOM 2914 C C . ALA B 1 68 ? -3.281 -5.719 -7.781 1 92.38 68 ALA B C 1
ATOM 2916 O O . ALA B 1 68 ? -3.885 -5.035 -8.609 1 92.38 68 ALA B O 1
ATOM 2917 N N . LEU B 1 69 ? -3.734 -6.812 -7.277 1 91.06 69 LEU B N 1
ATOM 2918 C CA . LEU B 1 69 ? -4.984 -7.383 -7.777 1 91.06 69 LEU B CA 1
ATOM 2919 C C . LEU B 1 69 ? -6.172 -6.512 -7.383 1 91.06 69 LEU B C 1
ATOM 2921 O O . LEU B 1 69 ? -7.066 -6.273 -8.195 1 91.06 69 LEU B O 1
ATOM 2925 N N . ALA B 1 70 ? -6.16 -6.082 -6.191 1 87.62 70 ALA B N 1
ATOM 2926 C CA . ALA B 1 70 ? -7.227 -5.199 -5.73 1 87.62 70 ALA B CA 1
ATOM 2927 C C . ALA B 1 70 ? -7.289 -3.926 -6.57 1 87.62 70 ALA B C 1
ATOM 2929 O O . ALA B 1 70 ? -8.375 -3.467 -6.938 1 87.62 70 ALA B O 1
ATOM 2930 N N . ARG B 1 71 ? -6.152 -3.387 -6.879 1 89.69 71 ARG B N 1
ATOM 2931 C CA . ARG B 1 71 ? -6.074 -2.178 -7.695 1 89.69 71 ARG B CA 1
ATOM 2932 C C . ARG B 1 71 ? -6.598 -2.434 -9.102 1 89.69 71 ARG B C 1
ATOM 2934 O O . ARG B 1 71 ? -7.301 -1.597 -9.672 1 89.69 71 ARG B O 1
ATOM 2941 N N . ALA B 1 72 ? -6.207 -3.52 -9.625 1 93 72 ALA B N 1
ATOM 2942 C CA . ALA B 1 72 ? -6.688 -3.865 -10.961 1 93 72 ALA B CA 1
ATOM 2943 C C . ALA B 1 72 ? -8.211 -3.955 -10.992 1 93 72 ALA B C 1
ATOM 2945 O O . ALA B 1 72 ? -8.852 -3.418 -11.898 1 93 72 ALA B O 1
ATOM 2946 N N . ILE B 1 73 ? -8.75 -4.578 -10.016 1 90.62 73 ILE B N 1
ATOM 2947 C CA . ILE B 1 73 ? -10.195 -4.742 -9.93 1 90.62 73 ILE B CA 1
ATOM 2948 C C . ILE B 1 73 ? -10.859 -3.377 -9.758 1 90.62 73 ILE B C 1
ATOM 2950 O O . ILE B 1 73 ? -11.828 -3.061 -10.453 1 90.62 73 ILE B O 1
ATOM 2954 N N . ALA B 1 74 ? -10.305 -2.582 -8.891 1 86.25 74 ALA B N 1
ATOM 2955 C CA . ALA B 1 74 ? -10.883 -1.268 -8.617 1 86.25 74 ALA B CA 1
ATOM 2956 C C . ALA B 1 74 ? -10.812 -0.365 -9.844 1 86.25 74 ALA B C 1
ATOM 2958 O O . ALA B 1 74 ? -11.633 0.534 -10.008 1 86.25 74 ALA B O 1
ATOM 2959 N N . THR B 1 75 ? -9.859 -0.582 -10.617 1 89.44 75 THR B N 1
ATOM 2960 C CA . THR B 1 75 ? -9.68 0.198 -11.836 1 89.44 75 THR B CA 1
ATOM 2961 C C . THR B 1 75 ? -10.805 -0.076 -12.828 1 89.44 75 THR B C 1
ATOM 2963 O O . THR B 1 75 ? -11.203 0.81 -13.586 1 89.44 75 THR B O 1
ATOM 2966 N N . LEU B 1 76 ? -11.398 -1.257 -12.75 1 91.62 76 LEU B N 1
ATOM 2967 C CA . LEU B 1 76 ? -12.328 -1.68 -13.789 1 91.62 76 LEU B CA 1
ATOM 2968 C C . LEU B 1 76 ? -13.75 -1.773 -13.242 1 91.62 76 LEU B C 1
ATOM 2970 O O . LEU B 1 76 ? -14.719 -1.826 -14.016 1 91.62 76 LEU B O 1
ATOM 2974 N N . CYS B 1 77 ? -13.836 -1.817 -11.938 1 88 77 CYS B N 1
ATOM 2975 C CA . CYS B 1 77 ? -15.133 -2.143 -11.359 1 88 77 CYS B CA 1
ATOM 2976 C C . CYS B 1 77 ? -15.523 -1.119 -10.297 1 88 77 CYS B C 1
ATOM 2978 O O . CYS B 1 77 ? -14.727 -0.792 -9.414 1 88 77 CYS B O 1
ATOM 2980 N N . GLU B 1 78 ? -16.703 -0.702 -10.398 1 82.31 78 GLU B N 1
ATOM 2981 C CA . GLU B 1 78 ? -17.312 0.058 -9.312 1 82.31 78 GLU B CA 1
ATOM 2982 C C . GLU B 1 78 ? -17.906 -0.869 -8.258 1 82.31 78 GLU B C 1
ATOM 2984 O O . GLU B 1 78 ? -18.172 -2.039 -8.531 1 82.31 78 GLU B O 1
ATOM 2989 N N . PRO B 1 79 ? -18.125 -0.49 -6.984 1 75.81 79 PRO B N 1
ATOM 2990 C CA . PRO B 1 79 ? -18.562 -1.345 -5.883 1 75.81 79 PRO B CA 1
ATOM 2991 C C . PRO B 1 79 ? -19.844 -2.109 -6.207 1 75.81 79 PRO B C 1
ATOM 2993 O O . PRO B 1 79 ? -20.062 -3.209 -5.691 1 75.81 79 PRO B O 1
ATOM 2996 N N . HIS B 1 80 ? -20.672 -1.732 -7.043 1 78.19 80 HIS B N 1
ATOM 2997 C CA . HIS B 1 80 ? -21.938 -2.404 -7.316 1 78.19 80 HIS B CA 1
ATOM 2998 C C . HIS B 1 80 ? -21.844 -3.285 -8.555 1 78.19 80 HIS B C 1
ATOM 3000 O O . HIS B 1 80 ? -22.75 -4.055 -8.852 1 78.19 80 HIS B O 1
ATOM 3006 N N . GLU B 1 81 ? -20.734 -3.316 -9.086 1 89.19 81 GLU B N 1
ATOM 3007 C CA . GLU B 1 81 ? -20.547 -4.09 -10.305 1 89.19 81 GLU B CA 1
ATOM 3008 C C . GLU B 1 81 ? -19.953 -5.465 -10.008 1 89.19 81 GLU B C 1
ATOM 3010 O O . GLU B 1 81 ? -19.891 -5.875 -8.844 1 89.19 81 GLU B O 1
ATOM 3015 N N . GLU B 1 82 ? -19.703 -6.262 -11.125 1 92.19 82 GLU B N 1
ATOM 3016 C CA . GLU B 1 82 ? -19.422 -7.684 -10.938 1 92.19 82 GLU B CA 1
ATOM 3017 C C . GLU B 1 82 ? -18.141 -8.094 -11.656 1 92.19 82 GLU B C 1
ATOM 3019 O O . GLU B 1 82 ? -17.844 -7.594 -12.742 1 92.19 82 GLU B O 1
ATOM 3024 N N . ILE B 1 83 ? -17.438 -8.992 -10.992 1 93.44 83 ILE B N 1
ATOM 3025 C CA . ILE B 1 83 ? -16.328 -9.68 -11.656 1 93.44 83 ILE B CA 1
ATOM 3026 C C . ILE B 1 83 ? -16.578 -11.188 -11.633 1 93.44 83 ILE B C 1
ATOM 3028 O O . ILE B 1 83 ? -17.312 -11.695 -10.773 1 93.44 83 ILE B O 1
ATOM 3032 N N . ILE B 1 84 ? -15.984 -11.859 -12.586 1 94.56 84 ILE B N 1
ATOM 3033 C CA . ILE B 1 84 ? -15.992 -13.32 -12.625 1 94.56 84 ILE B CA 1
ATOM 3034 C C . ILE B 1 84 ? -14.641 -13.859 -12.156 1 94.56 84 ILE B C 1
ATOM 3036 O O . ILE B 1 84 ? -13.594 -13.375 -12.586 1 94.56 84 ILE B O 1
ATOM 3040 N N . THR B 1 85 ? -14.648 -14.797 -11.258 1 93.5 85 THR B N 1
ATOM 3041 C CA . THR B 1 85 ? -13.445 -15.5 -10.836 1 93.5 85 THR B CA 1
ATOM 3042 C C . THR B 1 85 ? -13.578 -17 -11.062 1 93.5 85 THR B C 1
ATOM 3044 O O . THR B 1 85 ? -14.688 -17.516 -11.234 1 93.5 85 THR B O 1
ATOM 3047 N N . LEU B 1 86 ? -12.438 -17.625 -11.109 1 93.5 86 LEU B N 1
ATOM 3048 C CA . LEU B 1 86 ? -12.422 -19.078 -11.305 1 93.5 86 LEU B CA 1
ATOM 3049 C C . LEU B 1 86 ? -12.094 -19.797 -10 1 93.5 86 LEU B C 1
ATOM 3051 O O . LEU B 1 86 ? -11.258 -19.328 -9.227 1 93.5 86 LEU B O 1
ATOM 3055 N N . THR B 1 87 ? -12.703 -20.938 -9.742 1 90.56 87 THR B N 1
ATOM 3056 C CA . THR B 1 87 ? -12.43 -21.797 -8.594 1 90.56 87 THR B CA 1
ATOM 3057 C C . THR B 1 87 ? -11.906 -23.156 -9.047 1 90.56 87 THR B C 1
ATOM 3059 O O . THR B 1 87 ? -12.203 -23.594 -10.156 1 90.56 87 THR B O 1
ATOM 3062 N N . PRO B 1 88 ? -11.078 -23.766 -8.242 1 88.94 88 PRO B N 1
ATOM 3063 C CA . PRO B 1 88 ? -10.734 -23.438 -6.855 1 88.94 88 PRO B CA 1
ATOM 3064 C C . PRO B 1 88 ? -9.688 -22.328 -6.75 1 88.94 88 PRO B C 1
ATOM 3066 O O . PRO B 1 88 ? -8.781 -22.25 -7.578 1 88.94 88 PRO B O 1
ATOM 3069 N N . ARG B 1 89 ? -9.836 -21.469 -5.777 1 81.5 89 ARG B N 1
ATOM 3070 C CA . ARG B 1 89 ? -8.891 -20.406 -5.434 1 81.5 89 ARG B CA 1
ATOM 3071 C C . ARG B 1 89 ? -9.109 -19.922 -4.004 1 81.5 89 ARG B C 1
ATOM 3073 O O . ARG B 1 89 ? -10.18 -20.125 -3.43 1 81.5 89 ARG B O 1
ATOM 3080 N N . VAL B 1 90 ? -7.992 -19.359 -3.559 1 68.75 90 VAL B N 1
ATOM 3081 C CA . VAL B 1 90 ? -8.164 -18.781 -2.236 1 68.75 90 VAL B CA 1
ATOM 3082 C C . VAL B 1 90 ? -9.164 -17.625 -2.312 1 68.75 90 VAL B C 1
ATOM 3084 O O . VAL B 1 90 ? -9.047 -16.75 -3.174 1 68.75 90 VAL B O 1
ATOM 3087 N N . ALA B 1 91 ? -10.258 -17.578 -1.576 1 57.84 91 ALA B N 1
ATOM 3088 C CA . ALA B 1 91 ? -11.453 -16.734 -1.612 1 57.84 91 ALA B CA 1
ATOM 3089 C C . ALA B 1 91 ? -11.125 -15.297 -1.234 1 57.84 91 ALA B C 1
ATOM 3091 O O . ALA B 1 91 ? -11.922 -14.391 -1.464 1 57.84 91 ALA B O 1
ATOM 3092 N N . ALA B 1 92 ? -10.016 -14.984 -0.806 1 59.09 92 ALA B N 1
ATOM 3093 C CA . ALA B 1 92 ? -9.836 -13.781 -0.003 1 59.09 92 ALA B CA 1
ATOM 3094 C C . ALA B 1 92 ? -9.828 -12.531 -0.882 1 59.09 92 ALA B C 1
ATOM 3096 O O . ALA B 1 92 ? -10.344 -11.484 -0.489 1 59.09 92 ALA B O 1
ATOM 3097 N N . ILE B 1 93 ? -9.406 -12.609 -2.098 1 60.72 93 ILE B N 1
ATOM 3098 C CA . ILE B 1 93 ? -9.18 -11.352 -2.797 1 60.72 93 ILE B CA 1
ATOM 3099 C C . ILE B 1 93 ? -10.516 -10.719 -3.18 1 60.72 93 ILE B C 1
ATOM 3101 O O . ILE B 1 93 ? -10.672 -9.5 -3.135 1 60.72 93 ILE B O 1
ATOM 3105 N N . ALA B 1 94 ? -11.461 -11.508 -3.643 1 54.78 94 ALA B N 1
ATOM 3106 C CA . ALA B 1 94 ? -12.719 -10.961 -4.156 1 54.78 94 ALA B CA 1
ATOM 3107 C C . ALA B 1 94 ? -13.484 -10.227 -3.062 1 54.78 94 ALA B C 1
ATOM 3109 O O . ALA B 1 94 ? -14.062 -9.164 -3.312 1 54.78 94 ALA B O 1
ATOM 3110 N N . ARG B 1 95 ? -13.469 -10.742 -1.968 1 56.44 95 ARG B N 1
ATOM 3111 C CA . ARG B 1 95 ? -14.258 -10.125 -0.902 1 56.44 95 ARG B CA 1
ATOM 3112 C C . ARG B 1 95 ? -13.727 -8.734 -0.564 1 56.44 95 ARG B C 1
ATOM 3114 O O . ARG B 1 95 ? -14.492 -7.848 -0.182 1 56.44 95 ARG B O 1
ATOM 3121 N N . LEU B 1 96 ? -12.602 -8.68 -0.965 1 57.94 96 LEU B N 1
ATOM 3122 C CA . LEU B 1 96 ? -11.891 -7.531 -0.419 1 57.94 96 LEU B CA 1
ATOM 3123 C C . LEU B 1 96 ? -12.133 -6.289 -1.273 1 57.94 96 LEU B C 1
ATOM 3125 O O . LEU B 1 96 ? -11.961 -5.164 -0.802 1 57.94 96 LEU B O 1
ATOM 3129 N N . ALA B 1 97 ? -12.695 -6.496 -2.498 1 59.81 97 ALA B N 1
ATOM 3130 C CA . ALA B 1 97 ? -12.812 -5.305 -3.334 1 59.81 97 ALA B CA 1
ATOM 3131 C C . ALA B 1 97 ? -14.203 -4.688 -3.209 1 59.81 97 ALA B C 1
ATOM 3133 O O . ALA B 1 97 ? -14.461 -3.609 -3.752 1 59.81 97 ALA B O 1
ATOM 3134 N N . GLY B 1 98 ? -15.102 -5.223 -2.471 1 67.69 98 GLY B N 1
ATOM 3135 C CA . GLY B 1 98 ? -16.438 -4.688 -2.307 1 67.69 98 GLY B CA 1
ATOM 3136 C C . GLY B 1 98 ? -17.297 -4.848 -3.545 1 67.69 98 GLY B C 1
ATOM 3137 O O . GLY B 1 98 ? -18.25 -4.082 -3.756 1 67.69 98 GLY B O 1
ATOM 3138 N N . VAL B 1 99 ? -16.859 -5.758 -4.441 1 79.06 99 VAL B N 1
ATOM 3139 C CA . VAL B 1 99 ? -17.578 -6.008 -5.68 1 79.06 99 VAL B CA 1
ATOM 3140 C C . VAL B 1 99 ? -18.297 -7.355 -5.598 1 79.06 99 VAL B C 1
ATOM 3142 O O . VAL B 1 99 ? -18 -8.172 -4.727 1 79.06 99 VAL B O 1
ATOM 3145 N N . HIS B 1 100 ? -19.297 -7.484 -6.48 1 86.81 100 HIS B N 1
ATOM 3146 C CA . HIS B 1 100 ? -19.938 -8.789 -6.598 1 86.81 100 HIS B CA 1
ATOM 3147 C C . HIS B 1 100 ? -19.031 -9.781 -7.324 1 86.81 100 HIS B C 1
ATOM 3149 O O . HIS B 1 100 ? -18.375 -9.422 -8.305 1 86.81 100 HIS B O 1
ATOM 3155 N N . VAL B 1 101 ? -19.047 -11 -6.836 1 90 101 VAL B N 1
ATOM 3156 C CA . VAL B 1 101 ? -18.172 -12.016 -7.426 1 90 101 VAL B CA 1
ATOM 3157 C C . VAL B 1 101 ? -19.016 -13.188 -7.926 1 90 101 VAL B C 1
ATOM 3159 O O . VAL B 1 101 ? -19.703 -13.844 -7.141 1 90 101 VAL B O 1
ATOM 3162 N N . ALA B 1 102 ? -18.984 -13.375 -9.18 1 91.69 102 ALA B N 1
ATOM 3163 C CA . ALA B 1 102 ? -19.5 -14.602 -9.781 1 91.69 102 ALA B CA 1
ATOM 3164 C C . ALA B 1 102 ? -18.406 -15.648 -9.945 1 91.69 102 ALA B C 1
ATOM 3166 O O . ALA B 1 102 ? -17.391 -15.398 -10.594 1 91.69 102 ALA B O 1
ATOM 3167 N N . GLN B 1 103 ? -18.656 -16.828 -9.406 1 92.06 103 GLN B N 1
ATOM 3168 C CA . GLN B 1 103 ? -17.656 -17.875 -9.43 1 92.06 103 GLN B CA 1
ATOM 3169 C C . GLN B 1 103 ? -17.969 -18.922 -10.5 1 92.06 103 GLN B C 1
ATOM 3171 O O . GLN B 1 103 ? -19.109 -19.359 -10.617 1 92.06 103 GLN B O 1
ATOM 3176 N N . VAL B 1 104 ? -16.953 -19.25 -11.25 1 94 104 VAL B N 1
ATOM 3177 C CA . VAL B 1 104 ? -17.047 -20.297 -12.25 1 94 104 VAL B CA 1
ATOM 3178 C C . VAL B 1 104 ? -16.016 -21.391 -11.945 1 94 104 VAL B C 1
ATOM 3180 O O . VAL B 1 104 ? -14.812 -21.141 -11.977 1 94 104 VAL B O 1
ATOM 3183 N N . PRO B 1 105 ? -16.453 -22.609 -11.664 1 92.5 105 PRO B N 1
ATOM 3184 C CA . PRO B 1 105 ? -15.492 -23.688 -11.391 1 92.5 105 PRO B CA 1
ATOM 3185 C C . PRO B 1 105 ? -14.758 -24.156 -12.641 1 92.5 105 PRO B C 1
ATOM 3187 O O . PRO B 1 105 ? -15.344 -24.203 -13.727 1 92.5 105 PRO B O 1
ATOM 3190 N N . LEU B 1 106 ? -13.469 -24.422 -12.43 1 92.94 106 LEU B N 1
ATOM 3191 C CA . LEU B 1 106 ? -12.789 -25.156 -13.484 1 92.94 106 LEU B CA 1
ATOM 3192 C C . LEU B 1 106 ? -13.461 -26.516 -13.703 1 92.94 106 LEU B C 1
ATOM 3194 O O . LEU B 1 106 ? -13.922 -27.141 -12.75 1 92.94 106 LEU B O 1
ATOM 3198 N N . ALA B 1 107 ? -13.438 -26.891 -14.93 1 90.44 107 ALA B N 1
ATOM 3199 C CA . ALA B 1 107 ? -14 -28.203 -15.25 1 90.44 107 ALA B CA 1
ATOM 3200 C C . ALA B 1 107 ? -13.039 -29.328 -14.875 1 90.44 107 ALA B C 1
ATOM 3202 O O . ALA B 1 107 ? -11.82 -29.125 -14.875 1 90.44 107 ALA B O 1
ATOM 3203 N N . ARG B 1 108 ? -13.711 -30.438 -14.539 1 87.25 108 ARG B N 1
ATOM 3204 C CA . ARG B 1 108 ? -12.891 -31.625 -14.32 1 87.25 108 ARG B CA 1
ATOM 3205 C C . ARG B 1 108 ? -12.531 -32.312 -15.641 1 87.25 108 ARG B C 1
ATOM 3207 O O . ARG B 1 108 ? -13.375 -32.406 -16.531 1 87.25 108 ARG B O 1
ATOM 3214 N N . ALA B 1 109 ? -11.242 -32.562 -15.75 1 83.94 109 ALA B N 1
ATOM 3215 C CA . ALA B 1 109 ? -10.766 -33.344 -16.891 1 83.94 109 ALA B CA 1
ATOM 3216 C C . ALA B 1 109 ? -10.305 -34.719 -16.469 1 83.94 109 ALA B C 1
ATOM 3218 O O . ALA B 1 109 ? -10.312 -35.031 -15.273 1 83.94 109 ALA B O 1
ATOM 3219 N N . GLU B 1 110 ? -10.055 -35.594 -17.469 1 78.5 110 GLU B N 1
ATOM 3220 C CA . GLU B 1 110 ? -9.578 -36.938 -17.172 1 78.5 110 GLU B CA 1
ATOM 3221 C C . GLU B 1 110 ? -8.383 -36.906 -16.234 1 78.5 110 GLU B C 1
ATOM 3223 O O . GLU B 1 110 ? -8.328 -37.688 -15.273 1 78.5 110 GLU B O 1
ATOM 3228 N N . HIS B 1 111 ? -7.484 -36.031 -16.531 1 78.06 111 HIS B N 1
ATOM 3229 C CA . HIS B 1 111 ? -6.289 -35.969 -15.703 1 78.06 111 HIS B CA 1
ATOM 3230 C C . HIS B 1 111 ? -6.129 -34.562 -15.094 1 78.06 111 HIS B C 1
ATOM 3232 O O . HIS B 1 111 ? -5.062 -33.969 -15.203 1 78.06 111 HIS B O 1
ATOM 3238 N N . GLY B 1 112 ? -7.191 -34.094 -14.398 1 86.56 112 GLY B N 1
ATOM 3239 C CA . GLY B 1 112 ? -7.012 -32.812 -13.703 1 86.56 112 GLY B CA 1
ATOM 3240 C C . GLY B 1 112 ? -8.125 -31.828 -13.969 1 86.56 112 GLY B C 1
ATOM 3241 O O . GLY B 1 112 ? -9.305 -32.156 -13.859 1 86.56 112 GLY B O 1
ATOM 3242 N N . PHE B 1 113 ? -7.684 -30.594 -14.203 1 90.62 113 PHE B N 1
ATOM 3243 C CA . PHE B 1 113 ? -8.641 -29.5 -14.367 1 90.62 113 PHE B CA 1
ATOM 3244 C C . PHE B 1 113 ? -8.445 -28.812 -15.703 1 90.62 113 PHE B C 1
ATOM 3246 O O . PHE B 1 113 ? -7.391 -28.938 -16.328 1 90.62 113 PHE B O 1
ATOM 3253 N N . GLU B 1 114 ? -9.484 -28.188 -16.203 1 91.12 114 GLU B N 1
ATOM 3254 C CA . GLU B 1 114 ? -9.414 -27.391 -17.422 1 91.12 114 GLU B CA 1
ATOM 3255 C C . GLU B 1 114 ? -10.32 -26.156 -17.312 1 91.12 114 GLU B C 1
ATOM 3257 O O . GLU B 1 114 ? -11.32 -26.172 -16.594 1 91.12 114 GLU B O 1
ATOM 3262 N N . LEU B 1 115 ? -9.914 -25.141 -18.016 1 93.19 115 LEU B N 1
ATOM 3263 C CA . LEU B 1 115 ? -10.75 -23.938 -18.062 1 93.19 115 LEU B CA 1
ATOM 3264 C C . LEU B 1 115 ? -11.977 -24.172 -18.938 1 93.19 115 LEU B C 1
ATOM 3266 O O . LEU B 1 115 ? -11.859 -24.688 -20.047 1 93.19 115 LEU B O 1
ATOM 3270 N N . ASP B 1 116 ? -13.117 -23.797 -18.453 1 94.12 116 ASP B N 1
ATOM 3271 C CA . ASP B 1 116 ? -14.375 -23.922 -19.172 1 94.12 116 ASP B CA 1
ATOM 3272 C C . ASP B 1 116 ? -14.875 -22.547 -19.656 1 94.12 116 ASP B C 1
ATOM 3274 O O . ASP B 1 116 ? -15.664 -21.891 -18.969 1 94.12 116 ASP B O 1
ATOM 3278 N N . VAL B 1 117 ? -14.523 -22.219 -20.859 1 96.62 117 VAL B N 1
ATOM 3279 C CA . VAL B 1 117 ? -14.828 -20.906 -21.391 1 96.62 117 VAL B CA 1
ATOM 3280 C C . VAL B 1 117 ? -16.344 -20.766 -21.594 1 96.62 117 VAL B C 1
ATOM 3282 O O . VAL B 1 117 ? -16.891 -19.672 -21.406 1 96.62 117 VAL B O 1
ATOM 3285 N N . ALA B 1 118 ? -17 -21.844 -21.938 1 96.69 118 ALA B N 1
ATOM 3286 C CA . ALA B 1 118 ? -18.453 -21.797 -22.094 1 96.69 118 ALA B CA 1
ATOM 3287 C C . ALA B 1 118 ? -19.141 -21.453 -20.781 1 96.69 118 ALA B C 1
ATOM 3289 O O . ALA B 1 118 ? -20.078 -20.656 -20.75 1 96.69 118 ALA B O 1
ATOM 3290 N N . ALA B 1 119 ? -18.672 -22.016 -19.75 1 97.06 119 ALA B N 1
ATOM 3291 C CA . ALA B 1 119 ? -19.219 -21.719 -18.422 1 97.06 119 ALA B CA 1
ATOM 3292 C C . ALA B 1 119 ? -18.984 -20.266 -18.047 1 97.06 119 ALA B C 1
ATOM 3294 O O . ALA B 1 119 ? -19.812 -19.625 -17.406 1 97.06 119 ALA B O 1
ATOM 3295 N N . ILE B 1 120 ? -17.844 -19.75 -18.453 1 97.62 120 ILE B N 1
ATOM 3296 C CA . ILE B 1 120 ? -17.531 -18.344 -18.203 1 97.62 120 ILE B CA 1
ATOM 3297 C C . ILE B 1 120 ? -18.484 -17.453 -19 1 97.62 120 ILE B C 1
ATOM 3299 O O . ILE B 1 120 ? -19.031 -16.5 -18.453 1 97.62 120 ILE B O 1
ATOM 3303 N N . TYR B 1 121 ? -18.672 -17.797 -20.203 1 97.88 121 TYR B N 1
ATOM 3304 C CA . TYR B 1 121 ? -19.609 -17.047 -21.047 1 97.88 121 TYR B CA 1
ATOM 3305 C C . TYR B 1 121 ? -21 -16.984 -20.422 1 97.88 121 TYR B C 1
ATOM 3307 O O . TYR B 1 121 ? -21.609 -15.93 -20.359 1 97.88 121 TYR B O 1
ATOM 3315 N N . ASP B 1 122 ? -21.422 -18.141 -19.922 1 97.81 122 ASP B N 1
ATOM 3316 C CA . ASP B 1 122 ? -22.75 -18.234 -19.328 1 97.81 122 ASP B CA 1
ATOM 3317 C C . ASP B 1 122 ? -22.859 -17.375 -18.078 1 97.81 122 ASP B C 1
ATOM 3319 O O . ASP B 1 122 ? -23.969 -16.938 -17.703 1 97.81 122 ASP B O 1
ATOM 3323 N N . ALA B 1 123 ? -21.75 -17.094 -17.469 1 97 123 ALA B N 1
ATOM 3324 C CA . ALA B 1 123 ? -21.734 -16.344 -16.219 1 97 123 ALA B CA 1
ATOM 3325 C C . ALA B 1 123 ? -21.703 -14.836 -16.484 1 97 123 ALA B C 1
ATOM 3327 O O . ALA B 1 123 ? -21.953 -14.039 -15.57 1 97 123 ALA B O 1
ATOM 3328 N N . ILE B 1 124 ? -21.438 -14.43 -17.703 1 97.5 124 ILE B N 1
ATOM 3329 C CA . ILE B 1 124 ? -21.328 -13.016 -18.047 1 97.5 124 ILE B CA 1
ATOM 3330 C C . ILE B 1 124 ? -22.719 -12.383 -18.016 1 97.5 124 ILE B C 1
ATOM 3332 O O . ILE B 1 124 ? -23.688 -12.961 -18.516 1 97.5 124 ILE B O 1
ATOM 3336 N N . SER B 1 125 ? -22.797 -11.281 -17.391 1 96.06 125 SER B N 1
ATOM 3337 C CA . SER B 1 125 ? -24 -10.453 -17.344 1 96.06 125 SER B CA 1
ATOM 3338 C C . SER B 1 125 ? -23.688 -9 -17.703 1 96.06 125 SER B C 1
ATOM 3340 O O . SER B 1 125 ? -22.531 -8.664 -17.984 1 96.06 125 SER B O 1
ATOM 3342 N N . ASP B 1 126 ? -24.766 -8.117 -17.625 1 94.38 126 ASP B N 1
ATOM 3343 C CA . ASP B 1 126 ? -24.594 -6.695 -17.922 1 94.38 126 ASP B CA 1
ATOM 3344 C C . ASP B 1 126 ? -23.781 -5.996 -16.844 1 94.38 126 ASP B C 1
ATOM 3346 O O . ASP B 1 126 ? -23.297 -4.883 -17.047 1 94.38 126 ASP B O 1
ATOM 3350 N N . ARG B 1 127 ? -23.578 -6.676 -15.797 1 93.81 127 ARG B N 1
ATOM 3351 C CA . ARG B 1 127 ? -22.875 -6.086 -14.664 1 93.81 127 ARG B CA 1
ATOM 3352 C C . ARG B 1 127 ? -21.406 -6.527 -14.648 1 93.81 127 ARG B C 1
ATOM 3354 O O . ARG B 1 127 ? -20.609 -5.996 -13.875 1 93.81 127 ARG B O 1
ATOM 3361 N N . THR B 1 128 ? -21.047 -7.461 -15.523 1 96.19 128 THR B N 1
ATOM 3362 C CA . THR B 1 128 ? -19.688 -8 -15.508 1 96.19 128 THR B CA 1
ATOM 3363 C C . THR B 1 128 ? -18.703 -6.992 -16.094 1 96.19 128 THR B C 1
ATOM 3365 O O . THR B 1 128 ? -18.891 -6.492 -17.203 1 96.19 128 THR B O 1
ATOM 3368 N N . ARG B 1 129 ? -17.625 -6.766 -15.344 1 95.69 129 ARG B N 1
ATOM 3369 C CA . ARG B 1 129 ? -16.672 -5.75 -15.781 1 95.69 129 ARG B CA 1
ATOM 3370 C C . ARG B 1 129 ? -15.305 -6.359 -16.031 1 95.69 129 ARG B C 1
ATOM 3372 O O . ARG B 1 129 ? -14.461 -5.754 -16.703 1 95.69 129 ARG B O 1
ATOM 3379 N N . ALA B 1 130 ? -15.094 -7.586 -15.492 1 96.25 130 ALA B N 1
ATOM 3380 C CA . ALA B 1 130 ? -13.805 -8.227 -15.703 1 96.25 130 ALA B CA 1
ATOM 3381 C C . ALA B 1 130 ? -13.875 -9.727 -15.398 1 96.25 130 ALA B C 1
ATOM 3383 O O . ALA B 1 130 ? -14.727 -10.164 -14.617 1 96.25 130 ALA B O 1
ATOM 3384 N N . ILE B 1 131 ? -13.031 -10.438 -16 1 95.94 131 ILE B N 1
ATOM 3385 C CA . ILE B 1 131 ? -12.734 -11.828 -15.672 1 95.94 131 ILE B CA 1
ATOM 3386 C C . ILE B 1 131 ? -11.367 -11.914 -15 1 95.94 131 ILE B C 1
ATOM 3388 O O . ILE B 1 131 ? -10.359 -11.484 -15.57 1 95.94 131 ILE B O 1
ATOM 3392 N N . VAL B 1 132 ? -11.336 -12.477 -13.812 1 94.88 132 VAL B N 1
ATOM 3393 C CA . VAL B 1 132 ? -10.109 -12.578 -13.031 1 94.88 132 VAL B CA 1
ATOM 3394 C C . VAL B 1 132 ? -9.656 -14.031 -12.969 1 94.88 132 VAL B C 1
ATOM 3396 O O . VAL B 1 132 ? -10.414 -14.914 -12.562 1 94.88 132 VAL B O 1
ATOM 3399 N N . LEU B 1 133 ? -8.438 -14.266 -13.344 1 94.56 133 LEU B N 1
ATOM 3400 C CA . LEU B 1 133 ? -7.891 -15.609 -13.273 1 94.56 133 LEU B CA 1
ATOM 3401 C C . LEU B 1 133 ? -6.387 -15.57 -13.016 1 94.56 133 LEU B C 1
ATOM 3403 O O . LEU B 1 133 ? -5.805 -14.492 -12.867 1 94.56 133 LEU B O 1
ATOM 3407 N N . SER B 1 134 ? -5.82 -16.703 -12.805 1 95 134 SER B N 1
ATOM 3408 C CA . SER B 1 134 ? -4.371 -16.844 -12.695 1 95 134 SER B CA 1
ATOM 3409 C C . SER B 1 134 ? -3.836 -17.828 -13.734 1 95 134 SER B C 1
ATOM 3411 O O . SER B 1 134 ? -4.52 -18.781 -14.102 1 95 134 SER B O 1
ATOM 3413 N N . ALA B 1 135 ? -2.73 -17.562 -14.18 1 93.94 135 ALA B N 1
ATOM 3414 C CA . ALA B 1 135 ? -2.07 -18.406 -15.172 1 93.94 135 ALA B CA 1
ATOM 3415 C C . ALA B 1 135 ? -0.579 -18.531 -14.875 1 93.94 135 ALA B C 1
ATOM 3417 O O . ALA B 1 135 ? 0.204 -17.641 -15.188 1 93.94 135 ALA B O 1
ATOM 3418 N N . PRO B 1 136 ? -0.111 -19.656 -14.352 1 94.62 136 PRO B N 1
ATOM 3419 C CA . PRO B 1 136 ? -0.896 -20.875 -14.086 1 94.62 136 PRO B CA 1
ATOM 3420 C C . PRO B 1 136 ? -1.937 -20.672 -12.984 1 94.62 136 PRO B C 1
ATOM 3422 O O . PRO B 1 136 ? -1.738 -19.844 -12.086 1 94.62 136 PRO B O 1
ATOM 3425 N N . HIS B 1 137 ? -2.996 -21.438 -13.148 1 94.12 137 HIS B N 1
ATOM 3426 C CA . HIS B 1 137 ? -4.016 -21.422 -12.102 1 94.12 137 HIS B CA 1
ATOM 3427 C C . HIS B 1 137 ? -3.543 -22.172 -10.859 1 94.12 137 HIS B C 1
ATOM 3429 O O . HIS B 1 137 ? -3.18 -23.359 -10.945 1 94.12 137 HIS B O 1
ATOM 3435 N N . GLU B 1 138 ? -3.492 -21.531 -9.781 1 91.69 138 GLU B N 1
ATOM 3436 C CA . GLU B 1 138 ? -3.176 -22.203 -8.523 1 91.69 138 GLU B CA 1
ATOM 3437 C C . GLU B 1 138 ? -4.434 -22.438 -7.691 1 91.69 138 GLU B C 1
ATOM 3439 O O . GLU B 1 138 ? -5.238 -21.516 -7.5 1 91.69 138 GLU B O 1
ATOM 3444 N N . PRO B 1 139 ? -4.703 -23.625 -7.277 1 92.12 139 PRO B N 1
ATOM 3445 C CA . PRO B 1 139 ? -3.709 -24.672 -7.074 1 92.12 139 PRO B CA 1
ATOM 3446 C C . PRO B 1 139 ? -3.777 -25.766 -8.141 1 92.12 139 PRO B C 1
ATOM 3448 O O . PRO B 1 139 ? -3.096 -26.797 -8.031 1 92.12 139 PRO B O 1
ATOM 3451 N N . THR B 1 140 ? -4.5 -25.609 -9.195 1 92.56 140 THR B N 1
ATOM 3452 C CA . THR B 1 140 ? -4.766 -26.703 -10.117 1 92.56 140 THR B CA 1
ATOM 3453 C C . THR B 1 140 ? -3.617 -26.875 -11.102 1 92.56 140 THR B C 1
ATOM 3455 O O . THR B 1 140 ? -3.486 -27.938 -11.734 1 92.56 140 THR B O 1
ATOM 3458 N N . GLY B 1 141 ? -2.887 -25.844 -11.289 1 93.5 141 GLY B N 1
ATOM 3459 C CA . GLY B 1 141 ? -1.726 -25.906 -12.164 1 93.5 141 GLY B CA 1
ATOM 3460 C C . GLY B 1 141 ? -2.064 -25.719 -13.625 1 93.5 141 GLY B C 1
ATOM 3461 O O . GLY B 1 141 ? -1.19 -25.812 -14.492 1 93.5 141 GLY B O 1
ATOM 3462 N N . VAL B 1 142 ? -3.285 -25.391 -13.93 1 93.12 142 VAL B N 1
ATOM 3463 C CA . VAL B 1 142 ? -3.723 -25.203 -15.312 1 93.12 142 VAL B CA 1
ATOM 3464 C C . VAL B 1 142 ? -3.061 -23.969 -15.906 1 93.12 142 VAL B C 1
ATOM 3466 O O . VAL B 1 142 ? -3.021 -22.906 -15.266 1 93.12 142 VAL B O 1
ATOM 3469 N N . VAL B 1 143 ? -2.498 -24.078 -17.109 1 94.19 143 VAL B N 1
ATOM 3470 C CA . VAL B 1 143 ? -1.87 -22.953 -17.797 1 94.19 143 VAL B CA 1
ATOM 3471 C C . VAL B 1 143 ? -2.818 -22.406 -18.859 1 94.19 143 VAL B C 1
ATOM 3473 O O . VAL B 1 143 ? -3.85 -23.016 -19.156 1 94.19 143 VAL B O 1
ATOM 3476 N N . LEU B 1 144 ? -2.498 -21.297 -19.375 1 93.44 144 LEU B N 1
ATOM 3477 C CA . LEU B 1 144 ? -3.246 -20.672 -20.469 1 93.44 144 LEU B CA 1
ATOM 3478 C C . LEU B 1 144 ? -2.701 -21.109 -21.828 1 93.44 144 LEU B C 1
ATOM 3480 O O . LEU B 1 144 ? -1.542 -20.844 -22.141 1 93.44 144 LEU B O 1
ATOM 3484 N N . THR B 1 145 ? -3.531 -21.766 -22.594 1 93.56 145 THR B N 1
ATOM 3485 C CA . THR B 1 145 ? -3.145 -22.125 -23.953 1 93.56 145 THR B CA 1
ATOM 3486 C C . THR B 1 145 ? -3.555 -21.031 -24.938 1 93.56 145 THR B C 1
ATOM 3488 O O . THR B 1 145 ? -4.344 -20.156 -24.594 1 93.56 145 THR B O 1
ATOM 3491 N N . GLU B 1 146 ? -2.998 -21.078 -26.141 1 94.56 146 GLU B N 1
ATOM 3492 C CA . GLU B 1 146 ? -3.35 -20.109 -27.188 1 94.56 146 GLU B CA 1
ATOM 3493 C C . GLU B 1 146 ? -4.848 -20.125 -27.469 1 94.56 146 GLU B C 1
ATOM 3495 O O . GLU B 1 146 ? -5.484 -19.078 -27.562 1 94.56 146 GLU B O 1
ATOM 3500 N N . ASP B 1 147 ? -5.371 -21.328 -27.578 1 94.69 147 ASP B N 1
ATOM 3501 C CA . ASP B 1 147 ? -6.793 -21.469 -27.875 1 94.69 147 ASP B CA 1
ATOM 3502 C C . ASP B 1 147 ? -7.652 -20.875 -26.766 1 94.69 147 ASP B C 1
ATOM 3504 O O . ASP B 1 147 ? -8.609 -20.141 -27.047 1 94.69 147 ASP B O 1
ATOM 3508 N N . THR B 1 148 ? -7.34 -21.203 -25.547 1 93.94 148 THR B N 1
ATOM 3509 C CA . THR B 1 148 ? -8.102 -20.672 -24.406 1 93.94 148 THR B CA 1
ATOM 3510 C C . THR B 1 148 ? -7.957 -19.156 -24.312 1 93.94 148 THR B C 1
ATOM 3512 O O . THR B 1 148 ? -8.922 -18.453 -24.016 1 93.94 148 THR B O 1
ATOM 3515 N N . HIS B 1 149 ? -6.77 -18.672 -24.531 1 95.62 149 HIS B N 1
ATOM 3516 C CA . HIS B 1 149 ? -6.508 -17.25 -24.531 1 95.62 149 HIS B CA 1
ATOM 3517 C C . HIS B 1 149 ? -7.387 -16.516 -25.547 1 95.62 149 HIS B C 1
ATOM 3519 O O . HIS B 1 149 ? -8.047 -15.539 -25.219 1 95.62 149 HIS B O 1
ATOM 3525 N N . GLU B 1 150 ? -7.371 -17.031 -26.75 1 95.62 150 GLU B N 1
ATOM 3526 C CA . GLU B 1 150 ? -8.164 -16.422 -27.812 1 95.62 150 GLU B CA 1
ATOM 3527 C C . GLU B 1 150 ? -9.648 -16.453 -27.484 1 95.62 150 GLU B C 1
ATOM 3529 O O . GLU B 1 150 ? -10.367 -15.469 -27.719 1 95.62 150 GLU B O 1
ATOM 3534 N N . ALA B 1 151 ? -10.062 -17.547 -26.969 1 96.31 151 ALA B N 1
ATOM 3535 C CA . ALA B 1 151 ? -11.469 -17.703 -26.625 1 96.31 151 ALA B CA 1
ATOM 3536 C C . ALA B 1 151 ? -11.883 -16.703 -25.531 1 96.31 151 ALA B C 1
ATOM 3538 O O . ALA B 1 151 ? -12.969 -16.125 -25.594 1 96.31 151 ALA B O 1
ATOM 3539 N N . LEU B 1 152 ? -11.047 -16.5 -24.531 1 96.44 152 LEU B N 1
ATOM 3540 C CA . LEU B 1 152 ? -11.328 -15.562 -23.453 1 96.44 152 LEU B CA 1
ATOM 3541 C C . LEU B 1 152 ? -11.398 -14.133 -23.969 1 96.44 152 LEU B C 1
ATOM 3543 O O . LEU B 1 152 ? -12.305 -13.383 -23.609 1 96.44 152 LEU B O 1
ATOM 3547 N N . VAL B 1 153 ? -10.453 -13.773 -24.828 1 96.12 153 VAL B N 1
ATOM 3548 C CA . VAL B 1 153 ? -10.391 -12.43 -25.391 1 96.12 153 VAL B CA 1
ATOM 3549 C C . VAL B 1 153 ? -11.641 -12.164 -26.234 1 96.12 153 VAL B C 1
ATOM 3551 O O . VAL B 1 153 ? -12.172 -11.055 -26.234 1 96.12 153 VAL B O 1
ATOM 3554 N N . ALA B 1 154 ? -12.094 -13.195 -26.875 1 95.81 154 ALA B N 1
ATOM 3555 C CA . ALA B 1 154 ? -13.242 -13.078 -27.781 1 95.81 154 ALA B CA 1
ATOM 3556 C C . ALA B 1 154 ? -14.516 -12.781 -27 1 95.81 154 ALA B C 1
ATOM 3558 O O . ALA B 1 154 ? -15.5 -12.305 -27.562 1 95.81 154 ALA B O 1
ATOM 3559 N N . LEU B 1 155 ? -14.531 -13.047 -25.703 1 96.94 155 LEU B N 1
ATOM 3560 C CA . LEU B 1 155 ? -15.711 -12.773 -24.891 1 96.94 155 LEU B CA 1
ATOM 3561 C C . LEU B 1 155 ? -15.961 -11.273 -24.781 1 96.94 155 LEU B C 1
ATOM 3563 O O . LEU B 1 155 ? -17.062 -10.852 -24.422 1 96.94 155 LEU B O 1
ATOM 3567 N N . GLY B 1 156 ? -14.898 -10.445 -24.953 1 96.25 156 GLY B N 1
ATOM 3568 C CA . GLY B 1 156 ? -15.047 -9 -25 1 96.25 156 GLY B CA 1
ATOM 3569 C C . GLY B 1 156 ? -15.07 -8.352 -23.641 1 96.25 156 GLY B C 1
ATOM 3570 O O . GLY B 1 156 ? -15.352 -7.16 -23.5 1 96.25 156 GLY B O 1
ATOM 3571 N N . VAL B 1 157 ? -14.891 -9.102 -22.609 1 97.38 157 VAL B N 1
ATOM 3572 C CA . VAL B 1 157 ? -14.812 -8.609 -21.234 1 97.38 157 VAL B CA 1
ATOM 3573 C C . VAL B 1 157 ? -13.344 -8.469 -20.828 1 97.38 157 VAL B C 1
ATOM 3575 O O . VAL B 1 157 ? -12.531 -9.352 -21.109 1 97.38 157 VAL B O 1
ATOM 3578 N N . PRO B 1 158 ? -12.961 -7.332 -20.203 1 98.06 158 PRO B N 1
ATOM 3579 C CA . PRO B 1 158 ? -11.578 -7.152 -19.75 1 98.06 158 PRO B CA 1
ATOM 3580 C C . PRO B 1 158 ? -11.078 -8.32 -18.906 1 98.06 158 PRO B C 1
ATOM 3582 O O . PRO B 1 158 ? -11.852 -8.922 -18.156 1 98.06 158 PRO B O 1
ATOM 3585 N N . LEU B 1 159 ? -9.766 -8.594 -19.016 1 97.62 159 LEU B N 1
ATOM 3586 C CA . LEU B 1 159 ? -9.141 -9.68 -18.266 1 97.62 159 LEU B CA 1
ATOM 3587 C C . LEU B 1 159 ? -8.188 -9.125 -17.203 1 97.62 159 LEU B C 1
ATOM 3589 O O . LEU B 1 159 ? -7.457 -8.164 -17.469 1 97.62 159 LEU B O 1
ATOM 3593 N N . ILE B 1 160 ? -8.227 -9.656 -16.062 1 96.38 160 ILE B N 1
ATOM 3594 C CA . ILE B 1 160 ? -7.203 -9.5 -15.023 1 96.38 160 ILE B CA 1
ATOM 3595 C C . ILE B 1 160 ? -6.547 -10.852 -14.734 1 96.38 160 ILE B C 1
ATOM 3597 O O . ILE B 1 160 ? -7.207 -11.789 -14.281 1 96.38 160 ILE B O 1
ATOM 3601 N N . VAL B 1 161 ? -5.281 -10.938 -14.961 1 96.69 161 VAL B N 1
ATOM 3602 C CA . VAL B 1 161 ? -4.625 -12.234 -14.859 1 96.69 161 VAL B CA 1
ATOM 3603 C C . VAL B 1 161 ? -3.449 -12.141 -13.883 1 96.69 161 VAL B C 1
ATOM 3605 O O . VAL B 1 161 ? -2.533 -11.344 -14.086 1 96.69 161 VAL B O 1
ATOM 3608 N N . ASP B 1 162 ? -3.562 -12.914 -12.844 1 96.12 162 ASP B N 1
ATOM 3609 C CA . ASP B 1 162 ? -2.424 -13.062 -11.945 1 96.12 162 ASP B CA 1
ATOM 3610 C C . ASP B 1 162 ? -1.364 -13.984 -12.547 1 96.12 162 ASP B C 1
ATOM 3612 O O . ASP B 1 162 ? -1.575 -15.195 -12.656 1 96.12 162 ASP B O 1
ATOM 3616 N N . GLU B 1 163 ? -0.208 -13.406 -12.844 1 96.56 163 GLU B N 1
ATOM 3617 C CA . GLU B 1 163 ? 0.856 -14.156 -13.508 1 96.56 163 GLU B CA 1
ATOM 3618 C C . GLU B 1 163 ? 2.109 -14.219 -12.641 1 96.56 163 GLU B C 1
ATOM 3620 O O . GLU B 1 163 ? 3.229 -14.258 -13.156 1 96.56 163 GLU B O 1
ATOM 3625 N N . SER B 1 164 ? 1.912 -14.203 -11.328 1 95.25 164 SER B N 1
ATOM 3626 C CA . SER B 1 164 ? 2.992 -14.219 -10.344 1 95.25 164 SER B CA 1
ATOM 3627 C C . SER B 1 164 ? 3.848 -15.477 -10.484 1 95.25 164 SER B C 1
ATOM 3629 O O . SER B 1 164 ? 5.016 -15.484 -10.094 1 95.25 164 SER B O 1
ATOM 3631 N N . ARG B 1 165 ? 3.266 -16.531 -11.086 1 95.5 165 ARG B N 1
ATOM 3632 C CA . ARG B 1 165 ? 3.996 -17.781 -11.234 1 95.5 165 ARG B CA 1
ATOM 3633 C C . ARG B 1 165 ? 4.141 -18.156 -12.703 1 95.5 165 ARG B C 1
ATOM 3635 O O . ARG B 1 165 ? 4.348 -19.328 -13.031 1 95.5 165 ARG B O 1
ATOM 3642 N N . ALA B 1 166 ? 4.055 -17.219 -13.562 1 94.5 166 ALA B N 1
ATOM 3643 C CA . ALA B 1 166 ? 4.039 -17.469 -15.008 1 94.5 166 ALA B CA 1
ATOM 3644 C C . ALA B 1 166 ? 5.344 -18.109 -15.469 1 94.5 166 ALA B C 1
ATOM 3646 O O . ALA B 1 166 ? 5.367 -18.844 -16.453 1 94.5 166 ALA B O 1
ATOM 3647 N N . ARG B 1 167 ? 6.395 -17.906 -14.742 1 93.56 167 ARG B N 1
ATOM 3648 C CA . ARG B 1 167 ? 7.711 -18.406 -15.109 1 93.56 167 ARG B CA 1
ATOM 3649 C C . ARG B 1 167 ? 7.836 -19.891 -14.781 1 93.56 167 ARG B C 1
ATOM 3651 O O . ARG B 1 167 ? 8.703 -20.578 -15.328 1 93.56 167 ARG B O 1
ATOM 3658 N N . TYR B 1 168 ? 7.027 -20.312 -13.945 1 95.12 168 TYR B N 1
ATOM 3659 C CA . TYR B 1 168 ? 7.234 -21.656 -13.391 1 95.12 168 TYR B CA 1
ATOM 3660 C C . TYR B 1 168 ? 6.27 -22.656 -14.008 1 95.12 168 TYR B C 1
ATOM 3662 O O . TYR B 1 168 ? 5.227 -22.969 -13.43 1 95.12 168 TYR B O 1
ATOM 3670 N N . VAL B 1 169 ? 6.609 -23.094 -15.07 1 91.25 169 VAL B N 1
ATOM 3671 C CA . VAL B 1 169 ? 5.828 -24.062 -15.836 1 91.25 169 VAL B CA 1
ATOM 3672 C C . VAL B 1 169 ? 6.625 -25.359 -16 1 91.25 169 VAL B C 1
ATOM 3674 O O . VAL B 1 169 ? 7.855 -25.328 -16.078 1 91.25 169 VAL B O 1
ATOM 3677 N N . LEU B 1 170 ? 5.766 -26.391 -15.805 1 84.19 170 LEU B N 1
ATOM 3678 C CA . LEU B 1 170 ? 6.348 -27.734 -15.953 1 84.19 170 LEU B CA 1
ATOM 3679 C C . LEU B 1 170 ? 5.594 -28.531 -17 1 84.19 170 LEU B C 1
ATOM 3681 O O . LEU B 1 170 ? 4.363 -28.625 -16.969 1 84.19 170 LEU B O 1
ATOM 3685 N N . ASP B 1 171 ? 6.242 -29.031 -17.969 1 81.06 171 ASP B N 1
ATOM 3686 C CA . ASP B 1 171 ? 5.688 -29.875 -19.016 1 81.06 171 ASP B CA 1
ATOM 3687 C C . ASP B 1 171 ? 4.504 -29.203 -19.703 1 81.06 171 ASP B C 1
ATOM 3689 O O . ASP B 1 171 ? 3.441 -29.812 -19.875 1 81.06 171 ASP B O 1
ATOM 3693 N N . ALA B 1 172 ? 4.605 -27.922 -19.875 1 79.38 172 ALA B N 1
ATOM 3694 C CA . ALA B 1 172 ? 3.518 -27.172 -20.5 1 79.38 172 ALA B CA 1
ATOM 3695 C C . ALA B 1 172 ? 3.354 -27.547 -21.969 1 79.38 172 ALA B C 1
ATOM 3697 O O . ALA B 1 172 ? 4.312 -27.969 -22.609 1 79.38 172 ALA B O 1
ATOM 3698 N N . PRO B 1 173 ? 2.07 -27.438 -22.312 1 85.31 173 PRO B N 1
ATOM 3699 C CA . PRO B 1 173 ? 1.84 -27.672 -23.75 1 85.31 173 PRO B CA 1
ATOM 3700 C C . PRO B 1 173 ? 2.613 -26.688 -24.625 1 85.31 173 PRO B C 1
ATOM 3702 O O . PRO B 1 173 ? 2.971 -25.594 -24.188 1 85.31 173 PRO B O 1
ATOM 3705 N N . GLU B 1 174 ? 2.797 -27.094 -25.828 1 86.75 174 GLU B N 1
ATOM 3706 C CA . GLU B 1 174 ? 3.557 -26.281 -26.781 1 86.75 174 GLU B CA 1
ATOM 3707 C C . GLU B 1 174 ? 2.852 -24.969 -27.062 1 86.75 174 GLU B C 1
ATOM 3709 O O . GLU B 1 174 ? 3.504 -23.953 -27.328 1 86.75 174 GLU B O 1
ATOM 3714 N N . ASP B 1 175 ? 1.564 -24.969 -26.922 1 91.5 175 ASP B N 1
ATOM 3715 C CA . ASP B 1 175 ? 0.797 -23.797 -27.312 1 91.5 175 ASP B CA 1
ATOM 3716 C C . ASP B 1 175 ? 0.492 -22.922 -26.094 1 91.5 175 ASP B C 1
ATOM 3718 O O . ASP B 1 175 ? -0.411 -22.078 -26.141 1 91.5 175 ASP B O 1
ATOM 3722 N N . ARG B 1 176 ? 1.196 -23.109 -25.062 1 92 176 ARG B N 1
ATOM 3723 C CA . ARG B 1 176 ? 1.011 -22.281 -23.875 1 92 176 ARG B CA 1
ATOM 3724 C C . ARG B 1 176 ? 1.342 -20.828 -24.172 1 92 176 ARG B C 1
ATOM 3726 O O . ARG B 1 176 ? 2.311 -20.531 -24.875 1 92 176 ARG B O 1
ATOM 3733 N N . VAL B 1 177 ? 0.55 -19.984 -23.578 1 92.25 177 VAL B N 1
ATOM 3734 C CA . VAL B 1 177 ? 0.819 -18.547 -23.609 1 92.25 177 VAL B CA 1
ATOM 3735 C C . VAL B 1 177 ? 1.534 -18.125 -22.328 1 92.25 177 VAL B C 1
ATOM 3737 O O . VAL B 1 177 ? 1.065 -18.422 -21.219 1 92.25 177 VAL B O 1
ATOM 3740 N N . SER B 1 178 ? 2.664 -17.469 -22.531 1 91.69 178 SER B N 1
ATOM 3741 C CA . SER B 1 178 ? 3.482 -17.109 -21.375 1 91.69 178 SER B CA 1
ATOM 3742 C C . SER B 1 178 ? 2.834 -15.992 -20.562 1 91.69 178 SER B C 1
ATOM 3744 O O . SER B 1 178 ? 3.072 -15.875 -19.359 1 91.69 178 SER B O 1
ATOM 3746 N N . SER B 1 179 ? 2.066 -15.188 -21.266 1 95.5 179 SER B N 1
ATOM 3747 C CA . SER B 1 179 ? 1.354 -14.07 -20.656 1 95.5 179 SER B CA 1
ATOM 3748 C C . SER B 1 179 ? 0.15 -13.656 -21.5 1 95.5 179 SER B C 1
ATOM 3750 O O . SER B 1 179 ? 0.159 -13.812 -22.719 1 95.5 179 SER B O 1
ATOM 3752 N N . VAL B 1 180 ? -0.828 -13.133 -20.844 1 95.88 180 VAL B N 1
ATOM 3753 C CA . VAL B 1 180 ? -1.991 -12.609 -21.547 1 95.88 180 VAL B CA 1
ATOM 3754 C C . VAL B 1 180 ? -1.575 -11.422 -22.422 1 95.88 180 VAL B C 1
ATOM 3756 O O . VAL B 1 180 ? -2.229 -11.117 -23.422 1 95.88 180 VAL B O 1
ATOM 3759 N N . LEU B 1 181 ? -0.413 -10.828 -22.094 1 96.31 181 LEU B N 1
ATOM 3760 C CA . LEU B 1 181 ? 0.062 -9.633 -22.797 1 96.31 181 LEU B CA 1
ATOM 3761 C C . LEU B 1 181 ? 1.029 -10.008 -23.906 1 96.31 181 LEU B C 1
ATOM 3763 O O . LEU B 1 181 ? 1.557 -9.133 -24.594 1 96.31 181 LEU B O 1
ATOM 3767 N N . ALA B 1 182 ? 1.229 -11.281 -24.078 1 92.38 182 ALA B N 1
ATOM 3768 C CA . ALA B 1 182 ? 2.238 -11.727 -25.047 1 92.38 182 ALA B CA 1
ATOM 3769 C C . ALA B 1 182 ? 1.704 -11.656 -26.469 1 92.38 182 ALA B C 1
ATOM 3771 O O . ALA B 1 182 ? 2.443 -11.891 -27.438 1 92.38 182 ALA B O 1
ATOM 3772 N N . ARG B 1 183 ? 0.418 -11.359 -26.578 1 87 183 ARG B N 1
ATOM 3773 C CA . ARG B 1 183 ? -0.228 -11.273 -27.891 1 87 183 ARG B CA 1
ATOM 3774 C C . ARG B 1 183 ? -1.037 -9.984 -28.016 1 87 183 ARG B C 1
ATOM 3776 O O . ARG B 1 183 ? -1.419 -9.391 -27 1 87 183 ARG B O 1
ATOM 3783 N N . PRO B 1 184 ? -1.174 -9.531 -29.234 1 84.56 184 PRO B N 1
ATOM 3784 C CA . PRO B 1 184 ? -2.076 -8.391 -29.406 1 84.56 184 PRO B CA 1
ATOM 3785 C C . PRO B 1 184 ? -3.479 -8.664 -28.875 1 84.56 184 PRO B C 1
ATOM 3787 O O . PRO B 1 184 ? -3.986 -9.781 -29 1 84.56 184 PRO B O 1
ATOM 3790 N N . LEU B 1 185 ? -4.047 -7.68 -28.297 1 92.5 185 LEU B N 1
ATOM 3791 C CA . LEU B 1 185 ? -5.332 -7.859 -27.625 1 92.5 185 LEU B CA 1
ATOM 3792 C C . LEU B 1 185 ? -6.371 -6.891 -28.188 1 92.5 185 LEU B C 1
ATOM 3794 O O . LEU B 1 185 ? -6.102 -5.695 -28.328 1 92.5 185 LEU B O 1
ATOM 3798 N N . GLU B 1 186 ? -7.488 -7.453 -28.438 1 93.19 186 GLU B N 1
ATOM 3799 C CA . GLU B 1 186 ? -8.625 -6.633 -28.828 1 93.19 186 GLU B CA 1
ATOM 3800 C C . GLU B 1 186 ? -9.469 -6.234 -27.625 1 93.19 186 GLU B C 1
ATOM 3802 O O . GLU B 1 186 ? -10.422 -5.465 -27.75 1 93.19 186 GLU B O 1
ATOM 3807 N N . THR B 1 187 ? -9.125 -6.754 -26.547 1 95.94 187 THR B N 1
ATOM 3808 C CA . THR B 1 187 ? -9.773 -6.473 -25.266 1 95.94 187 THR B CA 1
ATOM 3809 C C . THR B 1 187 ? -8.742 -6.082 -24.219 1 95.94 187 THR B C 1
ATOM 3811 O O . THR B 1 187 ? -7.598 -6.527 -24.266 1 95.94 187 THR B O 1
ATOM 3814 N N . LEU B 1 188 ? -9.156 -5.207 -23.297 1 98 188 LEU B N 1
ATOM 3815 C CA . LEU B 1 188 ? -8.258 -4.762 -22.234 1 98 188 LEU B CA 1
ATOM 3816 C C . LEU B 1 188 ? -7.863 -5.93 -21.344 1 98 188 LEU B C 1
ATOM 3818 O O . LEU B 1 188 ? -8.703 -6.762 -20.984 1 98 188 LEU B O 1
ATOM 3822 N N . ALA B 1 189 ? -6.594 -5.957 -21.016 1 98.19 189 ALA B N 1
ATOM 3823 C CA . ALA B 1 189 ? -6.098 -6.949 -20.062 1 98.19 189 ALA B CA 1
ATOM 3824 C C . ALA B 1 189 ? -5.078 -6.328 -19.125 1 98.19 189 ALA B C 1
ATOM 3826 O O . ALA B 1 189 ? -4.27 -5.488 -19.531 1 98.19 189 ALA B O 1
ATOM 3827 N N . ILE B 1 190 ? -5.133 -6.703 -17.922 1 97.94 190 ILE B N 1
ATOM 3828 C CA . ILE B 1 190 ? -4.16 -6.32 -16.906 1 97.94 190 ILE B CA 1
ATOM 3829 C C . ILE B 1 190 ? -3.486 -7.57 -16.328 1 97.94 190 ILE B C 1
ATOM 3831 O O . ILE B 1 190 ? -4.148 -8.43 -15.742 1 97.94 190 ILE B O 1
ATOM 3835 N N . ALA B 1 191 ? -2.221 -7.668 -16.562 1 97.88 191 ALA B N 1
ATOM 3836 C CA . ALA B 1 191 ? -1.429 -8.75 -15.969 1 97.88 191 ALA B CA 1
ATOM 3837 C C . ALA B 1 191 ? -0.741 -8.289 -14.688 1 97.88 191 ALA B C 1
ATOM 3839 O O . ALA B 1 191 ? -0.187 -7.188 -14.633 1 97.88 191 ALA B O 1
ATOM 3840 N N . SER B 1 192 ? -0.839 -9.109 -13.664 1 96.56 192 SER B N 1
ATOM 3841 C CA . SER B 1 192 ? -0.136 -8.812 -12.422 1 96.56 192 SER B CA 1
ATOM 3842 C C . SER B 1 192 ? 0.996 -9.805 -12.172 1 96.56 192 SER B C 1
ATOM 3844 O O . SER B 1 192 ? 0.897 -10.977 -12.555 1 96.56 192 SER B O 1
ATOM 3846 N N . SER B 1 193 ? 2.049 -9.312 -11.594 1 96.69 193 SER B N 1
ATOM 3847 C CA . SER B 1 193 ? 3.176 -10.133 -11.156 1 96.69 193 SER B CA 1
ATOM 3848 C C . SER B 1 193 ? 3.836 -9.547 -9.914 1 96.69 193 SER B C 1
ATOM 3850 O O . SER B 1 193 ? 3.33 -8.578 -9.328 1 96.69 193 SER B O 1
ATOM 3852 N N . CYS B 1 194 ? 4.875 -10.281 -9.391 1 96 194 CYS B N 1
ATOM 3853 C CA . CYS B 1 194 ? 5.551 -9.828 -8.172 1 96 194 CYS B CA 1
ATOM 3854 C C . CYS B 1 194 ? 6.98 -10.359 -8.117 1 96 194 CYS B C 1
ATOM 3856 O O . CYS B 1 194 ? 7.387 -11.148 -8.969 1 96 194 CYS B O 1
ATOM 3858 N N . PHE B 1 195 ? 7.758 -9.766 -7.281 1 95.62 195 PHE B N 1
ATOM 3859 C CA . PHE B 1 195 ? 9.07 -10.32 -6.961 1 95.62 195 PHE B CA 1
ATOM 3860 C C . PHE B 1 195 ? 8.938 -11.531 -6.043 1 95.62 195 PHE B C 1
ATOM 3862 O O . PHE B 1 195 ? 9.078 -11.406 -4.824 1 95.62 195 PHE B O 1
ATOM 3869 N N . GLU B 1 196 ? 8.766 -12.672 -6.586 1 94.62 196 GLU B N 1
ATOM 3870 C CA . GLU B 1 196 ? 8.305 -13.875 -5.906 1 94.62 196 GLU B CA 1
ATOM 3871 C C . GLU B 1 196 ? 9.414 -14.5 -5.066 1 94.62 196 GLU B C 1
ATOM 3873 O O . GLU B 1 196 ? 9.148 -15.32 -4.184 1 94.62 196 GLU B O 1
ATOM 3878 N N . ILE B 1 197 ? 10.656 -14.133 -5.273 1 93.06 197 ILE B N 1
ATOM 3879 C CA . ILE B 1 197 ? 11.797 -14.719 -4.582 1 93.06 197 ILE B CA 1
ATOM 3880 C C . ILE B 1 197 ? 11.812 -14.273 -3.125 1 93.06 197 ILE B C 1
ATOM 3882 O O . ILE B 1 197 ? 12.281 -15 -2.246 1 93.06 197 ILE B O 1
ATOM 3886 N N . ALA B 1 198 ? 11.422 -13.117 -2.916 1 91.06 198 ALA B N 1
ATOM 3887 C CA . ALA B 1 198 ? 11.359 -12.531 -1.579 1 91.06 198 ALA B CA 1
ATOM 3888 C C . ALA B 1 198 ? 10.016 -11.859 -1.34 1 91.06 198 ALA B C 1
ATOM 3890 O O . ALA B 1 198 ? 9.93 -10.625 -1.306 1 91.06 198 ALA B O 1
ATOM 3891 N N . PRO B 1 199 ? 9 -12.688 -1.022 1 90.44 199 PRO B N 1
ATOM 3892 C CA . PRO B 1 199 ? 7.645 -12.148 -0.917 1 90.44 199 PRO B CA 1
ATOM 3893 C C . PRO B 1 199 ? 7.512 -11.109 0.195 1 90.44 199 PRO B C 1
ATOM 3895 O O . PRO B 1 199 ? 6.652 -10.227 0.12 1 90.44 199 PRO B O 1
ATOM 3898 N N . ALA B 1 200 ? 8.398 -11.133 1.152 1 89 200 ALA B N 1
ATOM 3899 C CA . ALA B 1 200 ? 8.328 -10.211 2.285 1 89 200 ALA B CA 1
ATOM 3900 C C . ALA B 1 200 ? 8.664 -8.789 1.854 1 89 200 ALA B C 1
ATOM 3902 O O . ALA B 1 200 ? 8.422 -7.832 2.598 1 89 200 ALA B O 1
ATOM 3903 N N . LEU B 1 201 ? 9.203 -8.578 0.648 1 91.19 201 LEU B N 1
ATOM 3904 C CA . LEU B 1 201 ? 9.492 -7.242 0.135 1 91.19 201 LEU B CA 1
ATOM 3905 C C . LEU B 1 201 ? 8.227 -6.582 -0.397 1 91.19 201 LEU B C 1
ATOM 3907 O O . LEU B 1 201 ? 8.211 -5.375 -0.651 1 91.19 201 LEU B O 1
ATOM 3911 N N . GLU B 1 202 ? 7.18 -7.332 -0.6 1 91.81 202 GLU B N 1
ATOM 3912 C CA . GLU B 1 202 ? 5.887 -6.805 -1.025 1 91.81 202 GLU B CA 1
ATOM 3913 C C . GLU B 1 202 ? 6.023 -5.957 -2.285 1 91.81 202 GLU B C 1
ATOM 3915 O O . GLU B 1 202 ? 5.5 -4.844 -2.35 1 91.81 202 GLU B O 1
ATOM 3920 N N . LEU B 1 203 ? 6.777 -6.473 -3.199 1 94.62 203 LEU B N 1
ATOM 3921 C CA . LEU B 1 203 ? 6.973 -5.812 -4.488 1 94.62 203 LEU B CA 1
ATOM 3922 C C . LEU B 1 203 ? 6.18 -6.516 -5.582 1 94.62 203 LEU B C 1
ATOM 3924 O O . LEU B 1 203 ? 6.395 -7.703 -5.848 1 94.62 203 LEU B O 1
ATOM 3928 N N . ALA B 1 204 ? 5.242 -5.793 -6.16 1 96.06 204 ALA B N 1
ATOM 3929 C CA . ALA B 1 204 ? 4.43 -6.305 -7.262 1 96.06 204 ALA B CA 1
ATOM 3930 C C . ALA B 1 204 ? 4.246 -5.25 -8.344 1 96.06 204 ALA B C 1
ATOM 3932 O O . ALA B 1 204 ? 4.672 -4.102 -8.18 1 96.06 204 ALA B O 1
ATOM 3933 N N . TRP B 1 205 ? 3.713 -5.672 -9.461 1 97.38 205 TRP B N 1
ATOM 3934 C CA . TRP B 1 205 ? 3.502 -4.738 -10.562 1 97.38 205 TRP B CA 1
ATOM 3935 C C . TRP B 1 205 ? 2.402 -5.234 -11.492 1 97.38 205 TRP B C 1
ATOM 3937 O O . TRP B 1 205 ? 2.064 -6.422 -11.492 1 97.38 205 TRP B O 1
ATOM 3947 N N . LEU B 1 206 ? 1.82 -4.309 -12.172 1 97.69 206 LEU B N 1
ATOM 3948 C CA . LEU B 1 206 ? 0.778 -4.527 -13.164 1 97.69 206 LEU B CA 1
ATOM 3949 C C . LEU B 1 206 ? 1.243 -4.082 -14.547 1 97.69 206 LEU B C 1
ATOM 3951 O O . LEU B 1 206 ? 1.927 -3.062 -14.68 1 97.69 206 LEU B O 1
ATOM 3955 N N . GLY B 1 207 ? 0.969 -4.852 -15.508 1 98.31 207 GLY B N 1
ATOM 3956 C CA . GLY B 1 207 ? 1.098 -4.477 -16.906 1 98.31 207 GLY B CA 1
ATOM 3957 C C . GLY B 1 207 ? -0.234 -4.406 -17.641 1 98.31 207 GLY B C 1
ATOM 3958 O O . GLY B 1 207 ? -1.078 -5.293 -17.469 1 98.31 207 GLY B O 1
ATOM 3959 N N . VAL B 1 208 ? -0.407 -3.379 -18.422 1 98.5 208 VAL B N 1
ATOM 3960 C CA . VAL B 1 208 ? -1.692 -3.152 -19.078 1 98.5 208 VAL B CA 1
ATOM 3961 C C . VAL B 1 208 ? -1.539 -3.299 -20.594 1 98.5 208 VAL B C 1
ATOM 3963 O O . VAL B 1 208 ? -0.604 -2.754 -21.188 1 98.5 208 VAL B O 1
ATOM 3966 N N . GLY B 1 209 ? -2.439 -4.059 -21.203 1 97.94 209 GLY B N 1
ATOM 3967 C CA . GLY B 1 209 ? -2.48 -4.242 -22.641 1 97.94 209 GLY B CA 1
ATOM 3968 C C . GLY B 1 209 ? -3.885 -4.176 -23.219 1 97.94 209 GLY B C 1
ATOM 3969 O O . GLY B 1 209 ? -4.867 -4.273 -22.469 1 97.94 209 GLY B O 1
ATOM 3970 N N . GLY B 1 210 ? -3.996 -3.971 -24.531 1 97.62 210 GLY B N 1
ATOM 3971 C CA . GLY B 1 210 ? -5.277 -3.838 -25.203 1 97.62 210 GLY B CA 1
ATOM 3972 C C . GLY B 1 210 ? -5.352 -2.621 -26.109 1 97.62 210 GLY B C 1
ATOM 3973 O O . GLY B 1 210 ? -4.324 -2.094 -26.547 1 97.62 210 GLY B O 1
ATOM 3974 N N . PRO B 1 211 ? -6.582 -2.209 -26.453 1 96.88 211 PRO B N 1
ATOM 3975 C CA . PRO B 1 211 ? -6.734 -1.014 -27.297 1 96.88 211 PRO B CA 1
ATOM 3976 C C . PRO B 1 211 ? -6.156 0.24 -26.641 1 96.88 211 PRO B C 1
ATOM 3978 O O . PRO B 1 211 ? -6.281 0.42 -25.422 1 96.88 211 PRO B O 1
ATOM 3981 N N . ALA B 1 212 ? -5.605 1.128 -27.438 1 95.75 212 ALA B N 1
ATOM 3982 C CA . ALA B 1 212 ? -4.801 2.256 -26.969 1 95.75 212 ALA B CA 1
ATOM 3983 C C . ALA B 1 212 ? -5.586 3.123 -25.984 1 95.75 212 ALA B C 1
ATOM 3985 O O . ALA B 1 212 ? -5.094 3.443 -24.906 1 95.75 212 ALA B O 1
ATOM 3986 N N . HIS B 1 213 ? -6.758 3.453 -26.328 1 96.44 213 HIS B N 1
ATOM 3987 C CA . HIS B 1 213 ? -7.566 4.336 -25.484 1 96.44 213 HIS B CA 1
ATOM 3988 C C . HIS B 1 213 ? -7.871 3.695 -24.141 1 96.44 213 HIS B C 1
ATOM 3990 O O . HIS B 1 213 ? -7.793 4.355 -23.109 1 96.44 213 HIS B O 1
ATOM 3996 N N . ASP B 1 214 ? -8.227 2.389 -24.188 1 96.94 214 ASP B N 1
ATOM 3997 C CA . ASP B 1 214 ? -8.531 1.656 -22.953 1 96.94 214 ASP B CA 1
ATOM 3998 C C . ASP B 1 214 ? -7.301 1.547 -22.062 1 96.94 214 ASP B C 1
ATOM 4000 O O . ASP B 1 214 ? -7.402 1.674 -20.844 1 96.94 214 ASP B O 1
ATOM 4004 N N . VAL B 1 215 ? -6.18 1.353 -22.719 1 97.62 215 VAL B N 1
ATOM 4005 C CA . VAL B 1 215 ? -4.918 1.225 -21.984 1 97.62 215 VAL B CA 1
ATOM 4006 C C . VAL B 1 215 ? -4.578 2.549 -21.312 1 97.62 215 VAL B C 1
ATOM 4008 O O . VAL B 1 215 ? -4.246 2.576 -20.125 1 97.62 215 VAL B O 1
ATOM 4011 N N . GLU B 1 216 ? -4.664 3.635 -21.984 1 97.31 216 GLU B N 1
ATOM 4012 C CA . GLU B 1 216 ? -4.363 4.957 -21.438 1 97.31 216 GLU B CA 1
ATOM 4013 C C . GLU B 1 216 ? -5.258 5.277 -20.25 1 97.31 216 GLU B C 1
ATOM 4015 O O . GLU B 1 216 ? -4.781 5.754 -19.219 1 97.31 216 GLU B O 1
ATOM 4020 N N . ASP B 1 217 ? -6.473 4.953 -20.422 1 96.88 217 ASP B N 1
ATOM 4021 C CA . ASP B 1 217 ? -7.438 5.211 -19.359 1 96.88 217 ASP B CA 1
ATOM 4022 C C . ASP B 1 217 ? -7.129 4.363 -18.125 1 96.88 217 ASP B C 1
ATOM 4024 O O . ASP B 1 217 ? -7.156 4.867 -17 1 96.88 217 ASP B O 1
ATOM 4028 N N . ALA B 1 218 ? -6.859 3.119 -18.328 1 97.06 218 ALA B N 1
ATOM 4029 C CA . ALA B 1 218 ? -6.578 2.207 -17.234 1 97.06 218 ALA B CA 1
ATOM 4030 C C . ALA B 1 218 ? -5.305 2.617 -16.484 1 97.06 218 ALA B C 1
ATOM 4032 O O . ALA B 1 218 ? -5.281 2.648 -15.258 1 97.06 218 ALA B O 1
ATOM 4033 N N . VAL B 1 219 ? -4.281 2.988 -17.219 1 97.06 219 VAL B N 1
ATOM 4034 C CA . VAL B 1 219 ? -3.01 3.389 -16.625 1 97.06 219 VAL B CA 1
ATOM 4035 C C . VAL B 1 219 ? -3.195 4.68 -15.836 1 97.06 219 VAL B C 1
ATOM 4037 O O . VAL B 1 219 ? -2.689 4.809 -14.719 1 97.06 219 VAL B O 1
ATOM 4040 N N . ALA B 1 220 ? -3.928 5.578 -16.391 1 94.31 220 ALA B N 1
ATOM 4041 C CA . ALA B 1 220 ? -4.195 6.84 -15.703 1 94.31 220 ALA B CA 1
ATOM 4042 C C . ALA B 1 220 ? -4.922 6.598 -14.383 1 94.31 220 ALA B C 1
ATOM 4044 O O . ALA B 1 220 ? -4.586 7.203 -13.359 1 94.31 220 ALA B O 1
ATOM 4045 N N . LYS B 1 221 ? -5.848 5.754 -14.398 1 91.31 221 LYS B N 1
ATOM 4046 C CA . LYS B 1 221 ? -6.605 5.422 -13.195 1 91.31 221 LYS B CA 1
ATOM 4047 C C . LYS B 1 221 ? -5.719 4.734 -12.156 1 91.31 221 LYS B C 1
ATOM 4049 O O . LYS B 1 221 ? -5.801 5.035 -10.961 1 91.31 221 LYS B O 1
ATOM 4054 N N . LEU B 1 222 ? -4.922 3.814 -12.625 1 93.06 222 LEU B N 1
ATOM 4055 C CA . LEU B 1 222 ? -3.998 3.123 -11.734 1 93.06 222 LEU B CA 1
ATOM 4056 C C . LEU B 1 222 ? -3.033 4.105 -11.078 1 93.06 222 LEU B C 1
ATOM 4058 O O . LEU B 1 222 ? -2.781 4.027 -9.875 1 93.06 222 LEU B O 1
ATOM 4062 N N . ASP B 1 223 ? -2.572 5.023 -11.828 1 88.44 223 ASP B N 1
ATOM 4063 C CA . ASP B 1 223 ? -1.649 6.023 -11.297 1 88.44 223 ASP B CA 1
ATOM 4064 C C . ASP B 1 223 ? -2.352 6.949 -10.312 1 88.44 223 ASP B C 1
ATOM 4066 O O . ASP B 1 223 ? -1.801 7.277 -9.258 1 88.44 223 ASP B O 1
ATOM 4070 N N . ALA B 1 224 ? -3.535 7.277 -10.633 1 82.44 224 ALA B N 1
ATOM 4071 C CA . ALA B 1 224 ? -4.289 8.227 -9.812 1 82.44 224 ALA B CA 1
ATOM 4072 C C . ALA B 1 224 ? -4.633 7.617 -8.453 1 82.44 224 ALA B C 1
ATOM 4074 O O . ALA B 1 224 ? -4.773 8.336 -7.461 1 82.44 224 ALA B O 1
ATOM 4075 N N . THR B 1 225 ? -4.652 6.309 -8.352 1 79.94 225 THR B N 1
ATOM 4076 C CA . THR B 1 225 ? -5.102 5.672 -7.117 1 79.94 225 THR B CA 1
ATOM 4077 C C . THR B 1 225 ? -3.926 5.066 -6.355 1 79.94 225 THR B C 1
ATOM 4079 O O . THR B 1 225 ? -4.117 4.41 -5.332 1 79.94 225 THR B O 1
ATOM 4082 N N . ALA B 1 226 ? -2.75 5.309 -6.867 1 77.31 226 ALA B N 1
ATOM 4083 C CA . ALA B 1 226 ? -1.556 4.688 -6.297 1 77.31 226 ALA B CA 1
ATOM 4084 C C . ALA B 1 226 ? -1.393 5.059 -4.828 1 77.31 226 ALA B C 1
ATOM 4086 O O . ALA B 1 226 ? -1.092 4.199 -3.994 1 77.31 226 ALA B O 1
ATOM 4087 N N . ALA B 1 227 ? -1.702 6.219 -4.523 1 70.81 227 ALA B N 1
ATOM 4088 C CA . ALA B 1 227 ? -1.441 6.707 -3.17 1 70.81 227 ALA B CA 1
ATOM 4089 C C . ALA B 1 227 ? -2.424 6.102 -2.17 1 70.81 227 ALA B C 1
ATOM 4091 O O . ALA B 1 227 ? -2.062 5.836 -1.021 1 70.81 227 ALA B O 1
ATOM 4092 N N . THR B 1 228 ? -3.629 5.781 -2.613 1 77.06 228 THR B N 1
ATOM 4093 C CA . THR B 1 228 ? -4.645 5.285 -1.69 1 77.06 228 THR B CA 1
ATOM 4094 C C . THR B 1 228 ? -4.492 3.783 -1.477 1 77.06 228 THR B C 1
ATOM 4096 O O . THR B 1 228 ? -4.984 3.238 -0.487 1 77.06 228 THR B O 1
ATOM 4099 N N . HIS B 1 229 ? -3.797 3.133 -2.336 1 77.75 229 HIS B N 1
ATOM 4100 C CA . HIS B 1 229 ? -3.635 1.688 -2.219 1 77.75 229 HIS B CA 1
ATOM 4101 C C . HIS B 1 229 ? -2.252 1.329 -1.689 1 77.75 229 HIS B C 1
ATOM 4103 O O . HIS B 1 229 ? -1.86 0.16 -1.705 1 77.75 229 HIS B O 1
ATOM 4109 N N . GLY B 1 230 ? -1.645 2.275 -1.232 1 79.56 230 GLY B N 1
ATOM 4110 C CA . GLY B 1 230 ? -0.312 2.031 -0.705 1 79.56 230 GLY B CA 1
ATOM 4111 C C . GLY B 1 230 ? 0.788 2.305 -1.712 1 79.56 230 GLY B C 1
ATOM 4112 O O . GLY B 1 230 ? 0.792 1.734 -2.805 1 79.56 230 GLY B O 1
ATOM 4113 N N . ALA B 1 231 ? 1.67 3.176 -1.362 1 84.75 231 ALA B N 1
ATOM 4114 C CA . ALA B 1 231 ? 2.791 3.531 -2.229 1 84.75 231 ALA B CA 1
ATOM 4115 C C . ALA B 1 231 ? 4.027 2.701 -1.893 1 84.75 231 ALA B C 1
ATOM 4117 O O . ALA B 1 231 ? 4.211 2.283 -0.747 1 84.75 231 ALA B O 1
ATOM 4118 N N . ILE B 1 232 ? 4.766 2.438 -2.912 1 90.44 232 ILE B N 1
ATOM 4119 C CA . ILE B 1 232 ? 6.023 1.727 -2.701 1 90.44 232 ILE B CA 1
ATOM 4120 C C . ILE B 1 232 ? 7.07 2.684 -2.135 1 90.44 232 ILE B C 1
ATOM 4122 O O . ILE B 1 232 ? 7.242 3.795 -2.641 1 90.44 232 ILE B O 1
ATOM 4126 N N . ALA B 1 233 ? 7.688 2.176 -1.086 1 91.44 233 ALA B N 1
ATOM 4127 C CA . ALA B 1 233 ? 8.75 2.975 -0.482 1 91.44 233 ALA B CA 1
ATOM 4128 C C . ALA B 1 233 ? 9.906 3.176 -1.458 1 91.44 233 ALA B C 1
ATOM 4130 O O . ALA B 1 233 ? 10.273 2.256 -2.191 1 91.44 233 ALA B O 1
ATOM 4131 N N . SER B 1 234 ? 10.516 4.297 -1.41 1 90.81 234 SER B N 1
ATOM 4132 C CA . SER B 1 234 ? 11.547 4.695 -2.361 1 90.81 234 SER B CA 1
ATOM 4133 C C . SER B 1 234 ? 12.727 3.738 -2.332 1 90.81 234 SER B C 1
ATOM 4135 O O . SER B 1 234 ? 13.297 3.416 -3.375 1 90.81 234 SER B O 1
ATOM 4137 N N . PRO B 1 235 ? 13.172 3.285 -1.137 1 89.81 235 PRO B N 1
ATOM 4138 C CA . PRO B 1 235 ? 14.297 2.348 -1.155 1 89.81 235 PRO B CA 1
ATOM 4139 C C . PRO B 1 235 ? 13.984 1.062 -1.916 1 89.81 235 PRO B C 1
ATOM 4141 O O . PRO B 1 235 ? 14.867 0.49 -2.562 1 89.81 235 PRO B O 1
ATOM 4144 N N . LEU B 1 236 ? 12.773 0.616 -1.828 1 90.88 236 LEU B N 1
ATOM 4145 C CA . LEU B 1 236 ? 12.367 -0.57 -2.57 1 90.88 236 LEU B CA 1
ATOM 4146 C C . LEU B 1 236 ? 12.297 -0.279 -4.066 1 90.88 236 LEU B C 1
ATOM 4148 O O . LEU B 1 236 ? 12.758 -1.08 -4.883 1 90.88 236 LEU B O 1
ATOM 4152 N N . LEU B 1 237 ? 11.719 0.828 -4.355 1 91.31 237 LEU B N 1
ATOM 4153 C CA . LEU B 1 237 ? 11.617 1.246 -5.75 1 91.31 237 LEU B CA 1
ATOM 4154 C C . LEU B 1 237 ? 12.992 1.3 -6.406 1 91.31 237 LEU B C 1
ATOM 4156 O O . LEU B 1 237 ? 13.18 0.796 -7.516 1 91.31 237 LEU B O 1
ATOM 4160 N N . ALA B 1 238 ? 13.906 1.857 -5.73 1 91.31 238 ALA B N 1
ATOM 4161 C CA . ALA B 1 238 ? 15.266 2.018 -6.234 1 91.31 238 ALA B CA 1
ATOM 4162 C C . ALA B 1 238 ? 15.969 0.669 -6.355 1 91.31 238 ALA B C 1
ATOM 4164 O O . ALA B 1 238 ? 16.875 0.507 -7.176 1 91.31 238 ALA B O 1
ATOM 4165 N N . ALA B 1 239 ? 15.531 -0.249 -5.602 1 92.12 239 ALA B N 1
ATOM 4166 C CA . ALA B 1 239 ? 16.203 -1.542 -5.527 1 92.12 239 ALA B CA 1
ATOM 4167 C C . ALA B 1 239 ? 15.734 -2.471 -6.645 1 92.12 239 ALA B C 1
ATOM 4169 O O . ALA B 1 239 ? 16.359 -3.496 -6.914 1 92.12 239 ALA B O 1
ATOM 4170 N N . VAL B 1 240 ? 14.664 -2.188 -7.352 1 94.81 240 VAL B N 1
ATOM 4171 C CA . VAL B 1 240 ? 13.977 -3.105 -8.25 1 94.81 240 VAL B CA 1
ATOM 4172 C C . VAL B 1 240 ? 14.945 -3.592 -9.328 1 94.81 240 VAL B C 1
ATOM 4174 O O . VAL B 1 240 ? 15.078 -4.797 -9.562 1 94.81 240 VAL B O 1
ATOM 4177 N N . PRO B 1 241 ? 15.742 -2.66 -10 1 95.12 241 PRO B N 1
ATOM 4178 C CA . PRO B 1 241 ? 16.625 -3.15 -11.055 1 95.12 241 PRO B CA 1
ATOM 4179 C C . PRO B 1 241 ? 17.641 -4.176 -10.555 1 95.12 241 PRO B C 1
ATOM 4181 O O . PRO B 1 241 ? 17.797 -5.234 -11.164 1 95.12 241 PRO B O 1
ATOM 4184 N N . ARG B 1 242 ? 18.203 -3.961 -9.43 1 93.94 242 ARG B N 1
ATOM 4185 C CA . ARG B 1 242 ? 19.219 -4.855 -8.891 1 93.94 242 ARG B CA 1
ATOM 4186 C C . ARG B 1 242 ? 18.594 -6.145 -8.367 1 93.94 242 ARG B C 1
ATOM 4188 O O . ARG B 1 242 ? 19.203 -7.219 -8.477 1 93.94 242 ARG B O 1
ATOM 4195 N N . LEU B 1 243 ? 17.438 -6.027 -7.762 1 94.44 243 LEU B N 1
ATOM 4196 C CA . LEU B 1 243 ? 16.734 -7.215 -7.273 1 94.44 243 LEU B CA 1
ATOM 4197 C C . LEU B 1 243 ? 16.438 -8.18 -8.414 1 94.44 243 LEU B C 1
ATOM 4199 O O . LEU B 1 243 ? 16.703 -9.375 -8.312 1 94.44 243 LEU B O 1
ATOM 4203 N N . LEU B 1 244 ? 15.93 -7.66 -9.516 1 96.31 244 LEU B N 1
ATOM 4204 C CA . LEU B 1 244 ? 15.57 -8.492 -10.656 1 96.31 244 LEU B CA 1
ATOM 4205 C C . LEU B 1 244 ? 16.812 -9.109 -11.305 1 96.31 244 LEU B C 1
ATOM 4207 O O . LEU B 1 244 ? 16.781 -10.266 -11.711 1 96.31 244 LEU B O 1
ATOM 4211 N N . GLU B 1 245 ? 17.828 -8.391 -11.32 1 93.25 245 GLU B N 1
ATOM 4212 C CA . GLU B 1 245 ? 19.078 -8.891 -11.883 1 93.25 245 GLU B CA 1
ATOM 4213 C C . GLU B 1 245 ? 19.641 -10.039 -11.062 1 93.25 245 GLU B C 1
ATOM 4215 O O . GLU B 1 245 ? 20.266 -10.953 -11.602 1 93.25 245 GLU B O 1
ATOM 4220 N N . SER B 1 246 ? 19.406 -10.039 -9.789 1 91.88 246 SER B N 1
ATOM 4221 C CA . SER B 1 246 ? 20 -11.016 -8.883 1 91.88 246 SER B CA 1
ATOM 4222 C C . SER B 1 246 ? 19.109 -12.25 -8.742 1 91.88 246 SER B C 1
ATOM 4224 O O . SER B 1 246 ? 19.438 -13.18 -8.008 1 91.88 246 SER B O 1
ATOM 4226 N N . ALA B 1 247 ? 18.062 -12.312 -9.508 1 94.06 247 ALA B N 1
ATOM 4227 C CA . ALA B 1 247 ? 17.016 -13.273 -9.211 1 94.06 247 ALA B CA 1
ATOM 4228 C C . ALA B 1 247 ? 17.219 -14.578 -9.984 1 94.06 247 ALA B C 1
ATOM 4230 O O . ALA B 1 247 ? 16.625 -15.602 -9.656 1 94.06 247 ALA B O 1
ATOM 4231 N N . SER B 1 248 ? 18.047 -14.609 -11.008 1 92.88 248 SER B N 1
ATOM 4232 C CA . SER B 1 248 ? 18.109 -15.695 -11.984 1 92.88 248 SER B CA 1
ATOM 4233 C C . SER B 1 248 ? 18.453 -17.016 -11.312 1 92.88 248 SER B C 1
ATOM 4235 O O . SER B 1 248 ? 17.75 -18.016 -11.508 1 92.88 248 SER B O 1
ATOM 4237 N N . ALA B 1 249 ? 19.469 -17.031 -10.484 1 94.62 249 ALA B N 1
ATOM 4238 C CA . ALA B 1 249 ? 19.922 -18.281 -9.852 1 94.62 249 ALA B CA 1
ATOM 4239 C C . ALA B 1 249 ? 18.828 -18.844 -8.945 1 94.62 249 ALA B C 1
ATOM 4241 O O . ALA B 1 249 ? 18.625 -20.062 -8.906 1 94.62 249 ALA B O 1
ATOM 4242 N N . THR B 1 250 ? 18.219 -18 -8.234 1 96.19 250 THR B N 1
ATOM 4243 C CA . THR B 1 250 ? 17.156 -18.438 -7.344 1 96.19 250 THR B CA 1
ATOM 4244 C C . THR B 1 250 ? 15.969 -18.984 -8.141 1 96.19 250 THR B C 1
ATOM 4246 O O . THR B 1 250 ? 15.375 -20 -7.773 1 96.19 250 THR B O 1
ATOM 4249 N N . ARG B 1 251 ? 15.625 -18.359 -9.234 1 96.19 251 ARG B N 1
ATOM 4250 C CA . ARG B 1 251 ? 14.523 -18.797 -10.086 1 96.19 251 ARG B CA 1
ATOM 4251 C C . ARG B 1 251 ? 14.805 -20.188 -10.672 1 96.19 251 ARG B C 1
ATOM 4253 O O . ARG B 1 251 ? 13.914 -21.031 -10.734 1 96.19 251 ARG B O 1
ATOM 4260 N N . ASP B 1 252 ? 16.047 -20.391 -11 1 96.06 252 ASP B N 1
ATOM 4261 C CA . ASP B 1 252 ? 16.438 -21.719 -11.484 1 96.06 252 ASP B CA 1
ATOM 4262 C C . ASP B 1 252 ? 16.281 -22.766 -10.383 1 96.06 252 ASP B C 1
ATOM 4264 O O . ASP B 1 252 ? 15.797 -23.875 -10.641 1 96.06 252 ASP B O 1
ATOM 4268 N N . ALA B 1 253 ? 16.703 -22.406 -9.242 1 97.31 253 ALA B N 1
ATOM 4269 C CA . ALA B 1 253 ? 16.594 -23.328 -8.109 1 97.31 253 ALA B CA 1
ATOM 4270 C C . ALA B 1 253 ? 15.141 -23.641 -7.785 1 97.31 253 ALA B C 1
ATOM 4272 O O . ALA B 1 253 ? 14.805 -24.766 -7.426 1 97.31 253 ALA B O 1
ATOM 4273 N N . ILE B 1 254 ? 14.305 -22.641 -7.879 1 97.31 254 ILE B N 1
ATOM 4274 C CA . ILE B 1 254 ? 12.875 -22.828 -7.652 1 97.31 254 ILE B CA 1
ATOM 4275 C C . ILE B 1 254 ? 12.312 -23.828 -8.672 1 97.31 254 ILE B C 1
ATOM 4277 O O . ILE B 1 254 ? 11.617 -24.766 -8.312 1 97.31 254 ILE B O 1
ATOM 4281 N N . THR B 1 255 ? 12.664 -23.594 -9.914 1 96.12 255 THR B N 1
ATOM 4282 C CA . THR B 1 255 ? 12.195 -24.484 -10.977 1 96.12 255 THR B CA 1
ATOM 4283 C C . THR B 1 255 ? 12.641 -25.922 -10.734 1 96.12 255 THR B C 1
ATOM 4285 O O . THR B 1 255 ? 11.852 -26.844 -10.867 1 96.12 255 THR B O 1
ATOM 4288 N N . ALA B 1 256 ? 13.852 -26.078 -10.328 1 96.81 256 ALA B N 1
ATOM 4289 C CA . ALA B 1 256 ? 14.383 -27.406 -10.062 1 96.81 256 ALA B CA 1
ATOM 4290 C C . ALA B 1 256 ? 13.656 -28.062 -8.898 1 96.81 256 ALA B C 1
ATOM 4292 O O . ALA B 1 256 ? 13.336 -29.266 -8.945 1 96.81 256 ALA B O 1
ATOM 4293 N N . ARG B 1 257 ? 13.438 -27.281 -7.824 1 97.69 257 ARG B N 1
ATOM 4294 C CA . ARG B 1 257 ? 12.727 -27.781 -6.652 1 97.69 257 ARG B CA 1
ATOM 4295 C C . ARG B 1 257 ? 11.312 -28.234 -7.012 1 97.69 257 ARG B C 1
ATOM 4297 O O . ARG B 1 257 ? 10.883 -29.312 -6.617 1 97.69 257 ARG B O 1
ATOM 4304 N N . ILE B 1 258 ? 10.617 -27.422 -7.77 1 97.06 258 ILE B N 1
ATOM 4305 C CA . ILE B 1 258 ? 9.25 -27.703 -8.172 1 97.06 258 ILE B CA 1
ATOM 4306 C C . ILE B 1 258 ? 9.219 -28.969 -9.023 1 97.06 258 ILE B C 1
ATOM 4308 O O . ILE B 1 258 ? 8.391 -29.859 -8.797 1 97.06 258 ILE B O 1
ATOM 4312 N N . ARG B 1 259 ? 10.117 -29.078 -9.93 1 96 259 ARG B N 1
ATOM 4313 C CA . ARG B 1 259 ? 10.18 -30.25 -10.797 1 96 259 ARG B CA 1
ATOM 4314 C C . ARG B 1 259 ? 10.43 -31.516 -9.984 1 96 259 ARG B C 1
ATOM 4316 O O . ARG B 1 259 ? 9.734 -32.531 -10.172 1 96 259 ARG B O 1
ATOM 4323 N N . ARG B 1 260 ? 11.367 -31.438 -9.133 1 97.12 260 ARG B N 1
ATOM 4324 C CA . ARG B 1 260 ? 11.711 -32.594 -8.305 1 97.12 260 ARG B CA 1
ATOM 4325 C C . ARG B 1 260 ? 10.516 -33.062 -7.473 1 97.12 260 ARG B C 1
ATOM 4327 O O . ARG B 1 260 ? 10.203 -34.25 -7.418 1 97.12 260 ARG B O 1
ATOM 4334 N N . ASN B 1 261 ? 9.938 -32.125 -6.801 1 96.88 261 ASN B N 1
ATOM 4335 C CA . ASN B 1 261 ? 8.828 -32.469 -5.906 1 96.88 261 ASN B CA 1
ATOM 4336 C C . ASN B 1 261 ? 7.598 -32.906 -6.688 1 96.88 261 ASN B C 1
ATOM 4338 O O . ASN B 1 261 ? 6.859 -33.781 -6.234 1 96.88 261 ASN B O 1
ATOM 4342 N N . LEU B 1 262 ? 7.391 -32.312 -7.836 1 95.44 262 LEU B N 1
ATOM 4343 C CA . LEU B 1 262 ? 6.277 -32.75 -8.672 1 95.44 262 LEU B CA 1
ATOM 4344 C C . LEU B 1 262 ? 6.504 -34.188 -9.18 1 95.44 262 LEU B C 1
ATOM 4346 O O . LEU B 1 262 ? 5.57 -34.969 -9.219 1 95.44 262 LEU B O 1
ATOM 4350 N N . ASP B 1 263 ? 7.695 -34.469 -9.547 1 95.06 263 ASP B N 1
ATOM 4351 C CA . ASP B 1 263 ? 8.031 -35.844 -9.961 1 95.06 263 ASP B CA 1
ATOM 4352 C C . ASP B 1 263 ? 7.777 -36.844 -8.828 1 95.06 263 ASP B C 1
ATOM 4354 O O . ASP B 1 263 ? 7.246 -37.938 -9.062 1 95.06 263 ASP B O 1
ATOM 4358 N N . ALA B 1 264 ? 8.164 -36.438 -7.688 1 96.69 264 ALA B N 1
ATOM 4359 C CA . ALA B 1 264 ? 7.926 -37.281 -6.523 1 96.69 264 ALA B CA 1
ATOM 4360 C C . ALA B 1 264 ? 6.43 -37.531 -6.301 1 96.69 264 ALA B C 1
ATOM 4362 O O . ALA B 1 264 ? 6.008 -38.625 -5.961 1 96.69 264 ALA B O 1
ATOM 4363 N N . LEU B 1 265 ? 5.684 -36.5 -6.453 1 95.31 265 LEU B N 1
ATOM 4364 C CA . LEU B 1 265 ? 4.234 -36.594 -6.309 1 95.31 265 LEU B CA 1
ATOM 4365 C C . LEU B 1 265 ? 3.643 -37.5 -7.375 1 95.31 265 LEU B C 1
ATOM 4367 O O . LEU B 1 265 ? 2.84 -38.375 -7.059 1 95.31 265 LEU B O 1
ATOM 4371 N N . ARG B 1 266 ? 4.047 -37.344 -8.57 1 92.75 266 ARG B N 1
ATOM 4372 C CA . ARG B 1 266 ? 3.539 -38.125 -9.688 1 92.75 266 ARG B CA 1
ATOM 4373 C C . ARG B 1 266 ? 3.873 -39.594 -9.516 1 92.75 266 ARG B C 1
ATOM 4375 O O . ARG B 1 266 ? 3.088 -40.469 -9.906 1 92.75 266 ARG B O 1
ATOM 4382 N N . ALA B 1 267 ? 4.973 -39.844 -8.977 1 94.69 267 ALA B N 1
ATOM 4383 C CA . ALA B 1 267 ? 5.398 -41.219 -8.742 1 94.69 267 ALA B CA 1
ATOM 4384 C C . ALA B 1 267 ? 4.492 -41.906 -7.723 1 94.69 267 ALA B C 1
ATOM 4386 O O . ALA B 1 267 ? 4.27 -43.125 -7.793 1 94.69 267 ALA B O 1
ATOM 4387 N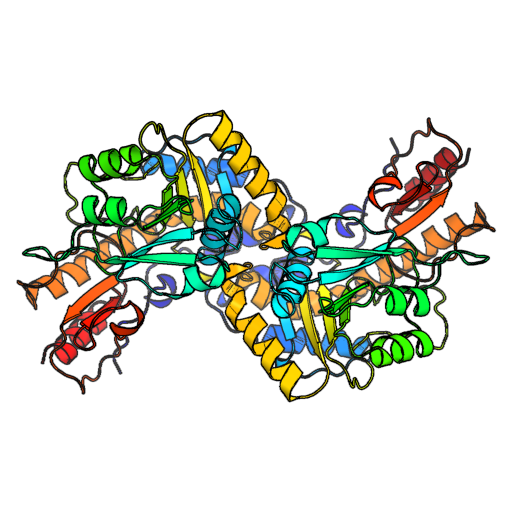 N . ARG B 1 268 ? 3.965 -41.156 -6.836 1 93.5 268 ARG B N 1
ATOM 4388 C CA . ARG B 1 268 ? 3.162 -41.688 -5.75 1 93.5 268 ARG B CA 1
ATOM 4389 C C . ARG B 1 268 ? 1.682 -41.719 -6.117 1 93.5 268 ARG B C 1
ATOM 4391 O O . ARG B 1 268 ? 0.914 -42.531 -5.578 1 93.5 268 ARG B O 1
ATOM 4398 N N . VAL B 1 269 ? 1.339 -40.781 -6.918 1 90.06 269 VAL B N 1
ATOM 4399 C CA . VAL B 1 269 ? -0.054 -40.688 -7.34 1 90.06 269 VAL B CA 1
ATOM 4400 C C . VAL B 1 269 ? -0.124 -40.594 -8.867 1 90.06 269 VAL B C 1
ATOM 4402 O O . VAL B 1 269 ? -0.539 -39.562 -9.406 1 90.06 269 VAL B O 1
ATOM 4405 N N . PRO B 1 270 ? 0.038 -41.625 -9.523 1 81.81 270 PRO B N 1
ATOM 4406 C CA . PRO B 1 270 ? 0.116 -41.562 -10.984 1 81.81 270 PRO B CA 1
ATOM 4407 C C . PRO B 1 270 ? -1.194 -41.125 -11.633 1 81.81 270 PRO B C 1
ATOM 4409 O O . PRO B 1 270 ? -1.185 -40.562 -12.719 1 81.81 270 PRO B O 1
ATOM 4412 N N . ASP B 1 271 ? -2.244 -41.344 -10.977 1 77.56 271 ASP B N 1
ATOM 4413 C CA . ASP B 1 271 ? -3.537 -40.938 -11.531 1 77.56 271 ASP B CA 1
ATOM 4414 C C . ASP B 1 271 ? -4.016 -39.625 -10.945 1 77.56 271 ASP B C 1
ATOM 4416 O O . ASP B 1 271 ? -5.199 -39.281 -11.039 1 77.56 271 ASP B O 1
ATOM 4420 N N . GLY B 1 272 ? -3.064 -38.969 -10.414 1 79.75 272 GLY B N 1
ATOM 4421 C CA . GLY B 1 272 ? -3.424 -37.688 -9.805 1 79.75 272 GLY B CA 1
ATOM 4422 C C . GLY B 1 272 ? -3.625 -36.594 -10.812 1 79.75 272 GLY B C 1
ATOM 4423 O O . GLY B 1 272 ? -3.43 -36.781 -12.016 1 79.75 272 GLY B O 1
ATOM 4424 N N . ALA B 1 273 ? -4.082 -35.438 -10.352 1 78.94 273 ALA B N 1
ATOM 4425 C CA . ALA B 1 273 ? -4.332 -34.25 -11.188 1 78.94 273 ALA B CA 1
ATOM 4426 C C . ALA B 1 273 ? -3.057 -33.812 -11.883 1 78.94 273 ALA B C 1
ATOM 4428 O O . ALA B 1 273 ? -1.982 -33.781 -11.273 1 78.94 273 ALA B O 1
ATOM 4429 N N . ARG B 1 274 ? -3.221 -33.562 -13.203 1 86.25 274 ARG B N 1
ATOM 4430 C CA . ARG B 1 274 ? -2.105 -33.031 -13.977 1 86.25 274 ARG B CA 1
ATOM 4431 C C . ARG B 1 274 ? -1.802 -31.594 -13.578 1 86.25 274 ARG B C 1
ATOM 4433 O O . ARG B 1 274 ? -2.684 -30.734 -13.617 1 86.25 274 ARG B O 1
ATOM 4440 N N . ILE B 1 275 ? -0.638 -31.375 -13.164 1 90.69 275 ILE B N 1
ATOM 4441 C CA . ILE B 1 275 ? -0.165 -30.062 -12.773 1 90.69 275 ILE B CA 1
ATOM 4442 C C . ILE B 1 275 ? 0.877 -29.562 -13.766 1 90.69 275 ILE B C 1
ATOM 4444 O O . ILE B 1 275 ? 1.956 -30.156 -13.891 1 90.69 275 ILE B O 1
ATOM 4448 N N . GLU B 1 276 ? 0.537 -28.469 -14.453 1 92.94 276 GLU B N 1
ATOM 4449 C CA . GLU B 1 276 ? 1.377 -28.016 -15.555 1 92.94 276 GLU B CA 1
ATOM 4450 C C . GLU B 1 276 ? 2.229 -26.812 -15.133 1 92.94 276 GLU B C 1
ATOM 4452 O O . GLU B 1 276 ? 3.188 -26.453 -15.812 1 92.94 276 GLU B O 1
ATOM 4457 N N . GLY B 1 277 ? 1.894 -26.172 -14 1 93.56 277 GLY B N 1
ATOM 4458 C CA . GLY B 1 277 ? 2.66 -25.031 -13.547 1 93.56 277 GLY B CA 1
ATOM 4459 C C . GLY B 1 277 ? 2.271 -24.562 -12.156 1 93.56 277 GLY B C 1
ATOM 4460 O O . GLY B 1 277 ? 1.319 -25.078 -11.562 1 93.56 277 GLY B O 1
ATOM 4461 N N . GLY B 1 278 ? 3.084 -23.594 -11.586 1 94.06 278 GLY B N 1
ATOM 4462 C CA . GLY B 1 278 ? 2.859 -23.031 -10.266 1 94.06 278 GLY B CA 1
ATOM 4463 C C . GLY B 1 278 ? 3.686 -23.719 -9.188 1 94.06 278 GLY B C 1
ATOM 4464 O O . GLY B 1 278 ? 4.535 -24.562 -9.484 1 94.06 278 GLY B O 1
ATOM 4465 N N . TRP B 1 279 ? 3.4 -23.312 -7.898 1 94.69 279 TRP B N 1
ATOM 4466 C CA . TRP B 1 279 ? 4.168 -23.828 -6.773 1 94.69 279 TRP B CA 1
ATOM 4467 C C . TRP B 1 279 ? 3.287 -24.672 -5.848 1 94.69 279 TRP B C 1
ATOM 4469 O O . TRP B 1 279 ? 3.715 -25.062 -4.766 1 94.69 279 TRP B O 1
ATOM 4479 N N . LEU B 1 280 ? 2.051 -24.828 -6.277 1 95 280 LEU B N 1
ATOM 4480 C CA . LEU B 1 280 ? 1.117 -25.578 -5.453 1 95 280 LEU B CA 1
ATOM 4481 C C . LEU B 1 280 ? 0.583 -26.797 -6.215 1 95 280 LEU B C 1
ATOM 4483 O O . LEU B 1 280 ? 0.556 -26.797 -7.449 1 95 280 LEU B O 1
ATOM 4487 N N . ALA B 1 281 ? 0.212 -27.766 -5.422 1 94.06 281 ALA B N 1
ATOM 4488 C CA . ALA B 1 281 ? -0.432 -28.953 -5.984 1 94.06 281 ALA B CA 1
ATOM 4489 C C . ALA B 1 281 ? -1.622 -29.375 -5.133 1 94.06 281 ALA B C 1
ATOM 4491 O O . ALA B 1 281 ? -1.538 -29.406 -3.902 1 94.06 281 ALA B O 1
ATOM 4492 N N . CYS B 1 282 ? -2.652 -29.594 -5.773 1 92.25 282 CYS B N 1
ATOM 4493 C CA . CYS B 1 282 ? -3.787 -30.172 -5.055 1 92.25 282 CYS B CA 1
ATOM 4494 C C . CYS B 1 282 ? -3.848 -31.672 -5.242 1 92.25 282 CYS B C 1
ATOM 4496 O O . CYS B 1 282 ? -3.559 -32.188 -6.328 1 92.25 282 CYS B O 1
ATOM 4498 N N . LEU B 1 283 ? -4.133 -32.406 -4.188 1 90.75 283 LEU B N 1
ATOM 4499 C CA . LEU B 1 283 ? -4.234 -33.875 -4.246 1 90.75 283 LEU B CA 1
ATOM 4500 C C . LEU B 1 283 ? -5.262 -34.375 -3.242 1 90.75 283 LEU B C 1
ATOM 4502 O O . LEU B 1 283 ? -5.555 -33.719 -2.25 1 90.75 283 LEU B O 1
ATOM 4506 N N . ARG B 1 284 ? -5.773 -35.469 -3.541 1 89.75 284 ARG B N 1
ATOM 4507 C CA . ARG B 1 284 ? -6.637 -36.156 -2.594 1 89.75 284 ARG B CA 1
ATOM 4508 C C . ARG B 1 284 ? -5.816 -36.938 -1.567 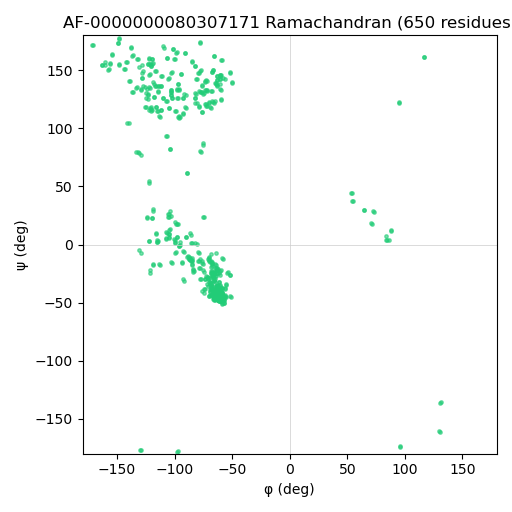1 89.75 284 ARG B C 1
ATOM 4510 O O . ARG B 1 284 ? -4.863 -37.625 -1.925 1 89.75 284 ARG B O 1
ATOM 4517 N N . TYR B 1 285 ? -6.082 -36.688 -0.391 1 88.5 285 TYR B N 1
ATOM 4518 C CA . TYR B 1 285 ? -5.328 -37.375 0.645 1 88.5 285 TYR B CA 1
ATOM 4519 C C . TYR B 1 285 ? -6.121 -38.562 1.196 1 88.5 285 TYR B C 1
ATOM 4521 O O . TYR B 1 285 ? -7.328 -38.656 0.963 1 88.5 285 TYR B O 1
ATOM 4529 N N . ARG B 1 286 ? -5.453 -39.531 1.965 1 86.19 286 ARG B N 1
ATOM 4530 C CA . ARG B 1 286 ? -6.051 -40.781 2.424 1 86.19 286 ARG B CA 1
ATOM 4531 C C . ARG B 1 286 ? -6.012 -40.875 3.945 1 86.19 286 ARG B C 1
ATOM 4533 O O . ARG B 1 286 ? -6.824 -41.594 4.547 1 86.19 286 ARG B O 1
ATOM 4540 N N . ASN B 1 287 ? -5.039 -40.125 4.531 1 87.69 287 ASN B N 1
ATOM 4541 C CA . ASN B 1 287 ? -4.828 -40.25 5.969 1 87.69 287 ASN B CA 1
ATOM 4542 C C . ASN B 1 287 ? -5.215 -38.969 6.711 1 87.69 287 ASN B C 1
ATOM 4544 O O . ASN B 1 287 ? -4.441 -38.031 6.758 1 87.69 287 ASN B O 1
ATOM 4548 N N . GLU B 1 288 ? -6.188 -38.938 7.422 1 81.25 288 GLU B N 1
ATOM 4549 C CA . GLU B 1 288 ? -6.691 -37.781 8.148 1 81.25 288 GLU B CA 1
ATOM 4550 C C . GLU B 1 288 ? -5.82 -37.469 9.367 1 81.25 288 GLU B C 1
ATOM 4552 O O . GLU B 1 288 ? -5.844 -36.344 9.875 1 81.25 288 GLU B O 1
ATOM 4557 N N . ASN B 1 289 ? -5.129 -38.469 9.828 1 82.19 289 ASN B N 1
ATOM 4558 C CA . ASN B 1 289 ? -4.281 -38.281 11 1 82.19 289 ASN B CA 1
ATOM 4559 C C . ASN B 1 289 ? -2.809 -38.188 10.625 1 82.19 289 ASN B C 1
ATOM 4561 O O . ASN B 1 289 ? -1.929 -38.469 11.43 1 82.19 289 ASN B O 1
ATOM 4565 N N . ALA B 1 290 ? -2.607 -37.719 9.461 1 83.88 290 ALA B N 1
ATOM 4566 C CA . ALA B 1 290 ? -1.239 -37.625 8.961 1 83.88 290 ALA B CA 1
ATOM 4567 C C . ALA B 1 290 ? -0.409 -36.656 9.797 1 83.88 290 ALA B C 1
ATOM 4569 O O . ALA B 1 290 ? -0.911 -35.625 10.242 1 83.88 290 ALA B O 1
ATOM 4570 N N . GLY B 1 291 ? 0.841 -37 10.102 1 90.5 291 GLY B N 1
ATOM 4571 C CA . GLY B 1 291 ? 1.805 -36.125 10.742 1 90.5 291 GLY B CA 1
ATOM 4572 C C . GLY B 1 291 ? 2.357 -35.062 9.805 1 90.5 291 GLY B C 1
ATOM 4573 O O . GLY B 1 291 ? 3.549 -34.75 9.844 1 90.5 291 GLY B O 1
ATOM 4574 N N . ALA B 1 292 ? 1.642 -34.75 8.805 1 93.88 292 ALA B N 1
ATOM 4575 C CA . ALA B 1 292 ? 2.012 -33.719 7.832 1 93.88 292 ALA B CA 1
ATOM 4576 C C . ALA B 1 292 ? 0.949 -32.625 7.762 1 93.88 292 ALA B C 1
ATOM 4578 O O . ALA B 1 292 ? -0.25 -32.906 7.777 1 93.88 292 ALA B O 1
ATOM 4579 N N . HIS B 1 293 ? 1.43 -31.453 7.758 1 94.75 293 HIS B N 1
ATOM 4580 C CA . HIS B 1 293 ? 0.554 -30.281 7.684 1 94.75 293 HIS B CA 1
ATOM 4581 C C . HIS B 1 293 ? 0.407 -29.797 6.246 1 94.75 293 HIS B C 1
ATOM 4583 O O . HIS B 1 293 ? 1.385 -29.375 5.625 1 94.75 293 HIS B O 1
ATOM 4589 N N . ALA B 1 294 ? -0.776 -29.984 5.695 1 95.31 294 ALA B N 1
ATOM 4590 C CA . ALA B 1 294 ? -1.167 -29.484 4.383 1 95.31 294 ALA B CA 1
ATOM 4591 C C . ALA B 1 294 ? -2.354 -28.531 4.496 1 95.31 294 ALA B C 1
ATOM 4593 O O . ALA B 1 294 ? -3.059 -28.516 5.508 1 95.31 294 ALA B O 1
ATOM 4594 N N . ARG B 1 295 ? -2.523 -27.719 3.469 1 93.94 295 ARG B N 1
ATOM 4595 C CA . ARG B 1 295 ? -3.666 -26.812 3.5 1 93.94 295 ARG B CA 1
ATOM 4596 C C . ARG B 1 295 ? -4.953 -27.531 3.127 1 93.94 295 ARG B C 1
ATOM 4598 O O . ARG B 1 295 ? -5.02 -28.188 2.086 1 93.94 295 ARG B O 1
ATOM 4605 N N . PRO B 1 296 ? -5.922 -27.266 3.984 1 92.12 296 PRO B N 1
ATOM 4606 C CA . PRO B 1 296 ? -7.199 -27.891 3.645 1 92.12 296 PRO B CA 1
ATOM 4607 C C . PRO B 1 296 ? -7.789 -27.375 2.34 1 92.12 296 PRO B C 1
ATOM 4609 O O . PRO B 1 296 ? -7.777 -26.156 2.096 1 92.12 296 PRO B O 1
ATOM 4612 N N . GLY B 1 297 ? -8.336 -28.312 1.558 1 89.94 297 GLY B N 1
ATOM 4613 C CA . GLY B 1 297 ? -8.906 -27.953 0.269 1 89.94 297 GLY B CA 1
ATOM 4614 C C . GLY B 1 297 ? -10.062 -26.984 0.381 1 89.94 297 GLY B C 1
ATOM 4615 O O . GLY B 1 297 ? -10.281 -26.172 -0.513 1 89.94 297 GLY B O 1
ATOM 4616 N N . VAL B 1 298 ? -10.727 -26.938 1.45 1 87.31 298 VAL B N 1
ATOM 4617 C CA . VAL B 1 298 ? -11.906 -26.109 1.653 1 87.31 298 VAL B CA 1
ATOM 4618 C C . VAL B 1 298 ? -11.523 -24.641 1.605 1 87.31 298 VAL B C 1
ATOM 4620 O O . VAL B 1 298 ? -12.336 -23.797 1.236 1 87.31 298 VAL B O 1
ATOM 4623 N N . LEU B 1 299 ? -10.266 -24.344 1.895 1 85.5 299 LEU B N 1
ATOM 4624 C CA . LEU B 1 299 ? -9.773 -22.969 1.813 1 85.5 299 LEU B CA 1
ATOM 4625 C C . LEU B 1 299 ? -9.695 -22.5 0.363 1 85.5 299 LEU B C 1
ATOM 4627 O O . LEU B 1 299 ? -9.594 -21.312 0.095 1 85.5 299 LEU B O 1
ATOM 4631 N N . TYR B 1 300 ? -9.773 -23.422 -0.559 1 87.56 300 TYR B N 1
ATOM 4632 C CA . TYR B 1 300 ? -9.656 -23.141 -1.984 1 87.56 300 TYR B CA 1
ATOM 4633 C C . TYR B 1 300 ? -10.953 -23.469 -2.713 1 87.56 300 TYR B C 1
ATOM 4635 O O . TYR B 1 300 ? -10.977 -23.578 -3.941 1 87.56 300 TYR B O 1
ATOM 4643 N N . ASP B 1 301 ? -11.961 -23.734 -1.96 1 84.75 301 ASP B N 1
ATOM 4644 C CA . ASP B 1 301 ? -13.266 -24.094 -2.51 1 84.75 301 ASP B CA 1
ATOM 4645 C C . ASP B 1 301 ? -13.25 -25.5 -3.107 1 84.75 301 ASP B C 1
ATOM 4647 O O . ASP B 1 301 ? -13.906 -25.75 -4.121 1 84.75 301 ASP B O 1
ATOM 4651 N N . LEU B 1 302 ? -12.398 -26.344 -2.576 1 87 302 LEU B N 1
ATOM 4652 C CA . LEU B 1 302 ? -12.391 -2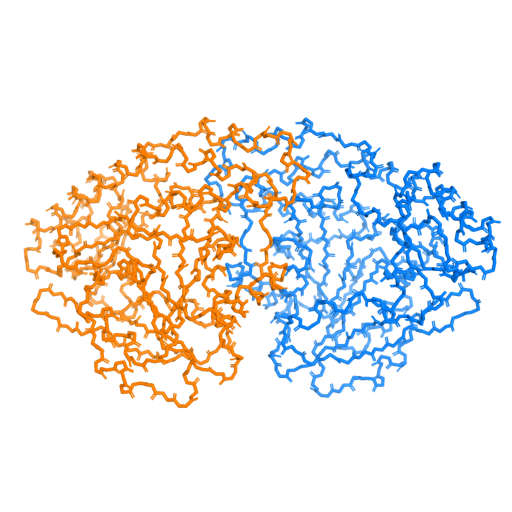7.766 -2.891 1 87 302 LEU B CA 1
ATOM 4653 C C . LEU B 1 302 ? -13.086 -28.578 -1.795 1 87 302 LEU B C 1
ATOM 4655 O O . LEU B 1 302 ? -13.359 -28.047 -0.714 1 87 302 LEU B O 1
ATOM 4659 N N . SER B 1 303 ? -13.5 -29.797 -2.18 1 87.5 303 SER B N 1
ATOM 4660 C CA . SER B 1 303 ? -14.094 -30.672 -1.177 1 87.5 303 SER B CA 1
ATOM 4661 C C . SER B 1 303 ? -13.07 -31.078 -0.12 1 87.5 303 SER B C 1
ATOM 4663 O O . SER B 1 30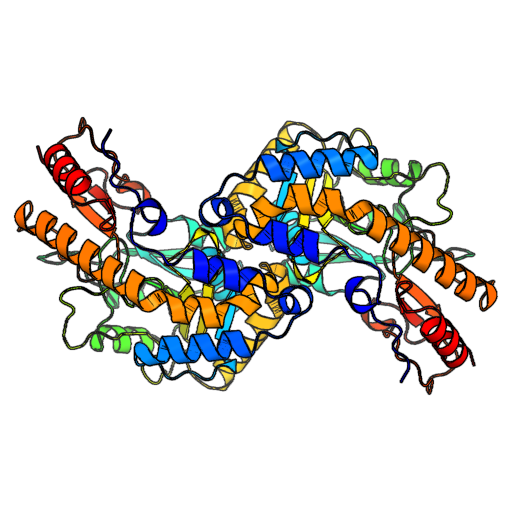3 ? -11.867 -30.891 -0.309 1 87.5 303 SER B O 1
ATOM 4665 N N . SER B 1 304 ? -13.531 -31.547 0.973 1 89.81 304 SER B N 1
ATOM 4666 C CA . SER B 1 304 ? -12.727 -31.781 2.168 1 89.81 304 SER B CA 1
ATOM 4667 C C . SER B 1 304 ? -11.734 -32.906 1.952 1 89.81 304 SER B C 1
ATOM 4669 O O . SER B 1 304 ? -10.797 -33.094 2.736 1 89.81 304 SER B O 1
ATOM 4671 N N . ASP B 1 305 ? -11.883 -33.688 0.96 1 90.44 305 ASP B N 1
ATOM 4672 C CA . ASP B 1 305 ? -10.969 -34.781 0.708 1 90.44 305 ASP B CA 1
ATOM 4673 C C . ASP B 1 305 ? -9.742 -34.344 -0.074 1 90.44 305 ASP B C 1
ATOM 4675 O O . ASP B 1 305 ? -8.844 -35.125 -0.36 1 90.44 305 ASP B O 1
ATOM 4679 N N . TRP B 1 306 ? -9.703 -33.062 -0.353 1 91.31 306 TRP B N 1
ATOM 4680 C CA . TRP B 1 306 ? -8.555 -32.469 -1.04 1 91.31 306 TRP B CA 1
ATOM 4681 C C . TRP B 1 306 ? -7.66 -31.719 -0.064 1 91.31 306 TRP B C 1
ATOM 4683 O O . TRP B 1 306 ? -8.148 -31.141 0.909 1 91.31 306 TRP B O 1
ATOM 4693 N N . VAL B 1 307 ? -6.402 -31.719 -0.351 1 94.12 307 VAL B N 1
ATOM 4694 C CA . VAL B 1 307 ? -5.449 -30.844 0.307 1 94.12 307 VAL B CA 1
ATOM 4695 C C . VAL B 1 307 ? -4.562 -30.156 -0.739 1 94.12 307 VAL B C 1
ATOM 4697 O O . VAL B 1 307 ? -4.512 -30.594 -1.893 1 94.12 307 VAL B O 1
ATOM 4700 N N . VAL B 1 308 ? -3.99 -29.094 -0.347 1 94.94 308 VAL B N 1
ATOM 4701 C CA . VAL B 1 308 ? -3.049 -28.359 -1.189 1 94.94 308 VAL B CA 1
ATOM 4702 C C . VAL B 1 308 ? -1.671 -28.344 -0.532 1 94.94 308 VAL B C 1
ATOM 4704 O O . VAL B 1 308 ? -1.542 -28 0.644 1 94.94 308 VAL B O 1
ATOM 4707 N N . VAL B 1 309 ? -0.675 -28.766 -1.305 1 96.19 309 VAL B N 1
ATOM 4708 C CA . VAL B 1 309 ? 0.687 -28.812 -0.78 1 96.19 309 VAL B CA 1
ATOM 4709 C C . VAL B 1 309 ? 1.591 -27.891 -1.603 1 96.19 309 VAL B C 1
ATOM 4711 O O . VAL B 1 309 ? 1.286 -27.578 -2.756 1 96.19 309 VAL B O 1
ATOM 4714 N N . SER B 1 310 ? 2.68 -27.453 -0.966 1 97.38 310 SER B N 1
ATOM 4715 C CA . SER B 1 310 ? 3.654 -26.578 -1.624 1 97.38 310 SER B CA 1
ATOM 4716 C C . SER B 1 310 ? 4.762 -27.406 -2.281 1 97.38 310 SER B C 1
ATOM 4718 O O . SER B 1 310 ? 5.418 -28.219 -1.621 1 97.38 310 SER B O 1
ATOM 4720 N N . LEU B 1 311 ? 4.996 -27.109 -3.484 1 96.88 311 LEU B N 1
ATOM 4721 C CA . LEU B 1 311 ? 6.051 -27.781 -4.234 1 96.88 311 LEU B CA 1
ATOM 4722 C C . LEU B 1 311 ? 7.41 -27.156 -3.938 1 96.88 311 LEU B C 1
ATOM 4724 O O . LEU B 1 311 ? 8.438 -27.625 -4.441 1 96.88 311 LEU B O 1
ATOM 4728 N N . LEU B 1 312 ? 7.434 -26.156 -3.064 1 97.25 312 LEU B N 1
ATOM 4729 C CA . LEU B 1 312 ? 8.688 -25.5 -2.672 1 97.25 312 LEU B CA 1
ATOM 4730 C C . LEU B 1 312 ? 9.305 -26.219 -1.473 1 97.25 312 LEU B C 1
ATOM 4732 O O . LEU B 1 312 ? 10.469 -25.969 -1.14 1 97.25 312 LEU B O 1
ATOM 4736 N N . THR B 1 313 ? 8.594 -27.109 -0.857 1 97.19 313 THR B N 1
ATOM 4737 C CA . THR B 1 313 ? 9.023 -27.766 0.376 1 97.19 313 THR B CA 1
ATOM 4738 C C . THR B 1 313 ? 10.328 -28.531 0.165 1 97.19 313 THR B C 1
ATOM 4740 O O . THR B 1 313 ? 10.555 -29.109 -0.899 1 97.19 313 THR B O 1
ATOM 4743 N N . GLU B 1 314 ? 11.148 -28.469 1.178 1 96.75 314 GLU B N 1
ATOM 4744 C CA . GLU B 1 314 ? 12.375 -29.266 1.125 1 96.75 314 GLU B CA 1
ATOM 4745 C C . GLU B 1 314 ? 12.078 -30.719 0.756 1 96.75 314 GLU B C 1
ATOM 4747 O O . GLU B 1 314 ? 11.133 -31.312 1.275 1 96.75 314 GLU B O 1
ATOM 4752 N N . PRO B 1 315 ? 12.914 -31.312 -0.083 1 97.12 315 PRO B N 1
ATOM 4753 C CA . PRO B 1 315 ? 12.578 -32.594 -0.706 1 97.12 315 PRO B CA 1
ATOM 4754 C C . PRO B 1 315 ? 12.367 -33.719 0.315 1 97.12 315 PRO B C 1
ATOM 4756 O O . PRO B 1 315 ? 11.406 -34.469 0.215 1 97.12 315 PRO B O 1
ATOM 4759 N N . ALA B 1 316 ? 13.234 -33.781 1.283 1 97.31 316 ALA B N 1
ATOM 4760 C CA . ALA B 1 316 ? 13.094 -34.844 2.271 1 97.31 316 ALA B CA 1
ATOM 4761 C C . ALA B 1 316 ? 11.797 -34.688 3.068 1 97.31 316 ALA B C 1
ATOM 4763 O O . ALA B 1 316 ? 11.094 -35.656 3.314 1 97.31 316 ALA B O 1
ATOM 4764 N N . THR B 1 317 ? 11.57 -33.5 3.434 1 97.19 317 THR B N 1
ATOM 4765 C CA . THR B 1 317 ? 10.328 -33.188 4.141 1 97.19 317 THR B CA 1
ATOM 4766 C C . THR B 1 317 ? 9.125 -33.438 3.246 1 97.19 317 THR B C 1
ATOM 4768 O O . THR B 1 317 ? 8.109 -33.969 3.701 1 97.19 317 THR B O 1
ATOM 4771 N N . PHE B 1 318 ? 9.273 -33.062 2.021 1 97.5 318 PHE B N 1
ATOM 4772 C CA . PHE B 1 318 ? 8.195 -33.25 1.061 1 97.5 318 PHE B CA 1
ATOM 4773 C C . PHE B 1 318 ? 7.875 -34.719 0.89 1 97.5 318 PHE B C 1
ATOM 4775 O O . PHE B 1 318 ? 6.711 -35.125 0.975 1 97.5 318 PHE B O 1
ATOM 4782 N N . ASP B 1 319 ? 8.852 -35.5 0.713 1 97.69 319 ASP B N 1
ATOM 4783 C CA . ASP B 1 319 ? 8.68 -36.938 0.517 1 97.69 319 ASP B CA 1
ATOM 4784 C C . ASP B 1 319 ? 8.023 -37.594 1.735 1 97.69 319 ASP B C 1
ATOM 4786 O O . ASP B 1 319 ? 7.031 -38.312 1.604 1 97.69 319 ASP B O 1
ATOM 4790 N N . ALA B 1 320 ? 8.586 -37.25 2.838 1 97.5 320 ALA B N 1
ATOM 4791 C CA . ALA B 1 320 ? 8.055 -37.812 4.074 1 97.5 320 ALA B CA 1
ATOM 4792 C C . ALA B 1 320 ? 6.613 -37.406 4.305 1 97.5 320 ALA B C 1
ATOM 4794 O O . ALA B 1 320 ? 5.785 -38.188 4.754 1 97.5 320 ALA B O 1
ATOM 4795 N N . GLY B 1 321 ? 6.367 -36.125 4.016 1 96.88 321 GLY B N 1
ATOM 4796 C CA . GLY B 1 321 ? 5.016 -35.625 4.168 1 96.88 321 GLY B CA 1
ATOM 4797 C C . GLY B 1 321 ? 4.02 -36.281 3.238 1 96.88 321 GLY B C 1
ATOM 4798 O O . GLY B 1 321 ? 2.898 -36.594 3.643 1 96.88 321 GLY B O 1
ATOM 4799 N N . LEU B 1 322 ? 4.402 -36.531 2.049 1 95.81 322 LEU B N 1
ATOM 4800 C CA . LEU B 1 322 ? 3.541 -37.219 1.097 1 95.81 322 LEU B CA 1
ATOM 4801 C C . LEU B 1 322 ? 3.248 -38.625 1.562 1 95.81 322 LEU B C 1
ATOM 4803 O O . LEU B 1 322 ? 2.111 -39.094 1.458 1 95.81 322 LEU B O 1
ATOM 4807 N N . ASP B 1 323 ? 4.254 -39.25 2.031 1 96.19 323 ASP B N 1
ATOM 4808 C CA . ASP B 1 323 ? 4.078 -40.625 2.518 1 96.19 323 ASP B CA 1
ATOM 4809 C C . ASP B 1 323 ? 3.059 -40.688 3.654 1 96.19 323 ASP B C 1
ATOM 4811 O O . ASP B 1 323 ? 2.232 -41.594 3.715 1 96.19 323 ASP B O 1
ATOM 4815 N N . GLU B 1 324 ? 3.129 -39.688 4.465 1 95.38 324 GLU B N 1
ATOM 4816 C CA . GLU B 1 324 ? 2.178 -39.625 5.57 1 95.38 324 GLU B CA 1
ATOM 4817 C C . GLU B 1 324 ? 0.764 -39.344 5.062 1 95.38 324 GLU B C 1
ATOM 4819 O O . GLU B 1 324 ? -0.197 -39.969 5.535 1 95.38 324 GLU B O 1
ATOM 4824 N N . LEU B 1 325 ? 0.608 -38.5 4.109 1 94.88 325 LEU B N 1
ATOM 4825 C CA . LEU B 1 325 ? -0.7 -38.094 3.605 1 94.88 325 LEU B CA 1
ATOM 4826 C C . LEU B 1 325 ? -1.358 -39.219 2.826 1 94.88 325 LEU B C 1
ATOM 4828 O O . LEU B 1 325 ? -2.584 -39.344 2.832 1 94.88 325 LEU B O 1
ATOM 4832 N N . LEU B 1 326 ? -0.516 -40.062 2.234 1 93.19 326 LEU B N 1
ATOM 4833 C CA . LEU B 1 326 ? -1.037 -41.062 1.299 1 93.19 326 LEU B CA 1
ATOM 4834 C C . LEU B 1 326 ? -1.046 -42.438 1.926 1 93.19 326 LEU B C 1
ATOM 4836 O O . LEU B 1 326 ? -1.433 -43.438 1.278 1 93.19 326 LEU B O 1
ATOM 4840 N N . ALA B 1 327 ? -0.729 -42.469 3.137 1 90.94 327 ALA B N 1
ATOM 4841 C CA . ALA B 1 327 ? -0.782 -43.75 3.85 1 90.94 327 ALA B CA 1
ATOM 4842 C C . ALA B 1 327 ? -2.223 -44.219 4.035 1 90.94 327 ALA B C 1
ATOM 4844 O O . ALA B 1 327 ? -3.139 -43.406 4.141 1 90.94 327 ALA B O 1
#

Organism: NCBI:txid927083

Radius of gyration: 26.53 Å; Cα contacts (8 Å, |Δi|>4): 1490; chains: 2; bounding box: 52×87×56 Å

Nearest PDB structures (foldseek):
  2z61-assembly1_A-2  TM=7.943E-01  e=5.753E-18  unclassified
  8tn2-assembly1_B  TM=8.166E-01  e=7.536E-17  Streptomyces hygroscopicus
  3ffh-assembly1_B  TM=7.809E-01  e=5.272E-15  Listeria innocua
  3ffh-assembly1_A  TM=7.661E-01  e=1.744E-14  Listeria innocua
  3get-assembly1_B  TM=7.101E-01  e=3.473E-13  Campylobacter jejuni subsp. jejuni NCTC 11168 = ATCC 700819

pLDDT: mean 91.11, std 7.61, range [54.78, 98.5]

Foldseek 3Di:
DQEQADQALVVQVFDAPVVLLVVLLPDPVLQDDPDLQVLLVLVQVLCVVLLFHADSLQKDKAQAQLLQLLLLCVLFADLAFEEEEEFLAQPPSVVVNNHHYHYDYFDDDQFFTHRDLVSVLVRDDPRYAEYEAEAVGPPRQNHAFPVNLVSNLVSQHEYEYEDQWLLQWAPDDPRTRSDSNSDAGQHKYKYKYALRNGRVLSIIMIGIHHDPVVSVSSSVSSVVCCVVSDHRRSSSSSSNNSSSVRCVSSSVSQNVLLVLLVVLVCVLPVSHHDRTGDFKYKGFFDAPPFPYDFAASVSSVDDRRMTMGGSSHDNVSSNNRRVRRHD/DQEQADQALVVQPFDAPVVLLVVLLPDPVLQDDPDLQVLLVLVQVLVVVLLFHADSLQKDKAQAQLLQLLLLCVLFADLAAEEEEEFLAQPPSVVVNNHHYHYDYFDDDQFFTHRDLVSVLVRDDPRYAEYEAEAVGPPRQNHAFPVNLVSNLVSQHEYEYEDQWLLQWAPDDPRTRSDSNSDAGQHKYKYKYALRNGRVLSIIMIGIHHDPVVSVSSSVSSVVCRVVSDHRRSSSSSSNNSSSVRCVSSSVSQNVLLVLLVVLVCVLPVSHHDRTGDFKYKGFFDAPPFPYDFAASVSSVDDRRMTMGGSSHDNVSSNSRRVRRHD